Protein AF-A0A0P9DYX9-F1 (afdb_monomer_lite)

pLDDT: mean 76.86, std 17.44, range [22.97, 98.5]

Radius of gyration: 35.78 Å; chains: 1; bounding box: 90×100×94 Å

Sequence (733 aa):
MPKATTGAQVLEREPTKEEMIAEWKRSMDEGVDPFIVIPNGWDTPEDARRKAGNEMIWEAKKIRAQADAEKNAIEKQRLKDKADDLAASGRKRGGVISREIDQELARNIVANERILDARMAWLDAQKKGDEAGKKQAEQDAREARKMGGTIPNCDTEEMKRMVGNQMILSAKILWAEAHKEHDPANKEKAEKLAAKGRAMGGTITLQDDLADAQRMVANEMIWGAKQIWADPKQANGDANQAVASAAYAREHMSGTITIDHSIEEAERVVVDNRSHTPSKYGNSKGRAWNGVFNKAEWENHAQFFYDTDRKAGGDKWANDNLFLAELILYGSPKEAEWAKNNINKITKSSGGKGGQGNADYWRNKIVEEAKYWVGKIPYCRDTKISTMVLDKEKWPPYMDCSDFTSSVYKTILDIEIGQTTRDQKDRGVEKTYAELTQGDLILFDWDHDDVPDHVGIYISDGDFIHEVGNNTNSGNLSNTKENVKIENLNDSWGPKYGALKNNIYKIIRIIQDNNNVINIRKNGEKPLPGYEPQQDQAVQKVESEGRNITDEDYNGVNDSTLGKKVETTAELANLEEKDILARTIFGECCSGEEDFGQESVAWTIINRKMSGAHGSTYKEVVLARGQYAAVTGAASDTGLARDPLKSSGNLSAWKKAVYIAGLMLDGKTNEIPNRIGSGMYFRTSRWFEPALNPNYVRIVNGNQYQLYADKKWNNIKDIQTFGDNTYFNYGTK

Structure (mmCIF, N/CA/C/O backbone):
data_AF-A0A0P9DYX9-F1
#
_entry.id   AF-A0A0P9DYX9-F1
#
loop_
_atom_site.group_PDB
_atom_site.id
_atom_site.type_symbol
_atom_site.label_atom_id
_atom_site.label_alt_id
_atom_site.label_comp_id
_atom_site.label_asym_id
_atom_site.label_entity_id
_atom_site.label_seq_id
_atom_site.pdbx_PDB_ins_code
_atom_site.Cartn_x
_atom_site.Cartn_y
_atom_site.Cartn_z
_atom_site.occupancy
_atom_site.B_iso_or_equiv
_atom_site.auth_seq_id
_atom_site.auth_comp_id
_atom_site.auth_asym_id
_atom_site.auth_atom_id
_atom_site.pdbx_PDB_model_num
ATOM 1 N N . MET A 1 1 ? 56.936 11.721 -36.187 1.00 38.06 1 MET A N 1
ATOM 2 C CA . MET A 1 1 ? 56.254 12.204 -34.969 1.00 38.06 1 MET A CA 1
ATOM 3 C C . MET A 1 1 ? 55.716 13.600 -35.244 1.00 38.06 1 MET A C 1
ATOM 5 O O . MET A 1 1 ? 56.526 14.519 -35.328 1.00 38.06 1 MET A O 1
ATOM 9 N N . PRO A 1 2 ? 54.408 13.774 -35.478 1.00 32.75 2 PRO A N 1
ATOM 10 C CA . PRO A 1 2 ? 53.838 15.093 -35.687 1.00 32.75 2 PRO A CA 1
ATOM 11 C C . PRO A 1 2 ? 53.271 15.661 -34.385 1.00 32.75 2 PRO A C 1
ATOM 13 O O . PRO A 1 2 ? 52.643 14.967 -33.590 1.00 32.75 2 PRO A O 1
ATOM 16 N N . LYS A 1 3 ? 53.533 16.954 -34.204 1.00 32.44 3 LYS A N 1
ATOM 17 C CA . LYS A 1 3 ? 52.966 17.822 -33.178 1.00 32.44 3 LYS A CA 1
ATOM 18 C C . LYS A 1 3 ? 51.450 17.907 -33.364 1.00 32.44 3 LYS A C 1
ATOM 20 O O . LYS A 1 3 ? 50.977 18.169 -34.467 1.00 32.44 3 LYS A O 1
ATOM 25 N N . ALA A 1 4 ? 50.716 17.712 -32.274 1.00 29.31 4 ALA A N 1
ATOM 26 C CA . ALA A 1 4 ? 49.304 18.041 -32.193 1.00 29.31 4 ALA A CA 1
ATOM 27 C C . ALA A 1 4 ? 49.128 19.551 -32.396 1.00 29.31 4 ALA A C 1
ATOM 29 O O . ALA A 1 4 ? 49.757 20.353 -31.705 1.00 29.31 4 ALA A O 1
ATOM 30 N N . THR A 1 5 ? 48.275 19.916 -33.349 1.00 28.84 5 THR A N 1
ATOM 31 C CA . THR A 1 5 ? 47.766 21.279 -33.509 1.00 28.84 5 THR A CA 1
ATOM 32 C C . THR A 1 5 ? 46.257 21.197 -33.312 1.00 28.84 5 THR A C 1
ATOM 34 O O . THR A 1 5 ? 45.596 20.331 -33.878 1.00 28.84 5 THR A O 1
ATOM 37 N N . THR A 1 6 ? 45.748 22.039 -32.424 1.00 34.28 6 THR A N 1
ATOM 38 C CA . THR A 1 6 ? 44.358 22.146 -31.978 1.00 34.28 6 THR A CA 1
ATOM 39 C C . THR A 1 6 ? 43.408 22.485 -33.128 1.00 34.28 6 THR A C 1
ATOM 41 O O . THR A 1 6 ? 43.574 23.516 -33.772 1.00 34.28 6 THR A O 1
ATOM 44 N N . GLY A 1 7 ? 42.373 21.664 -33.336 1.00 30.05 7 GLY A N 1
ATOM 45 C CA . GLY A 1 7 ? 41.260 21.911 -34.264 1.00 30.05 7 GLY A CA 1
ATOM 46 C C . GLY A 1 7 ? 40.235 22.910 -33.724 1.00 30.05 7 GLY A C 1
ATOM 47 O O . GLY A 1 7 ? 39.041 22.640 -33.718 1.00 30.05 7 GLY A O 1
ATOM 48 N N . ALA A 1 8 ? 40.712 24.053 -33.239 1.00 31.64 8 ALA A N 1
ATOM 49 C CA . ALA A 1 8 ? 39.903 25.239 -33.013 1.00 31.64 8 ALA A CA 1
ATOM 50 C C . ALA A 1 8 ? 40.311 26.262 -34.074 1.00 31.64 8 ALA A C 1
ATOM 52 O O . ALA A 1 8 ? 41.064 27.177 -33.767 1.00 31.64 8 ALA A O 1
ATOM 53 N N . GLN A 1 9 ? 39.903 26.033 -35.328 1.00 36.72 9 GLN A N 1
ATOM 54 C CA . GLN A 1 9 ? 39.713 27.045 -36.376 1.00 36.72 9 GLN A CA 1
ATOM 55 C C . GLN A 1 9 ? 39.328 26.384 -37.709 1.00 36.72 9 GLN A C 1
ATOM 57 O O . GLN A 1 9 ? 39.908 25.383 -38.116 1.00 36.72 9 GLN A O 1
ATOM 62 N N . VAL A 1 10 ? 38.399 27.053 -38.395 1.00 33.41 10 VAL A N 1
ATOM 63 C CA . VAL A 1 10 ? 37.933 26.870 -39.779 1.00 33.41 10 VAL A CA 1
ATOM 64 C C . VAL A 1 10 ? 36.795 25.866 -39.980 1.00 33.41 10 VAL A C 1
ATOM 66 O O . VAL A 1 10 ? 36.983 24.809 -40.559 1.00 33.41 10 VAL A O 1
ATOM 69 N N . LEU A 1 11 ? 35.583 26.284 -39.606 1.00 28.34 11 LEU A N 1
ATOM 70 C CA . LEU A 1 11 ? 34.515 26.535 -40.582 1.00 28.34 11 LEU A CA 1
ATOM 71 C C . LEU A 1 11 ? 33.710 27.745 -40.073 1.00 28.34 11 LEU A C 1
ATOM 73 O O . LEU A 1 11 ? 32.944 27.643 -39.124 1.00 28.34 11 LEU A O 1
ATOM 77 N N . GLU A 1 12 ? 33.916 28.918 -40.677 1.00 29.00 12 GLU A N 1
ATOM 78 C CA . GLU A 1 12 ? 33.206 30.174 -40.355 1.00 29.00 12 GLU A CA 1
ATOM 79 C C . GLU A 1 12 ? 31.753 30.206 -40.882 1.00 29.00 12 GLU A C 1
ATOM 81 O O . GLU A 1 12 ? 31.171 31.274 -41.060 1.00 29.00 12 GLU A O 1
ATOM 86 N N . ARG A 1 13 ? 31.145 29.048 -41.168 1.00 39.34 13 ARG A N 1
ATOM 87 C CA . ARG A 1 13 ? 29.743 28.951 -41.592 1.00 39.34 13 ARG A CA 1
ATOM 88 C C . ARG A 1 13 ? 29.151 27.589 -41.260 1.00 39.34 13 ARG A C 1
ATOM 90 O O . ARG A 1 13 ? 29.868 26.590 -41.248 1.00 39.34 13 ARG A O 1
ATOM 97 N N . GLU A 1 14 ? 27.839 27.567 -41.048 1.00 29.48 14 GLU A N 1
ATOM 98 C CA . GLU A 1 14 ? 27.076 26.323 -40.962 1.00 29.48 14 GLU A CA 1
ATOM 99 C C . GLU A 1 14 ? 27.240 25.500 -42.256 1.00 29.48 14 GLU A C 1
ATOM 101 O O . GLU A 1 14 ? 27.273 26.079 -43.354 1.00 29.48 14 GLU A O 1
ATOM 106 N N . PRO A 1 15 ? 27.376 24.164 -42.148 1.00 35.22 15 PRO A N 1
ATOM 107 C CA . PRO A 1 15 ? 27.498 23.288 -43.304 1.00 35.22 15 PRO A CA 1
ATOM 108 C C . PRO A 1 15 ? 26.225 23.334 -44.151 1.00 35.22 15 PRO A C 1
ATOM 110 O O . PRO A 1 15 ? 25.111 23.493 -43.650 1.00 35.22 15 PRO A O 1
ATOM 113 N N . THR A 1 16 ? 26.394 23.215 -45.464 1.00 41.47 16 THR A N 1
ATOM 114 C CA . THR A 1 16 ? 25.272 23.264 -46.404 1.00 41.47 16 THR A CA 1
ATOM 115 C C . THR A 1 16 ? 24.444 21.988 -46.345 1.00 41.47 16 THR A C 1
ATOM 117 O O . THR A 1 16 ? 24.931 20.905 -46.011 1.00 41.47 16 THR A O 1
ATOM 120 N N . LYS A 1 17 ? 23.169 22.105 -46.721 1.00 34.62 17 LYS A N 1
ATOM 121 C CA . LYS A 1 17 ? 22.231 20.982 -46.777 1.00 34.62 17 LYS A CA 1
ATOM 122 C C . LYS A 1 17 ? 22.753 19.859 -47.682 1.00 34.62 17 LYS A C 1
ATOM 124 O O . LYS A 1 17 ? 22.536 18.689 -47.388 1.00 34.62 17 LYS A O 1
ATOM 129 N N . GLU A 1 18 ? 23.472 20.198 -48.748 1.00 41.88 18 GLU A N 1
ATOM 130 C CA . GLU A 1 18 ? 24.081 19.246 -49.676 1.00 41.88 18 GLU A CA 1
ATOM 131 C C . GLU A 1 18 ? 25.244 18.462 -49.043 1.00 41.88 18 GLU A C 1
ATOM 133 O O . GLU A 1 18 ? 25.345 17.255 -49.259 1.00 41.88 18 GLU A O 1
ATOM 138 N N . GLU A 1 19 ? 26.070 19.107 -48.213 1.00 41.62 19 GLU A N 1
ATOM 139 C CA . GLU A 1 19 ? 27.162 18.459 -47.464 1.00 41.62 19 GLU A CA 1
ATOM 140 C C . GLU A 1 19 ? 26.610 17.514 -46.387 1.00 41.62 19 GLU A C 1
ATOM 142 O O . GLU A 1 19 ? 27.100 16.397 -46.221 1.00 41.62 19 GLU A O 1
ATOM 147 N N . MET A 1 20 ? 25.516 17.909 -45.728 1.00 36.53 20 MET A N 1
ATOM 148 C CA . MET A 1 20 ? 24.804 17.053 -44.774 1.00 36.53 20 MET A CA 1
ATOM 149 C C . MET A 1 20 ? 24.142 15.845 -45.455 1.00 36.53 20 MET A C 1
ATOM 151 O O . MET A 1 20 ? 24.149 14.746 -44.909 1.00 36.53 20 MET A O 1
ATOM 155 N N . ILE A 1 21 ? 23.596 16.018 -46.664 1.00 40.47 21 ILE A N 1
ATOM 156 C CA . ILE A 1 21 ? 22.993 14.925 -47.445 1.00 40.47 21 ILE A CA 1
ATOM 157 C C . ILE A 1 21 ? 24.061 13.950 -47.965 1.00 40.47 21 ILE A C 1
ATOM 159 O O . ILE A 1 21 ? 23.791 12.753 -48.064 1.00 40.47 21 ILE A O 1
ATOM 163 N N . ALA A 1 22 ? 25.260 14.432 -48.300 1.00 45.53 22 ALA A N 1
ATOM 164 C CA . ALA A 1 22 ? 26.367 13.582 -48.736 1.00 45.53 22 ALA A CA 1
ATOM 165 C C . ALA A 1 22 ? 26.887 12.692 -47.595 1.00 45.53 22 ALA A C 1
ATOM 167 O O . ALA A 1 22 ? 27.068 11.490 -47.792 1.00 45.53 22 ALA A O 1
ATOM 168 N N . GLU A 1 23 ? 27.035 13.255 -46.395 1.00 39.84 23 GLU A N 1
ATOM 169 C CA . GLU A 1 23 ? 27.450 12.505 -45.206 1.00 39.84 23 GLU A CA 1
ATOM 170 C C . GLU A 1 23 ? 26.361 11.523 -44.736 1.00 39.84 23 GLU A C 1
ATOM 172 O O . GLU A 1 23 ? 26.661 10.383 -44.388 1.00 39.84 23 GLU A O 1
ATOM 177 N N . TRP A 1 24 ? 25.084 11.912 -44.849 1.00 36.50 24 TRP A N 1
ATOM 178 C CA . TRP A 1 24 ? 23.931 11.042 -44.582 1.00 36.50 24 TRP A CA 1
ATOM 179 C C . TRP A 1 24 ? 23.859 9.824 -45.518 1.00 36.50 24 TRP A C 1
ATOM 181 O O . TRP A 1 24 ? 23.508 8.723 -45.093 1.00 36.50 24 TRP A O 1
ATOM 191 N N . LYS A 1 25 ? 24.219 9.987 -46.798 1.00 42.75 25 LYS A N 1
ATOM 192 C CA . LYS A 1 25 ? 24.281 8.865 -47.751 1.00 42.75 25 LYS A CA 1
ATOM 193 C C . LYS A 1 25 ? 25.448 7.925 -47.450 1.00 42.75 25 LYS A C 1
ATOM 195 O O . LYS A 1 25 ? 25.261 6.715 -47.501 1.00 42.75 25 LYS A O 1
ATOM 200 N N . ARG A 1 26 ? 26.610 8.470 -47.071 1.00 50.97 26 ARG A N 1
ATOM 201 C CA . ARG A 1 26 ? 27.795 7.685 -46.693 1.00 50.97 26 ARG A CA 1
ATOM 202 C C . ARG A 1 26 ? 27.522 6.775 -45.488 1.00 50.97 26 ARG A C 1
ATOM 204 O O . ARG A 1 26 ? 27.881 5.606 -45.520 1.00 50.97 26 ARG A O 1
ATOM 211 N N . SER A 1 27 ? 26.826 7.277 -44.466 1.00 40.16 27 SER A N 1
ATOM 212 C CA . SER A 1 27 ? 26.465 6.483 -43.281 1.00 40.16 27 SER A CA 1
ATOM 213 C C . SER A 1 27 ? 25.419 5.396 -43.545 1.00 40.16 27 SER A C 1
ATOM 215 O O . SER A 1 27 ? 25.437 4.354 -42.898 1.00 40.16 27 SER A O 1
ATOM 217 N N . MET A 1 28 ? 24.516 5.616 -44.510 1.00 40.31 28 MET A N 1
ATOM 218 C CA . MET A 1 28 ? 23.501 4.624 -44.891 1.00 40.31 28 MET A CA 1
ATOM 219 C C . MET A 1 28 ? 24.120 3.416 -45.612 1.00 40.31 28 MET A C 1
ATOM 221 O O . MET A 1 28 ? 23.655 2.297 -45.408 1.00 40.31 28 MET A O 1
ATOM 225 N N . ASP A 1 29 ? 25.188 3.619 -46.393 1.00 43.38 29 ASP A N 1
ATOM 226 C CA . ASP A 1 29 ? 25.900 2.540 -47.100 1.00 43.38 29 ASP A CA 1
ATOM 227 C C . ASP A 1 29 ? 26.803 1.699 -46.172 1.00 43.38 29 ASP A C 1
ATOM 229 O O . ASP A 1 29 ? 27.096 0.541 -46.470 1.00 43.38 29 ASP A O 1
ATOM 233 N N . GLU A 1 30 ? 27.221 2.247 -45.026 1.00 43.59 30 GLU A N 1
ATOM 234 C CA . GLU A 1 30 ? 28.101 1.582 -44.049 1.00 43.59 30 GLU A CA 1
ATOM 235 C C . GLU A 1 30 ? 27.333 0.809 -42.949 1.00 43.59 30 GLU A C 1
ATOM 237 O O . GLU A 1 30 ? 27.950 0.150 -42.112 1.00 43.59 30 GLU A O 1
ATOM 242 N N . GLY A 1 31 ? 25.992 0.839 -42.948 1.00 36.31 31 GLY A N 1
ATOM 243 C CA . GLY A 1 31 ? 25.152 0.064 -42.018 1.00 36.31 31 GLY A CA 1
ATOM 244 C C . GLY A 1 31 ? 25.217 0.508 -40.550 1.00 36.31 31 GLY A C 1
ATOM 245 O O . GLY A 1 31 ? 24.818 -0.245 -39.661 1.00 36.31 31 GLY A O 1
ATOM 246 N N . VAL A 1 32 ? 25.705 1.721 -40.288 1.00 41.50 32 VAL A N 1
ATOM 247 C CA . VAL A 1 32 ? 25.773 2.339 -38.960 1.00 41.50 32 VAL A CA 1
ATOM 248 C C . VAL A 1 32 ? 24.805 3.518 -38.940 1.00 41.50 32 VAL A C 1
ATOM 250 O O . VAL A 1 32 ? 24.927 4.434 -39.748 1.00 41.50 32 VAL A O 1
ATOM 253 N N . ASP A 1 33 ? 23.833 3.485 -38.025 1.00 35.38 33 ASP A N 1
ATOM 254 C CA . ASP A 1 33 ? 22.868 4.572 -37.828 1.00 35.38 33 ASP A CA 1
ATOM 255 C C . ASP A 1 33 ? 23.614 5.898 -37.541 1.00 35.38 33 ASP A C 1
ATOM 257 O O . ASP A 1 33 ? 24.326 5.991 -36.534 1.00 35.38 33 ASP A O 1
ATOM 261 N N . PRO A 1 34 ? 23.494 6.930 -38.400 1.00 34.34 34 PRO A N 1
ATOM 262 C CA . PRO A 1 34 ? 24.231 8.185 -38.249 1.00 34.34 34 PRO A CA 1
ATOM 263 C C . PRO A 1 34 ? 23.756 9.080 -37.103 1.00 34.34 34 PRO A C 1
ATOM 265 O O . PRO A 1 34 ? 24.340 10.144 -36.897 1.00 34.34 34 PRO A O 1
ATOM 268 N N . PHE A 1 35 ? 22.729 8.701 -36.340 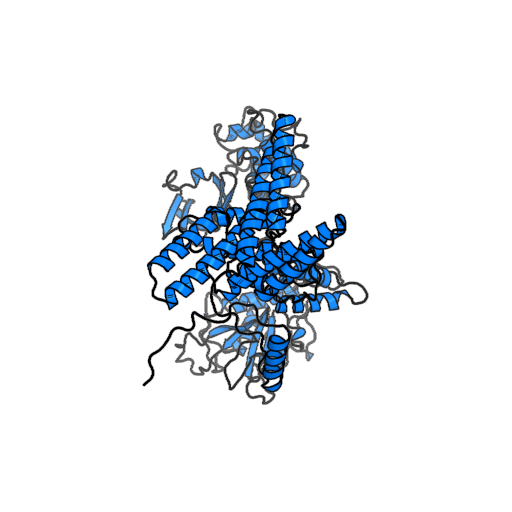1.00 28.39 35 PHE A N 1
ATOM 269 C CA . PHE A 1 35 ? 22.200 9.544 -35.263 1.00 28.39 35 PHE A CA 1
ATOM 270 C C . PHE A 1 35 ? 22.754 9.253 -33.867 1.00 28.39 35 PHE A C 1
ATOM 272 O O . PHE A 1 35 ? 22.120 9.586 -32.867 1.00 28.39 35 PHE A O 1
ATOM 279 N N . ILE A 1 36 ? 23.975 8.721 -33.762 1.00 36.16 36 ILE A N 1
ATOM 280 C CA . ILE A 1 36 ? 24.674 8.631 -32.473 1.00 36.16 36 ILE A CA 1
ATOM 281 C C . ILE A 1 36 ? 26.086 9.203 -32.577 1.00 36.16 36 ILE A C 1
ATOM 283 O O . ILE A 1 36 ? 27.074 8.483 -32.531 1.00 36.16 36 ILE A O 1
ATOM 287 N N . VAL A 1 37 ? 26.163 10.534 -32.619 1.00 27.88 37 VAL A N 1
ATOM 288 C CA . VAL A 1 37 ? 27.135 11.292 -31.820 1.00 27.88 37 VAL A CA 1
ATOM 289 C C . VAL A 1 37 ? 26.457 12.595 -31.377 1.00 27.88 37 VAL A C 1
ATOM 291 O O . VAL A 1 37 ? 26.570 13.618 -32.042 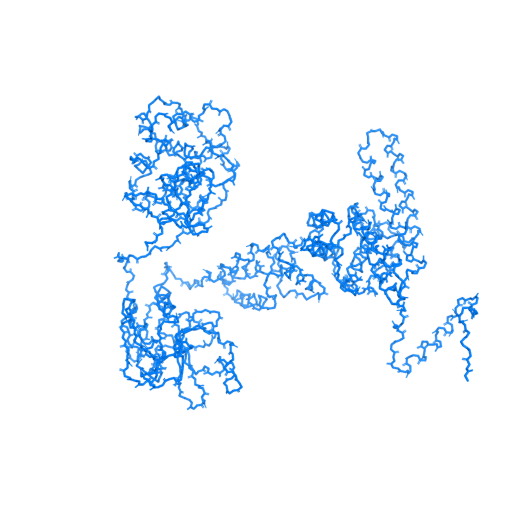1.00 27.88 37 VAL A O 1
ATOM 294 N N . ILE A 1 38 ? 25.768 12.594 -30.232 1.00 25.97 38 ILE A N 1
ATOM 295 C CA . ILE A 1 38 ? 25.809 13.789 -29.379 1.00 25.97 38 ILE A CA 1
ATOM 296 C C . ILE A 1 38 ? 27.009 13.546 -28.465 1.00 25.97 38 ILE A C 1
ATOM 298 O O . ILE A 1 38 ? 26.922 12.696 -27.571 1.00 25.97 38 ILE A O 1
ATOM 302 N N . PRO A 1 39 ? 28.163 14.198 -28.702 1.00 29.00 39 PRO A N 1
ATOM 303 C CA . PRO A 1 39 ? 29.255 14.127 -27.759 1.00 29.00 39 PRO A CA 1
ATOM 304 C C . PRO A 1 39 ? 28.746 14.707 -26.445 1.00 29.00 39 PRO A C 1
ATOM 306 O O . PRO A 1 39 ? 28.050 15.718 -26.417 1.00 29.00 39 PRO A O 1
ATOM 309 N N . ASN A 1 40 ? 29.084 14.020 -25.363 1.00 33.25 40 ASN A N 1
ATOM 310 C CA . ASN A 1 40 ? 28.831 14.455 -24.002 1.00 33.25 40 ASN A CA 1
ATOM 311 C C . ASN A 1 40 ? 29.032 15.967 -23.817 1.00 33.25 40 ASN A C 1
ATOM 313 O O . ASN A 1 40 ? 30.109 16.487 -24.100 1.00 33.25 40 ASN A O 1
ATOM 317 N N . GLY A 1 41 ? 28.037 16.593 -23.193 1.00 36.84 41 GLY A N 1
ATOM 318 C CA . GLY A 1 41 ? 28.205 17.833 -22.454 1.00 36.84 41 GLY A CA 1
ATOM 319 C C . GLY A 1 41 ? 27.664 19.064 -23.167 1.00 36.84 41 GLY A C 1
ATOM 320 O O . GLY A 1 41 ? 28.094 19.398 -24.264 1.00 36.84 41 GLY A O 1
ATOM 321 N N . TRP A 1 42 ? 26.844 19.789 -22.410 1.00 32.97 42 TRP A N 1
ATOM 322 C CA . TRP A 1 42 ? 26.478 21.192 -22.581 1.00 32.97 42 TRP A CA 1
ATOM 323 C C . TRP A 1 42 ? 25.261 21.465 -23.462 1.00 32.97 42 TRP A C 1
ATOM 325 O O . TRP A 1 42 ? 25.155 21.040 -24.608 1.00 32.97 42 TRP A O 1
ATOM 335 N N . ASP A 1 43 ? 24.341 22.210 -22.854 1.00 43.47 43 ASP A N 1
ATOM 336 C CA . ASP A 1 43 ? 23.209 22.861 -23.489 1.00 43.47 43 ASP A CA 1
ATOM 337 C C . ASP A 1 43 ? 23.572 23.442 -24.849 1.00 43.47 43 ASP A C 1
ATOM 339 O O . ASP A 1 43 ? 24.503 24.244 -24.969 1.00 43.47 43 ASP A O 1
ATOM 343 N N . THR A 1 44 ? 22.780 23.123 -25.871 1.00 55.59 44 THR A N 1
ATOM 344 C CA . THR A 1 44 ? 22.818 23.931 -27.088 1.00 55.59 44 THR A CA 1
ATOM 345 C C . THR A 1 44 ? 22.443 25.382 -26.734 1.00 55.59 44 THR A C 1
ATOM 347 O O . THR A 1 44 ? 21.719 25.628 -25.760 1.00 55.59 44 THR A O 1
ATOM 350 N N . PRO A 1 45 ? 22.870 26.394 -27.509 1.00 56.41 45 PRO A N 1
ATOM 351 C CA . PRO A 1 45 ? 22.403 27.768 -27.314 1.00 56.41 45 PRO A CA 1
ATOM 352 C C . PRO A 1 45 ? 20.870 27.888 -27.284 1.00 56.41 45 PRO A C 1
ATOM 354 O O . PRO A 1 45 ? 20.322 28.785 -26.640 1.00 56.41 45 PRO A O 1
ATOM 357 N N . GLU A 1 46 ? 20.168 26.975 -27.956 1.00 59.72 46 GLU A N 1
ATOM 358 C CA . GLU A 1 46 ? 18.713 26.853 -27.906 1.00 59.72 46 GLU A CA 1
ATOM 359 C C . GLU A 1 46 ? 18.216 26.314 -26.561 1.00 59.72 46 GLU A C 1
ATOM 361 O O . GLU A 1 46 ? 17.235 26.830 -26.026 1.00 59.72 46 GLU A O 1
ATOM 366 N N . ASP A 1 47 ? 18.918 25.357 -25.956 1.00 58.97 47 ASP A N 1
ATOM 367 C CA . ASP A 1 47 ? 18.585 24.807 -24.640 1.00 58.97 47 ASP A CA 1
ATOM 368 C C . ASP A 1 47 ? 18.757 25.826 -23.521 1.00 58.97 47 ASP A C 1
ATOM 370 O O . ASP A 1 47 ? 17.863 25.964 -22.682 1.00 58.97 47 ASP A O 1
ATOM 374 N N . ALA A 1 48 ? 19.845 26.594 -23.557 1.00 64.50 48 ALA A N 1
ATOM 375 C CA . ALA A 1 48 ? 20.084 27.683 -22.616 1.00 64.50 48 ALA A CA 1
ATOM 376 C C . ALA A 1 48 ? 19.035 28.802 -22.765 1.00 64.50 48 ALA A C 1
ATOM 378 O O . ALA A 1 48 ? 18.495 29.303 -21.774 1.00 64.50 48 ALA A O 1
ATOM 379 N N . ARG A 1 49 ? 18.682 29.172 -24.008 1.00 72.38 49 ARG A N 1
ATOM 380 C CA . ARG A 1 49 ? 17.605 30.142 -24.282 1.00 72.38 49 ARG A CA 1
ATOM 381 C C . ARG A 1 49 ? 16.260 29.648 -23.761 1.00 72.38 49 ARG A C 1
ATOM 383 O O . ARG A 1 49 ? 15.559 30.406 -23.091 1.00 72.38 49 ARG A O 1
ATOM 390 N N . ARG A 1 50 ? 15.935 28.381 -24.014 1.00 75.69 50 ARG A N 1
ATOM 391 C CA . ARG A 1 50 ? 14.703 27.733 -23.557 1.00 75.69 50 ARG A CA 1
ATOM 392 C C . ARG A 1 50 ? 14.612 27.697 -22.035 1.00 75.69 50 ARG A C 1
ATOM 394 O O . ARG A 1 50 ? 13.556 28.028 -21.508 1.00 75.69 50 ARG A O 1
ATOM 401 N N . LYS A 1 51 ? 15.696 27.359 -21.329 1.00 74.38 51 LYS A N 1
ATOM 402 C CA . LYS A 1 51 ? 15.756 27.360 -19.854 1.00 74.38 51 LYS A CA 1
ATOM 403 C C . LYS A 1 51 ? 15.493 28.742 -19.273 1.00 74.38 51 LYS A C 1
ATOM 405 O O . LYS A 1 51 ? 14.588 28.901 -18.459 1.00 74.38 51 LYS A O 1
ATOM 410 N N . ALA A 1 52 ? 16.180 29.758 -19.793 1.00 79.44 52 ALA A N 1
ATOM 411 C CA . ALA A 1 52 ? 15.904 31.145 -19.431 1.00 79.44 52 ALA A CA 1
ATOM 412 C C . ALA A 1 52 ? 14.447 31.537 -19.751 1.00 79.44 52 ALA A C 1
ATOM 414 O O . ALA A 1 52 ? 13.800 32.249 -18.987 1.00 79.44 52 ALA A O 1
ATOM 415 N N . GLY A 1 53 ? 13.898 31.042 -20.863 1.00 82.69 53 GLY A N 1
ATOM 416 C CA . GLY A 1 53 ? 12.490 31.207 -21.214 1.00 82.69 53 GLY A CA 1
ATOM 417 C C . GLY A 1 53 ? 11.530 30.559 -20.210 1.00 82.69 53 GLY A C 1
ATOM 418 O O . GLY A 1 53 ? 10.552 31.193 -19.817 1.00 82.69 53 GLY A O 1
ATOM 419 N N . ASN A 1 54 ? 11.814 29.332 -19.768 1.00 82.50 54 ASN A N 1
ATOM 420 C CA . ASN A 1 54 ? 11.034 28.605 -18.763 1.00 82.50 54 ASN A CA 1
ATOM 421 C C . ASN A 1 54 ? 11.039 29.331 -17.412 1.00 82.50 54 ASN A C 1
ATOM 423 O O . ASN A 1 54 ? 9.987 29.487 -16.797 1.00 82.50 54 ASN A O 1
ATOM 427 N N . GLU A 1 55 ? 12.192 29.841 -16.986 1.00 86.06 55 GLU A N 1
ATOM 428 C CA . GLU A 1 55 ? 12.327 30.626 -15.754 1.00 86.06 55 GLU A CA 1
ATOM 429 C C . GLU A 1 55 ? 11.500 31.912 -15.791 1.00 86.06 55 GLU A C 1
ATOM 431 O O . GLU A 1 55 ? 10.795 32.221 -14.834 1.00 86.06 55 GLU A O 1
ATOM 436 N N . MET A 1 56 ? 11.507 32.632 -16.916 1.00 87.62 56 MET A N 1
ATOM 437 C CA . MET A 1 56 ? 10.674 33.828 -17.081 1.00 87.62 56 MET A CA 1
ATOM 438 C C . MET A 1 56 ? 9.180 33.501 -16.982 1.00 87.62 56 MET A C 1
ATOM 440 O O . MET A 1 56 ? 8.426 34.237 -16.347 1.00 87.62 56 MET A O 1
ATOM 444 N N . ILE A 1 57 ? 8.739 32.388 -17.573 1.00 86.38 57 ILE A N 1
ATOM 445 C CA . ILE A 1 57 ? 7.338 31.955 -17.479 1.00 86.38 57 ILE A CA 1
ATOM 446 C C . ILE A 1 57 ? 6.988 31.547 -16.044 1.00 86.38 57 ILE A C 1
ATOM 448 O O . ILE A 1 57 ? 5.898 31.849 -15.558 1.00 86.38 57 ILE A O 1
ATOM 452 N N . TRP A 1 58 ? 7.906 30.891 -15.341 1.00 87.00 58 TRP A N 1
ATOM 453 C CA . TRP A 1 58 ? 7.712 30.560 -13.938 1.00 87.00 58 TRP A CA 1
ATOM 454 C C . TRP A 1 58 ? 7.580 31.813 -13.057 1.00 87.00 58 TRP A C 1
ATOM 456 O O . TRP A 1 58 ? 6.645 31.908 -12.260 1.00 87.00 58 TRP A O 1
ATOM 466 N N . GLU A 1 59 ? 8.447 32.810 -13.240 1.00 89.12 59 GLU A N 1
ATOM 467 C CA . GLU A 1 59 ? 8.342 34.094 -12.537 1.00 89.12 59 GLU A CA 1
ATOM 468 C C . GLU A 1 59 ? 7.030 34.822 -12.859 1.00 89.12 59 GLU A C 1
ATOM 470 O O . GLU A 1 59 ? 6.386 35.374 -11.965 1.00 89.12 59 GLU A O 1
ATOM 475 N N . ALA A 1 60 ? 6.567 34.755 -14.111 1.00 89.44 60 ALA A N 1
ATOM 476 C CA . ALA A 1 60 ? 5.274 35.306 -14.504 1.00 89.44 60 ALA A CA 1
ATOM 477 C C . ALA A 1 60 ? 4.116 34.693 -13.703 1.00 89.44 60 ALA A C 1
ATOM 479 O O . ALA A 1 60 ? 3.215 35.413 -13.274 1.00 89.44 60 ALA A O 1
ATOM 480 N N . LYS A 1 61 ? 4.157 33.384 -13.425 1.00 86.88 61 LYS A N 1
ATOM 481 C CA . LYS A 1 61 ? 3.140 32.715 -12.598 1.00 86.88 61 LYS A CA 1
ATOM 482 C C . LYS A 1 61 ? 3.150 33.187 -11.155 1.00 86.88 61 LYS A C 1
ATOM 484 O O . LYS A 1 61 ? 2.081 33.404 -10.595 1.00 86.88 61 LYS A O 1
ATOM 489 N N . LYS A 1 62 ? 4.330 33.417 -10.569 1.00 89.81 62 LYS A N 1
ATOM 490 C CA . LYS A 1 62 ? 4.406 33.989 -9.215 1.00 89.81 62 LYS A CA 1
ATOM 491 C C . LYS A 1 62 ? 3.741 35.357 -9.156 1.00 89.81 62 LYS A C 1
ATOM 493 O O . LYS A 1 62 ? 2.974 35.634 -8.241 1.00 89.81 62 LYS A O 1
ATOM 498 N N . ILE A 1 63 ? 4.026 36.197 -10.150 1.00 91.81 63 ILE A N 1
ATOM 499 C CA . ILE A 1 63 ? 3.446 37.538 -10.259 1.00 91.81 63 ILE A CA 1
ATOM 500 C C . ILE A 1 63 ? 1.928 37.441 -10.461 1.00 91.81 63 ILE A C 1
ATOM 502 O O . ILE A 1 63 ? 1.181 38.233 -9.892 1.00 91.81 63 ILE A O 1
ATOM 506 N N . ARG A 1 64 ? 1.447 36.445 -11.215 1.00 88.62 64 ARG A N 1
ATOM 507 C CA . ARG A 1 64 ? 0.010 36.214 -11.395 1.00 88.62 64 ARG A CA 1
ATOM 508 C C . ARG A 1 64 ? -0.681 35.813 -10.091 1.00 88.62 64 ARG A C 1
ATOM 510 O O . ARG A 1 64 ? -1.695 36.414 -9.757 1.00 88.62 64 ARG A O 1
ATOM 517 N N . ALA A 1 65 ? -0.092 34.898 -9.323 1.00 86.19 65 ALA A N 1
ATOM 518 C CA . ALA A 1 65 ? -0.598 34.517 -8.004 1.00 86.19 65 ALA A CA 1
ATOM 519 C C . ALA A 1 65 ? -0.625 35.711 -7.029 1.00 86.19 65 ALA A C 1
ATOM 521 O O . ALA A 1 65 ? -1.589 35.897 -6.287 1.00 86.19 65 ALA A O 1
ATOM 522 N N . GLN A 1 66 ? 0.394 36.578 -7.078 1.00 90.44 66 GLN A N 1
ATOM 523 C CA . GLN A 1 66 ? 0.403 37.842 -6.330 1.00 90.44 66 GLN A CA 1
ATOM 524 C C . GLN A 1 66 ? -0.742 38.768 -6.760 1.00 90.44 66 GLN A C 1
ATOM 526 O O . GLN A 1 66 ? -1.411 39.348 -5.911 1.00 90.44 66 GLN A O 1
ATOM 531 N N . ALA A 1 67 ? -1.007 38.874 -8.064 1.00 90.56 67 ALA A N 1
ATOM 532 C CA . ALA A 1 67 ? -2.120 39.664 -8.584 1.00 90.56 67 ALA A CA 1
ATOM 533 C C . ALA A 1 67 ? -3.484 39.133 -8.114 1.00 90.56 67 ALA A C 1
ATOM 535 O O . ALA A 1 67 ? -4.410 39.908 -7.872 1.00 90.56 67 ALA A O 1
ATOM 536 N N . ASP A 1 68 ? -3.633 37.816 -7.983 1.00 87.81 68 ASP A N 1
ATOM 537 C CA . ASP A 1 68 ? -4.885 37.213 -7.528 1.00 87.81 68 ASP A CA 1
ATOM 538 C C . ASP A 1 68 ? -5.165 37.519 -6.050 1.00 87.81 68 ASP A C 1
ATOM 540 O O . ASP A 1 68 ? -6.318 37.801 -5.709 1.00 87.81 68 ASP A O 1
ATOM 544 N N . ALA A 1 69 ? -4.117 37.593 -5.222 1.00 89.69 69 ALA A N 1
ATOM 545 C CA . ALA A 1 69 ? -4.183 37.999 -3.816 1.00 89.69 69 ALA A CA 1
ATOM 546 C C . ALA A 1 69 ? -4.287 39.527 -3.592 1.00 89.69 69 ALA A C 1
ATOM 548 O O . ALA A 1 69 ? -4.637 39.966 -2.493 1.00 89.69 69 ALA A O 1
ATOM 549 N N . GLU A 1 70 ? -3.998 40.344 -4.610 1.00 95.12 70 GLU A N 1
ATOM 550 C CA . GLU A 1 70 ? -4.013 41.807 -4.520 1.00 95.12 70 GLU A CA 1
ATOM 551 C C . GLU A 1 70 ? -5.448 42.368 -4.480 1.00 95.12 70 GLU A C 1
ATOM 553 O O . GLU A 1 70 ? -6.326 41.982 -5.261 1.00 95.12 70 GLU A O 1
ATOM 558 N N . LYS A 1 71 ? -5.685 43.314 -3.563 1.00 90.25 71 LYS A N 1
ATOM 559 C CA . LYS A 1 71 ? -6.992 43.950 -3.331 1.00 90.25 71 LYS A CA 1
ATOM 560 C C . LYS A 1 71 ? -7.144 45.264 -4.095 1.00 90.25 71 LYS A C 1
ATOM 562 O O . LYS A 1 71 ? -8.265 45.647 -4.426 1.00 90.25 71 LYS A O 1
ATOM 567 N N . ASN A 1 72 ? -6.047 45.967 -4.374 1.00 96.19 72 ASN A N 1
ATOM 568 C CA . ASN A 1 72 ? -6.070 47.201 -5.150 1.00 96.19 72 ASN A CA 1
ATOM 569 C C . ASN A 1 72 ? -6.240 46.886 -6.644 1.00 96.19 72 ASN A C 1
ATOM 571 O O . ASN A 1 72 ? -5.387 46.250 -7.251 1.00 96.19 72 ASN A O 1
ATOM 575 N N . ALA A 1 73 ? -7.326 47.365 -7.255 1.00 90.12 73 ALA A N 1
ATOM 576 C CA . ALA A 1 73 ? -7.656 47.062 -8.649 1.00 90.12 73 ALA A CA 1
ATOM 577 C C . ALA A 1 73 ? -6.598 47.542 -9.663 1.00 90.12 73 ALA A C 1
ATOM 579 O O . ALA A 1 73 ? -6.357 46.858 -10.657 1.00 90.12 73 ALA A O 1
ATOM 580 N N . ILE A 1 74 ? -5.949 48.684 -9.406 1.00 92.75 74 ILE A N 1
ATOM 581 C CA . ILE A 1 74 ? -4.906 49.240 -10.282 1.00 92.75 74 ILE A CA 1
ATOM 582 C C . ILE A 1 74 ? -3.646 48.381 -10.187 1.00 92.75 74 ILE A C 1
ATOM 584 O O . ILE A 1 74 ? -3.084 47.987 -11.208 1.00 92.75 74 ILE A O 1
ATOM 588 N N . GLU A 1 75 ? -3.231 48.042 -8.967 1.00 92.12 75 GLU A N 1
ATOM 589 C CA . GLU A 1 75 ? -2.037 47.223 -8.747 1.00 92.12 75 GLU A CA 1
ATOM 590 C C . GLU A 1 75 ? -2.245 45.778 -9.216 1.00 92.12 75 GLU A C 1
ATOM 592 O O . GLU A 1 75 ? -1.377 45.209 -9.874 1.00 92.12 75 GLU A O 1
ATOM 597 N N . LYS A 1 76 ? -3.437 45.215 -8.997 1.00 92.69 76 LYS A N 1
ATOM 598 C CA . LYS A 1 76 ? -3.844 43.914 -9.535 1.00 92.69 76 LYS A CA 1
ATOM 599 C C . LYS A 1 76 ? -3.733 43.872 -11.055 1.00 92.69 76 LYS A C 1
ATOM 601 O O . LYS A 1 76 ? -3.189 42.910 -11.593 1.00 92.69 76 LYS A O 1
ATOM 606 N N . GLN A 1 77 ? -4.223 44.898 -11.752 1.00 92.69 77 GLN A N 1
ATOM 607 C CA . GLN A 1 77 ? -4.117 44.957 -13.209 1.00 92.69 77 GLN A CA 1
ATOM 608 C C . GLN A 1 77 ? -2.657 45.110 -13.659 1.00 92.69 77 GLN A C 1
ATOM 610 O O . GLN A 1 77 ? -2.212 44.363 -14.525 1.00 92.69 77 GLN A O 1
ATOM 615 N N . ARG A 1 78 ? -1.874 45.973 -12.999 1.00 95.88 78 ARG A N 1
ATOM 616 C CA . ARG A 1 78 ? -0.441 46.151 -13.282 1.00 95.88 78 ARG A CA 1
ATOM 617 C C . ARG A 1 78 ? 0.354 44.849 -13.137 1.00 95.88 78 ARG A C 1
ATOM 619 O O . ARG A 1 78 ? 1.217 44.553 -13.962 1.00 95.88 78 ARG A O 1
ATOM 626 N N . LEU A 1 79 ? 0.076 44.067 -12.092 1.00 93.25 79 LEU A N 1
ATOM 627 C CA . LEU A 1 79 ? 0.705 42.764 -11.867 1.00 93.25 79 LEU A CA 1
ATOM 628 C C . LEU A 1 79 ? 0.278 41.742 -12.929 1.00 93.25 79 LEU A C 1
ATOM 630 O O . LEU A 1 79 ? 1.119 40.985 -13.412 1.00 93.25 79 LEU A O 1
ATOM 634 N N . LYS A 1 80 ? -0.996 41.746 -13.343 1.00 91.69 80 LYS A N 1
ATOM 635 C CA . LYS A 1 80 ? -1.478 40.896 -14.441 1.00 91.69 80 LYS A CA 1
ATOM 636 C C . LYS A 1 80 ? -0.762 41.200 -15.755 1.00 91.69 80 LYS A C 1
ATOM 638 O O . LYS A 1 80 ? -0.239 40.265 -16.357 1.00 91.69 80 LYS A O 1
ATOM 643 N N . ASP A 1 81 ? -0.667 42.472 -16.128 1.00 93.00 81 ASP A N 1
ATOM 644 C CA . ASP A 1 81 ? -0.005 42.907 -17.363 1.00 93.00 81 ASP A CA 1
ATOM 645 C C . ASP A 1 81 ? 1.489 42.544 -17.337 1.00 93.00 81 ASP A C 1
ATOM 647 O O . ASP A 1 81 ? 2.015 41.948 -18.276 1.00 93.00 81 ASP A O 1
ATOM 651 N N . LYS A 1 82 ? 2.159 42.784 -16.199 1.00 94.12 82 LYS A N 1
ATOM 652 C CA . LYS A 1 82 ? 3.565 42.403 -15.992 1.00 94.12 82 LYS A CA 1
ATOM 653 C C . LYS A 1 82 ? 3.789 40.894 -16.128 1.00 94.12 82 LYS A C 1
ATOM 655 O O . LYS A 1 82 ? 4.792 40.474 -16.705 1.00 94.12 82 LYS A O 1
ATOM 660 N N . ALA A 1 83 ? 2.894 40.076 -15.573 1.00 91.19 83 ALA A N 1
ATOM 661 C CA . ALA A 1 83 ? 2.960 38.624 -15.715 1.00 91.19 83 ALA A CA 1
ATOM 662 C C . ALA A 1 83 ? 2.784 38.204 -17.183 1.00 91.19 83 ALA A C 1
ATOM 664 O O . ALA A 1 83 ? 3.542 37.374 -17.684 1.00 91.19 83 ALA A O 1
ATOM 665 N N . ASP A 1 84 ? 1.826 38.800 -17.889 1.00 87.75 84 ASP A N 1
ATOM 666 C CA . ASP A 1 84 ? 1.539 38.470 -19.282 1.00 87.75 84 ASP A CA 1
ATOM 667 C C . ASP A 1 84 ? 2.701 38.839 -20.224 1.00 87.75 84 ASP A C 1
ATOM 669 O O . ASP A 1 84 ? 3.105 38.007 -21.047 1.00 87.75 84 ASP A O 1
ATOM 673 N N . ASP A 1 85 ? 3.326 40.004 -20.033 1.00 91.88 85 ASP A N 1
ATOM 674 C CA . ASP A 1 85 ? 4.523 40.431 -20.774 1.00 91.88 85 ASP A CA 1
ATOM 675 C C . ASP A 1 85 ? 5.723 39.510 -20.531 1.00 91.88 85 ASP A C 1
ATOM 677 O O . ASP A 1 85 ? 6.465 39.145 -21.457 1.00 91.88 85 ASP A O 1
ATOM 681 N N . LEU A 1 86 ? 5.919 39.108 -19.274 1.00 91.75 86 LEU A N 1
ATOM 682 C CA . LEU A 1 86 ? 7.022 38.243 -18.882 1.00 91.75 86 LEU A CA 1
ATOM 683 C C . LEU A 1 86 ? 6.841 36.824 -19.442 1.00 91.75 86 LEU A C 1
ATOM 685 O O . LEU A 1 86 ? 7.787 36.262 -20.001 1.00 91.75 86 LEU A O 1
ATOM 689 N N . ALA A 1 87 ? 5.621 36.281 -19.396 1.00 84.19 87 ALA A N 1
ATOM 690 C CA . ALA A 1 87 ? 5.284 34.995 -20.002 1.00 84.19 87 ALA A CA 1
ATOM 691 C C . ALA A 1 87 ? 5.423 35.025 -21.534 1.00 84.19 87 ALA A C 1
ATOM 693 O O . ALA A 1 87 ? 5.936 34.077 -22.133 1.00 84.19 87 ALA A O 1
ATOM 694 N N . ALA A 1 88 ? 5.003 36.110 -22.193 1.00 84.38 88 ALA A N 1
ATOM 695 C CA . ALA A 1 88 ? 5.186 36.286 -23.634 1.00 84.38 88 ALA A CA 1
ATOM 696 C C . ALA A 1 88 ? 6.676 36.338 -24.014 1.00 84.38 88 ALA A C 1
ATOM 698 O O . ALA A 1 88 ? 7.105 35.700 -24.979 1.00 84.38 88 ALA A O 1
ATOM 699 N N . SER A 1 89 ? 7.485 37.045 -23.224 1.00 87.38 89 SER A N 1
ATOM 700 C CA . SER A 1 89 ? 8.935 37.128 -23.414 1.00 87.38 89 SER A CA 1
ATOM 701 C C . SER A 1 89 ? 9.629 35.783 -23.193 1.00 87.38 89 SER A C 1
ATOM 703 O O . SER A 1 89 ? 10.501 35.407 -23.979 1.00 87.38 89 SER A O 1
ATOM 705 N N . GLY A 1 90 ? 9.207 35.018 -22.184 1.00 84.69 90 GLY A N 1
ATOM 706 C CA . GLY A 1 90 ? 9.700 33.662 -21.958 1.00 84.69 90 GLY A CA 1
ATOM 707 C C . GLY A 1 90 ? 9.361 32.715 -23.115 1.00 84.69 90 GLY A C 1
ATOM 708 O O . GLY A 1 90 ? 10.245 32.028 -23.628 1.00 84.69 90 GLY A O 1
ATOM 709 N N . ARG A 1 91 ? 8.126 32.772 -23.636 1.00 79.69 91 ARG A N 1
ATOM 710 C CA . ARG A 1 91 ? 7.695 32.006 -24.824 1.00 79.69 91 ARG A CA 1
ATOM 711 C C . ARG A 1 91 ? 8.459 32.373 -26.098 1.00 79.69 91 ARG A C 1
ATOM 713 O O . ARG A 1 91 ? 8.637 31.514 -26.964 1.00 79.69 91 ARG A O 1
ATOM 720 N N . LYS A 1 92 ? 8.910 33.626 -26.247 1.00 83.19 92 LYS A N 1
ATOM 721 C CA . LYS A 1 92 ? 9.779 34.059 -27.363 1.00 83.19 92 LYS A CA 1
ATOM 722 C C . LYS A 1 92 ? 11.188 33.478 -27.268 1.00 83.19 92 LYS A C 1
ATOM 724 O O . LYS A 1 92 ? 11.814 33.244 -28.293 1.00 83.19 92 LYS A O 1
ATOM 729 N N . ARG A 1 93 ? 11.672 33.209 -26.054 1.00 79.81 93 ARG A N 1
ATOM 730 C CA . ARG A 1 93 ? 12.971 32.562 -25.807 1.00 79.81 93 ARG A CA 1
ATOM 731 C C . ARG A 1 93 ? 12.921 31.038 -25.937 1.00 79.81 93 ARG A C 1
ATOM 733 O O . ARG A 1 93 ? 13.889 30.368 -25.609 1.00 79.81 93 ARG A O 1
ATOM 740 N N . GLY A 1 94 ? 11.805 30.496 -26.417 1.00 72.12 94 GLY A N 1
ATOM 741 C CA . GLY A 1 94 ? 11.597 29.060 -26.540 1.00 72.12 94 GLY A CA 1
ATOM 742 C C . GLY A 1 94 ? 11.081 28.411 -25.262 1.00 72.12 94 GLY A C 1
ATOM 743 O O . GLY A 1 94 ? 10.953 27.199 -25.255 1.00 72.12 94 GLY A O 1
ATOM 744 N N . GLY A 1 95 ? 10.761 29.176 -24.210 1.00 79.25 95 GLY A N 1
ATOM 745 C CA . GLY A 1 95 ? 10.124 28.645 -23.008 1.00 79.25 95 GLY A CA 1
ATOM 746 C C . GLY A 1 95 ? 8.795 27.961 -23.336 1.00 79.25 95 GLY A C 1
ATOM 747 O O . GLY A 1 95 ? 8.014 28.450 -24.155 1.00 79.25 95 GLY A O 1
ATOM 748 N N . VAL A 1 96 ? 8.565 26.824 -22.698 1.00 73.06 96 VAL A N 1
ATOM 749 C CA . VAL A 1 96 ? 7.517 25.859 -23.055 1.00 73.06 96 VAL A CA 1
ATOM 750 C C . VAL A 1 96 ? 6.521 25.579 -21.938 1.00 73.06 96 VAL A C 1
ATOM 752 O O . VAL A 1 96 ? 5.548 24.857 -22.136 1.00 73.06 96 VAL A O 1
ATOM 755 N N . ILE A 1 97 ? 6.754 26.148 -20.760 1.00 79.31 97 ILE A N 1
ATOM 756 C CA . ILE A 1 97 ? 5.811 26.064 -19.652 1.00 79.31 97 ILE A CA 1
ATOM 757 C C . ILE A 1 97 ? 4.536 26.821 -20.052 1.00 79.31 97 ILE A C 1
ATOM 759 O O . ILE A 1 97 ? 4.586 27.969 -20.487 1.00 79.31 97 ILE A O 1
ATOM 763 N N . SER A 1 98 ? 3.390 26.163 -19.929 1.00 73.00 98 SER A N 1
ATOM 764 C CA . SER A 1 98 ? 2.092 26.694 -20.349 1.00 73.00 98 SER A CA 1
ATOM 765 C C . SER A 1 98 ? 1.444 27.556 -19.251 1.00 73.00 98 SER A C 1
ATOM 767 O O . SER A 1 98 ? 1.897 27.533 -18.099 1.00 73.00 98 SER A O 1
ATOM 769 N N . ARG A 1 99 ? 0.376 28.304 -19.571 1.00 70.25 99 ARG A N 1
ATOM 770 C CA . ARG A 1 99 ? -0.405 29.042 -18.553 1.00 70.25 99 ARG A CA 1
ATOM 771 C C . ARG A 1 99 ? -1.233 28.103 -17.671 1.00 70.25 99 ARG A C 1
ATOM 773 O O . ARG A 1 99 ? -1.402 28.406 -16.497 1.00 70.25 99 ARG A O 1
ATOM 780 N N . GLU A 1 100 ? -1.697 26.986 -18.225 1.00 69.38 100 GLU A N 1
ATOM 781 C CA . GLU A 1 100 ? -2.485 25.951 -17.540 1.00 69.38 100 GLU A CA 1
ATOM 782 C C . GLU A 1 100 ? -1.675 25.107 -16.539 1.00 69.38 100 GLU A C 1
ATOM 784 O O . GLU A 1 100 ? -2.254 24.495 -15.646 1.00 69.38 100 GLU A O 1
ATOM 789 N N . ILE A 1 101 ? -0.341 25.085 -16.638 1.00 74.94 101 ILE A N 1
ATOM 790 C CA . ILE A 1 101 ? 0.510 24.437 -15.627 1.00 74.94 101 ILE A CA 1
ATOM 791 C C . ILE A 1 101 ? 0.445 25.232 -14.305 1.00 74.94 101 ILE A C 1
ATOM 793 O O . ILE A 1 101 ? 0.591 26.454 -14.298 1.00 74.94 101 ILE A O 1
ATOM 797 N N . ASP A 1 102 ? 0.328 24.563 -13.166 1.00 81.38 102 ASP A N 1
ATOM 798 C CA . ASP A 1 102 ? 0.419 25.219 -11.855 1.00 81.38 102 ASP A CA 1
ATOM 799 C C . ASP A 1 102 ? 1.855 25.730 -11.537 1.00 81.38 102 ASP A C 1
ATOM 801 O O . ASP A 1 102 ? 2.852 25.342 -12.156 1.00 81.38 102 ASP A O 1
ATOM 805 N N . GLN A 1 103 ? 1.971 26.673 -10.598 1.00 83.00 103 GLN A N 1
ATOM 806 C CA . GLN A 1 103 ? 3.230 27.310 -10.216 1.00 83.00 103 GLN A CA 1
ATOM 807 C C . GLN A 1 103 ? 4.250 26.335 -9.593 1.00 83.00 103 GLN A C 1
ATOM 809 O O . GLN A 1 103 ? 5.444 26.485 -9.862 1.00 83.00 103 GLN A O 1
ATOM 814 N N . GLU A 1 104 ? 3.812 25.372 -8.782 1.00 84.94 104 GLU A N 1
ATOM 815 C CA . GLU A 1 104 ? 4.630 24.320 -8.159 1.00 84.94 104 GLU A CA 1
ATOM 816 C C . GLU A 1 104 ? 5.139 23.326 -9.210 1.00 84.94 104 GLU A C 1
ATOM 818 O O . GLU A 1 104 ? 6.327 23.017 -9.256 1.00 84.94 104 GLU A O 1
ATOM 823 N N . LEU A 1 105 ? 4.288 22.888 -10.143 1.00 84.75 105 LEU A N 1
ATOM 824 C CA . LEU A 1 105 ? 4.747 22.024 -11.238 1.00 84.75 105 LEU A CA 1
ATOM 825 C C . LEU A 1 105 ? 5.778 22.740 -12.124 1.00 84.75 105 LEU A C 1
ATOM 827 O O . LEU A 1 105 ? 6.812 22.171 -12.473 1.00 84.75 105 LEU A O 1
ATOM 831 N N . ALA A 1 106 ? 5.539 24.013 -12.449 1.00 84.19 106 ALA A N 1
ATOM 832 C CA . ALA A 1 106 ? 6.491 24.818 -13.209 1.00 84.19 106 ALA A CA 1
ATOM 833 C C . ALA A 1 106 ? 7.845 24.975 -12.489 1.00 84.19 106 ALA A C 1
ATOM 835 O O . ALA A 1 106 ? 8.883 24.910 -13.152 1.00 84.19 106 ALA A O 1
ATOM 836 N N . ARG A 1 107 ? 7.845 25.139 -11.153 1.00 86.88 107 ARG A N 1
ATOM 837 C CA . ARG A 1 107 ? 9.069 25.120 -10.325 1.00 86.88 107 ARG A CA 1
ATOM 838 C C . ARG A 1 107 ? 9.852 23.838 -10.532 1.00 86.88 107 ARG A C 1
ATOM 840 O O . ARG A 1 107 ? 11.035 23.881 -10.865 1.00 86.88 107 ARG A O 1
ATOM 847 N N . ASN A 1 108 ? 9.168 22.716 -10.342 1.00 87.06 108 ASN A N 1
ATOM 848 C CA . ASN A 1 108 ? 9.790 21.404 -10.274 1.00 87.06 108 ASN A CA 1
ATOM 849 C C . ASN A 1 108 ? 10.437 21.033 -11.609 1.00 87.06 108 ASN A C 1
ATOM 851 O O . ASN A 1 108 ? 11.547 20.514 -11.612 1.00 87.06 108 ASN A O 1
ATOM 855 N N . ILE A 1 109 ? 9.807 21.375 -12.738 1.00 84.75 109 ILE A N 1
ATOM 856 C CA . ILE A 1 109 ? 10.372 21.146 -14.079 1.00 84.75 109 ILE A CA 1
ATOM 857 C C . ILE A 1 109 ? 11.683 21.920 -14.266 1.00 84.75 109 ILE A C 1
ATOM 859 O O . ILE A 1 109 ? 12.696 21.342 -14.654 1.00 84.75 109 ILE A O 1
ATOM 863 N N . VAL A 1 110 ? 11.694 23.219 -13.948 1.00 85.94 110 VAL A N 1
ATOM 864 C CA . VAL A 1 110 ? 12.902 24.059 -14.063 1.00 85.94 110 VAL A CA 1
ATOM 865 C C . VAL A 1 110 ? 14.016 23.552 -13.147 1.00 85.94 110 VAL A C 1
ATOM 867 O O . VAL A 1 110 ? 15.173 23.463 -13.555 1.00 85.94 110 VAL A O 1
ATOM 870 N N . ALA A 1 111 ? 13.673 23.202 -11.910 1.00 87.62 111 ALA A N 1
ATOM 871 C CA . ALA A 1 111 ? 14.617 22.676 -10.936 1.00 87.62 111 ALA A CA 1
ATOM 872 C C . ALA A 1 111 ? 15.217 21.329 -11.375 1.00 87.62 111 ALA A C 1
ATOM 874 O O . ALA A 1 111 ? 16.423 21.119 -11.280 1.00 87.62 111 ALA A O 1
ATOM 875 N N . ASN A 1 112 ? 14.393 20.431 -11.907 1.00 87.81 112 ASN A N 1
ATOM 876 C CA . ASN A 1 112 ? 14.809 19.115 -12.378 1.00 87.81 112 ASN A CA 1
ATOM 877 C C . ASN A 1 112 ? 15.728 19.181 -13.604 1.00 87.81 112 ASN A C 1
ATOM 879 O O . ASN A 1 112 ? 16.721 18.454 -13.653 1.00 87.81 112 ASN A O 1
ATOM 883 N N . GLU A 1 113 ? 15.461 20.093 -14.545 1.00 84.44 113 GLU A N 1
ATOM 884 C CA . GLU A 1 113 ? 16.381 20.370 -15.655 1.00 84.44 113 GLU A CA 1
ATOM 885 C C . GLU A 1 113 ? 17.765 20.794 -15.138 1.00 84.44 113 GLU A C 1
ATOM 887 O O . GLU A 1 113 ? 18.775 20.227 -15.550 1.00 84.44 113 GLU A O 1
ATOM 892 N N . ARG A 1 114 ? 17.813 21.715 -14.166 1.00 86.69 114 ARG A N 1
ATOM 893 C CA . ARG A 1 114 ? 19.072 22.204 -13.578 1.00 86.69 114 ARG A CA 1
ATOM 894 C C . ARG A 1 114 ? 19.851 21.117 -12.826 1.00 86.69 114 ARG A C 1
ATOM 896 O O . ARG A 1 114 ? 21.079 21.103 -12.869 1.00 86.69 114 ARG A O 1
ATOM 903 N N . ILE A 1 115 ? 19.163 20.188 -12.156 1.00 85.19 115 ILE A N 1
ATOM 904 C CA . ILE A 1 115 ? 19.807 19.043 -11.484 1.00 85.19 115 ILE A CA 1
ATOM 905 C C . ILE A 1 115 ? 20.480 18.115 -12.503 1.00 85.19 115 ILE A C 1
ATOM 907 O O . ILE A 1 115 ? 21.595 17.644 -12.265 1.00 85.19 115 ILE A O 1
ATOM 911 N N . LEU A 1 116 ? 19.828 17.852 -13.640 1.00 83.62 116 LEU A N 1
ATOM 912 C CA . LEU A 1 116 ? 20.407 17.033 -14.704 1.00 83.62 116 LEU A CA 1
ATOM 913 C C . LEU A 1 116 ? 21.665 17.686 -15.295 1.00 83.62 116 LEU A C 1
ATOM 915 O O . LEU A 1 116 ? 22.672 17.002 -15.494 1.00 83.62 116 LEU A O 1
ATOM 919 N N . ASP A 1 117 ? 21.645 18.999 -15.513 1.00 82.38 117 ASP A N 1
ATOM 920 C CA . ASP A 1 117 ? 22.817 19.721 -16.022 1.00 82.38 117 ASP A CA 1
ATOM 921 C C . ASP A 1 117 ? 23.978 19.670 -15.046 1.00 82.38 117 ASP A C 1
ATOM 923 O O . ASP A 1 117 ? 25.105 19.371 -15.435 1.00 82.38 117 ASP A O 1
ATOM 927 N N . ALA A 1 118 ? 23.691 19.917 -13.768 1.00 83.19 118 ALA A N 1
ATOM 928 C CA . ALA A 1 118 ? 24.669 19.818 -12.705 1.00 83.19 118 ALA A CA 1
ATOM 929 C C . ALA A 1 118 ? 25.306 18.421 -12.691 1.00 83.19 118 ALA A C 1
ATOM 931 O O . ALA A 1 118 ? 26.526 18.290 -12.630 1.00 83.19 118 ALA A O 1
ATOM 932 N N . ARG A 1 119 ? 24.515 17.355 -12.858 1.00 83.00 119 ARG A N 1
ATOM 933 C CA . ARG A 1 119 ? 25.052 15.993 -12.967 1.00 83.00 119 ARG A CA 1
ATOM 934 C C . ARG A 1 119 ? 25.958 15.817 -14.186 1.00 83.00 119 ARG A C 1
ATOM 936 O O . ARG A 1 119 ? 27.040 15.242 -14.059 1.00 83.00 119 ARG A O 1
ATOM 943 N N . MET A 1 120 ? 25.544 16.299 -15.354 1.00 80.25 120 MET A N 1
ATOM 944 C CA . MET A 1 120 ? 26.352 16.216 -16.573 1.00 80.25 120 MET A CA 1
ATOM 945 C C . MET A 1 120 ? 27.662 17.005 -16.454 1.00 80.25 120 MET A C 1
ATOM 947 O O . MET A 1 120 ? 28.717 16.491 -16.829 1.00 80.25 120 MET A O 1
ATOM 951 N N . ALA A 1 121 ? 27.609 18.213 -15.891 1.00 76.81 121 ALA A N 1
ATOM 952 C CA . ALA A 1 121 ? 28.771 19.053 -15.627 1.00 76.81 121 ALA A CA 1
ATOM 953 C C . ALA A 1 121 ? 29.724 18.390 -14.625 1.00 76.81 121 ALA A C 1
ATOM 955 O O . ALA A 1 121 ? 30.935 18.388 -14.836 1.00 76.81 121 ALA A O 1
ATOM 956 N N . TRP A 1 122 ? 29.189 17.748 -13.582 1.00 82.75 122 TRP A N 1
ATOM 957 C CA . TRP A 1 122 ? 29.986 16.991 -12.619 1.00 82.75 122 TRP A CA 1
ATOM 958 C C . TRP A 1 122 ? 30.724 15.819 -13.279 1.00 82.75 122 TRP A C 1
ATOM 960 O O . TRP A 1 122 ? 31.915 15.628 -13.039 1.00 82.75 122 TRP A O 1
ATOM 970 N N . LEU A 1 123 ? 30.051 15.054 -14.148 1.00 74.69 123 LEU A N 1
ATOM 971 C CA . LEU A 1 123 ? 30.661 13.935 -14.879 1.00 74.69 123 LEU A CA 1
ATOM 972 C C . LEU A 1 123 ? 31.738 14.402 -15.868 1.00 74.69 123 LEU A C 1
ATOM 974 O O . LEU A 1 123 ? 32.771 13.748 -16.014 1.00 74.69 123 LEU A O 1
ATOM 978 N N . ASP A 1 124 ? 31.518 15.527 -16.546 1.00 76.50 124 ASP A N 1
ATOM 979 C CA . ASP A 1 124 ? 32.508 16.140 -17.435 1.00 76.50 124 ASP A CA 1
ATOM 980 C C . ASP A 1 124 ? 33.732 16.643 -16.650 1.00 76.50 124 ASP A C 1
ATOM 982 O O . ASP A 1 124 ? 34.873 16.320 -16.992 1.00 76.50 124 ASP A O 1
ATOM 986 N N . ALA A 1 125 ? 33.506 17.336 -15.532 1.00 72.62 125 ALA A N 1
ATOM 987 C CA . ALA A 1 125 ? 34.558 17.772 -14.619 1.00 72.62 125 ALA A CA 1
ATOM 988 C C . ALA A 1 125 ? 35.339 16.578 -14.042 1.00 72.62 125 ALA A C 1
ATOM 990 O O . ALA A 1 125 ? 36.567 16.607 -13.973 1.00 72.62 125 ALA A O 1
ATOM 991 N N . GLN A 1 126 ? 34.657 15.475 -13.714 1.00 77.06 126 GLN A N 1
ATOM 992 C CA . GLN A 1 126 ? 35.294 14.230 -13.289 1.00 77.06 126 GLN A CA 1
ATOM 993 C C . GLN A 1 126 ? 36.203 13.643 -14.369 1.00 77.06 126 GLN A C 1
ATOM 995 O O . GLN A 1 126 ? 37.346 13.305 -14.063 1.00 77.06 126 GLN A O 1
ATOM 1000 N N . LYS A 1 127 ? 35.740 13.566 -15.623 1.00 81.00 127 LYS A N 1
ATOM 1001 C CA . LYS A 1 127 ? 36.555 13.100 -16.759 1.00 81.00 127 LYS A CA 1
ATOM 1002 C C . LYS A 1 127 ? 37.790 13.976 -16.983 1.00 81.00 127 LYS A C 1
ATOM 1004 O O . LYS A 1 127 ? 38.836 13.464 -17.371 1.00 81.00 127 LYS A O 1
ATOM 1009 N N . LYS A 1 128 ? 37.674 15.280 -16.725 1.00 84.00 128 LYS A N 1
ATOM 1010 C CA . LYS A 1 128 ? 38.752 16.270 -16.877 1.00 84.00 128 LYS A CA 1
ATOM 1011 C C . LYS A 1 128 ? 39.674 16.385 -15.657 1.00 84.00 128 LYS A C 1
ATOM 1013 O O . LYS A 1 128 ? 40.683 17.078 -15.741 1.00 84.00 128 LYS A O 1
ATOM 1018 N N . GLY A 1 129 ? 39.347 15.735 -14.536 1.00 84.94 129 GLY A N 1
ATOM 1019 C CA . GLY A 1 129 ? 40.062 15.914 -13.267 1.00 84.94 129 GLY A CA 1
ATOM 1020 C C . GLY A 1 129 ? 39.888 17.308 -12.643 1.00 84.94 129 GLY A C 1
ATOM 1021 O O . GLY A 1 129 ? 40.711 17.716 -11.829 1.00 84.94 129 GLY A O 1
ATOM 1022 N N . ASP A 1 130 ? 38.840 18.044 -13.024 1.00 86.94 130 ASP A N 1
ATOM 1023 C CA . ASP A 1 130 ? 38.543 19.393 -12.539 1.00 86.94 130 ASP A CA 1
ATOM 1024 C C . ASP A 1 130 ? 37.756 19.348 -11.221 1.00 86.94 130 ASP A C 1
ATOM 1026 O O . ASP A 1 130 ? 36.536 19.187 -11.183 1.00 86.94 130 ASP A O 1
ATOM 1030 N N . GLU A 1 131 ? 38.472 19.497 -10.111 1.00 87.00 131 GLU A N 1
ATOM 1031 C CA . GLU A 1 131 ? 37.873 19.459 -8.777 1.00 87.00 131 GLU A CA 1
ATOM 1032 C C . GLU A 1 131 ? 37.053 20.720 -8.444 1.00 87.00 131 GLU A C 1
ATOM 1034 O O . GLU A 1 131 ? 36.133 20.663 -7.626 1.00 87.00 131 GLU A O 1
ATOM 1039 N N . ALA A 1 132 ? 37.345 21.860 -9.082 1.00 85.94 132 ALA A N 1
ATOM 1040 C CA . ALA A 1 132 ? 36.564 23.083 -8.906 1.00 85.94 132 ALA A CA 1
ATOM 1041 C C . ALA A 1 132 ? 35.219 22.975 -9.638 1.00 85.94 132 ALA A C 1
ATOM 1043 O O . ALA A 1 132 ? 34.177 23.291 -9.058 1.00 85.94 132 ALA A O 1
ATOM 1044 N N . GLY A 1 133 ? 35.233 22.442 -10.863 1.00 77.12 133 GLY A N 1
ATOM 1045 C CA . GLY A 1 133 ? 34.034 22.156 -11.650 1.00 77.12 133 GLY A CA 1
ATOM 1046 C C . GLY A 1 133 ? 33.081 21.180 -10.958 1.00 77.12 133 GLY A C 1
ATOM 1047 O O . GLY A 1 133 ? 31.874 21.416 -10.942 1.00 77.12 133 GLY A O 1
ATOM 1048 N N . LYS A 1 134 ? 33.598 20.138 -10.291 1.00 74.69 134 LYS A N 1
ATOM 1049 C CA . LYS A 1 134 ? 32.764 19.231 -9.478 1.00 74.69 134 LYS A CA 1
ATOM 1050 C C . LYS A 1 134 ? 32.061 19.951 -8.328 1.00 74.69 134 LYS A C 1
ATOM 1052 O O . LYS A 1 134 ? 30.860 19.776 -8.147 1.00 74.69 134 LYS A O 1
A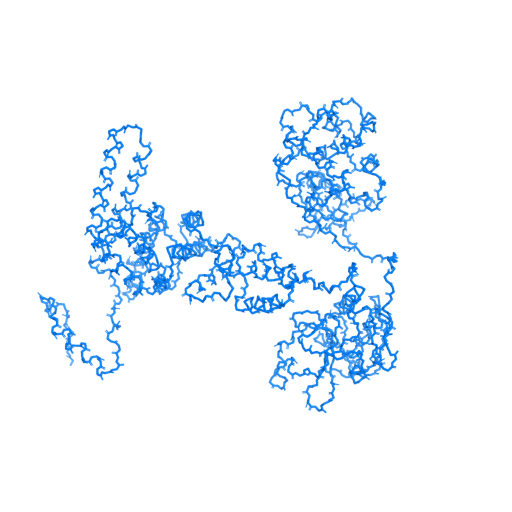TOM 1057 N N . LYS A 1 135 ? 32.785 20.785 -7.573 1.00 80.88 135 LYS A N 1
ATOM 1058 C CA . LYS A 1 135 ? 32.206 21.541 -6.448 1.00 80.88 135 LYS A CA 1
ATOM 1059 C C . LYS A 1 135 ? 31.136 22.527 -6.905 1.00 80.88 135 LYS A C 1
ATOM 1061 O O . LYS A 1 135 ? 30.119 22.664 -6.225 1.00 80.88 135 LYS A O 1
ATOM 1066 N N . GLN A 1 136 ? 31.360 23.184 -8.044 1.00 82.50 136 GLN A N 1
ATOM 1067 C CA . GLN A 1 136 ? 30.377 24.080 -8.648 1.00 82.50 136 GLN A CA 1
ATOM 1068 C C . GLN A 1 136 ? 29.121 23.309 -9.059 1.00 82.50 136 GLN A C 1
ATOM 1070 O O . GLN A 1 136 ? 28.025 23.674 -8.653 1.00 82.50 136 GLN A O 1
ATOM 1075 N N . ALA A 1 137 ? 29.282 22.187 -9.759 1.00 77.69 137 ALA A N 1
ATOM 1076 C CA . ALA A 1 137 ? 28.169 21.337 -10.157 1.00 77.69 137 ALA A CA 1
ATOM 1077 C C . ALA A 1 137 ? 27.364 20.810 -8.952 1.00 77.69 137 ALA A C 1
ATOM 1079 O O . ALA A 1 137 ? 26.137 20.833 -8.951 1.00 77.69 137 ALA A O 1
ATOM 1080 N N . GLU A 1 138 ? 28.030 20.397 -7.874 1.00 80.94 138 GLU A N 1
ATOM 1081 C CA . GLU A 1 138 ? 27.351 20.010 -6.632 1.00 80.94 138 GLU A CA 1
ATOM 1082 C C . GLU A 1 138 ? 26.592 21.179 -5.988 1.00 80.94 138 GLU A C 1
ATOM 1084 O O . GLU A 1 138 ? 25.530 20.979 -5.398 1.00 80.94 138 GLU A O 1
ATOM 1089 N N . GLN A 1 139 ? 27.118 22.403 -6.077 1.00 83.75 139 GLN A N 1
ATOM 1090 C CA . GLN A 1 139 ? 26.430 23.599 -5.596 1.00 83.75 139 GLN A CA 1
ATOM 1091 C C . GLN A 1 139 ? 25.202 23.926 -6.445 1.00 83.75 139 GLN A C 1
ATOM 1093 O O . GLN A 1 139 ? 24.144 24.195 -5.880 1.00 83.75 139 GLN A O 1
ATOM 1098 N N . ASP A 1 140 ? 25.317 23.831 -7.765 1.00 82.25 140 ASP A N 1
ATOM 1099 C CA . ASP A 1 140 ? 24.214 24.073 -8.692 1.00 82.25 140 ASP A CA 1
ATOM 1100 C C . ASP A 1 140 ? 23.084 23.054 -8.486 1.00 82.25 140 ASP A C 1
ATOM 1102 O O . ASP A 1 140 ? 21.911 23.430 -8.428 1.00 82.25 140 ASP A O 1
ATOM 1106 N N . ALA A 1 141 ? 23.426 21.778 -8.260 1.00 82.38 141 ALA A N 1
ATOM 1107 C CA . ALA A 1 141 ? 22.456 20.749 -7.894 1.00 82.38 141 ALA A CA 1
ATOM 1108 C C . ALA A 1 141 ? 21.725 21.088 -6.584 1.00 82.38 141 ALA A C 1
ATOM 1110 O O . ALA A 1 141 ? 20.504 20.951 -6.515 1.00 82.38 141 ALA A O 1
ATOM 1111 N N . ARG A 1 142 ? 22.439 21.569 -5.555 1.00 80.00 142 ARG A N 1
ATOM 1112 C CA . ARG A 1 142 ? 21.835 21.982 -4.271 1.00 80.00 142 ARG A CA 1
ATOM 1113 C C . ARG A 1 142 ? 20.902 23.180 -4.423 1.00 80.00 142 ARG A C 1
ATOM 1115 O O . ARG A 1 142 ? 19.801 23.181 -3.884 1.00 80.00 142 ARG A O 1
ATOM 1122 N N . GLU A 1 143 ? 21.298 24.202 -5.172 1.00 83.44 143 GLU A N 1
ATOM 1123 C CA . GLU A 1 143 ? 20.417 25.352 -5.407 1.00 83.44 143 GLU A CA 1
ATOM 1124 C C . GLU A 1 143 ? 19.171 24.953 -6.207 1.00 83.44 143 GLU A C 1
ATOM 1126 O O . GLU A 1 143 ? 18.063 25.393 -5.902 1.00 83.44 143 GLU A O 1
ATOM 1131 N N . ALA A 1 144 ? 19.314 24.044 -7.171 1.00 85.19 144 ALA A N 1
ATOM 1132 C CA . ALA A 1 144 ? 18.179 23.501 -7.901 1.00 85.19 144 ALA A CA 1
ATOM 1133 C C . ALA A 1 144 ? 17.240 22.668 -7.004 1.00 85.19 144 ALA A C 1
ATOM 1135 O O . ALA A 1 144 ? 16.020 22.779 -7.118 1.00 85.19 144 ALA A O 1
ATOM 1136 N N . ARG A 1 145 ? 17.762 21.898 -6.042 1.00 82.38 145 ARG A N 1
ATOM 1137 C CA . ARG A 1 145 ? 16.944 21.194 -5.035 1.00 82.38 145 ARG A CA 1
ATOM 1138 C C . ARG A 1 145 ? 16.097 22.144 -4.197 1.00 82.38 145 ARG A C 1
ATOM 1140 O O . ARG A 1 145 ? 14.895 21.919 -4.054 1.00 82.38 145 ARG A O 1
ATOM 1147 N N . LYS A 1 146 ? 16.681 23.251 -3.730 1.00 82.94 146 LYS A N 1
ATOM 1148 C CA . LYS A 1 146 ? 15.955 24.302 -2.993 1.00 82.94 146 LYS A CA 1
ATOM 1149 C C . LYS A 1 146 ? 14.820 24.927 -3.804 1.00 82.94 146 LYS A C 1
ATOM 1151 O O . LYS A 1 146 ? 13.862 25.432 -3.223 1.00 82.94 146 LYS A O 1
ATOM 1156 N N . MET A 1 147 ? 14.906 24.877 -5.134 1.00 79.88 147 MET A N 1
ATOM 1157 C CA . MET A 1 147 ? 13.862 25.347 -6.046 1.00 79.88 147 MET A CA 1
ATOM 1158 C C . MET A 1 147 ? 12.718 24.343 -6.281 1.00 79.88 147 MET A C 1
ATOM 1160 O O . MET A 1 147 ? 11.790 24.692 -7.006 1.00 79.88 147 MET A O 1
ATOM 1164 N N . GLY A 1 148 ? 12.752 23.146 -5.681 1.00 81.75 148 GLY A N 1
ATOM 1165 C CA . GLY A 1 148 ? 11.708 22.113 -5.824 1.00 81.75 148 GLY A CA 1
ATOM 1166 C C . GLY A 1 148 ? 12.140 20.871 -6.615 1.00 81.75 148 GLY A C 1
ATOM 1167 O O . GLY A 1 148 ? 11.320 20.048 -7.008 1.00 81.75 148 GLY A O 1
ATOM 1168 N N . GLY A 1 149 ? 13.435 20.710 -6.891 1.00 84.50 149 GLY A N 1
ATOM 1169 C CA . GLY A 1 149 ? 13.915 19.584 -7.689 1.00 84.50 149 GLY A CA 1
ATOM 1170 C C . GLY A 1 149 ? 13.794 18.237 -6.966 1.00 84.50 149 GLY A C 1
ATOM 1171 O O . GLY A 1 149 ? 14.311 18.055 -5.862 1.00 84.50 149 GLY A O 1
ATOM 1172 N N . THR A 1 150 ? 13.180 17.253 -7.618 1.00 84.38 150 THR A N 1
ATOM 1173 C CA . THR A 1 150 ? 12.866 15.919 -7.073 1.00 84.38 150 THR A CA 1
ATOM 1174 C C . THR A 1 150 ? 13.588 14.765 -7.757 1.00 84.38 150 THR A C 1
ATOM 1176 O O . THR A 1 150 ? 13.569 13.662 -7.224 1.00 84.38 150 THR A O 1
ATOM 1179 N N . ILE A 1 151 ? 14.263 14.982 -8.892 1.00 85.94 151 ILE A N 1
ATOM 1180 C CA . ILE A 1 151 ? 14.985 13.907 -9.602 1.00 85.94 151 ILE A CA 1
ATOM 1181 C C . ILE A 1 151 ? 16.063 13.307 -8.697 1.00 85.94 151 ILE A C 1
ATOM 1183 O O . ILE A 1 151 ? 16.908 14.071 -8.247 1.00 85.94 151 ILE A O 1
ATOM 1187 N N . PRO A 1 152 ? 16.088 12.000 -8.407 1.00 81.00 152 PRO A N 1
ATOM 1188 C CA . PRO A 1 152 ? 17.034 11.413 -7.465 1.00 81.00 152 PRO A CA 1
ATOM 1189 C C . PRO A 1 152 ? 18.447 11.323 -8.055 1.00 81.00 152 PRO A C 1
ATOM 1191 O O . PRO A 1 152 ? 18.663 11.532 -9.246 1.00 81.00 152 PRO A O 1
ATOM 1194 N N . ASN A 1 153 ? 19.433 11.023 -7.210 1.00 74.50 153 ASN A N 1
ATOM 1195 C CA . ASN A 1 153 ? 20.797 10.751 -7.662 1.00 74.50 153 ASN A CA 1
ATOM 1196 C C . ASN A 1 153 ? 20.882 9.318 -8.223 1.00 74.50 153 ASN A C 1
ATOM 1198 O O . ASN A 1 153 ? 21.370 8.414 -7.551 1.00 74.50 153 ASN A O 1
ATOM 1202 N N . CYS A 1 154 ? 20.345 9.109 -9.426 1.00 75.06 154 CYS A N 1
ATOM 1203 C CA . CYS A 1 154 ? 20.370 7.841 -10.158 1.00 75.06 154 CYS A CA 1
ATOM 1204 C C . CYS A 1 154 ? 21.316 7.916 -11.373 1.00 75.06 154 CYS A C 1
ATOM 1206 O O . CYS A 1 154 ? 22.127 8.844 -11.507 1.00 75.06 154 CYS A O 1
ATOM 1208 N N . ASP A 1 155 ? 21.280 6.908 -12.246 1.00 82.94 155 ASP A N 1
ATOM 1209 C CA . ASP A 1 155 ? 22.045 6.950 -13.486 1.00 82.94 155 ASP A CA 1
ATOM 1210 C C . ASP A 1 155 ? 21.565 8.085 -14.409 1.00 82.94 155 ASP A C 1
ATOM 1212 O O . ASP A 1 155 ? 20.449 8.598 -14.327 1.00 82.94 155 ASP A O 1
ATOM 1216 N N . THR A 1 156 ? 22.457 8.540 -15.284 1.00 79.44 156 THR A N 1
ATOM 1217 C CA . THR A 1 156 ? 22.208 9.737 -16.097 1.00 79.44 156 THR A CA 1
ATOM 1218 C C . THR A 1 156 ? 21.138 9.522 -17.164 1.00 79.44 156 THR A C 1
ATOM 1220 O O . THR A 1 156 ? 20.462 10.482 -17.527 1.00 79.44 156 THR A O 1
ATOM 1223 N N . GLU A 1 157 ? 20.954 8.296 -17.653 1.00 83.06 157 GLU A N 1
ATOM 1224 C CA . GLU A 1 157 ? 19.915 8.002 -18.644 1.00 83.06 157 GLU A CA 1
ATOM 1225 C C . GLU A 1 157 ? 18.529 8.025 -18.003 1.00 83.06 157 GLU A C 1
ATOM 1227 O O . GLU A 1 157 ? 17.578 8.552 -18.580 1.00 83.06 157 GLU A O 1
ATOM 1232 N N . GLU A 1 158 ? 18.433 7.554 -16.767 1.00 83.44 158 GLU A N 1
ATOM 1233 C CA . GLU A 1 158 ? 17.230 7.642 -15.959 1.00 83.44 158 GLU A CA 1
ATOM 1234 C C . GLU A 1 158 ? 16.851 9.093 -15.630 1.00 83.44 158 GLU A C 1
ATOM 1236 O O . GLU A 1 158 ? 15.707 9.505 -15.832 1.00 83.44 158 GLU A O 1
ATOM 1241 N N . MET A 1 159 ? 17.819 9.921 -15.224 1.00 81.69 159 MET A N 1
ATOM 1242 C CA . MET A 1 159 ? 17.572 11.352 -15.007 1.00 81.69 159 MET A CA 1
ATOM 1243 C C . MET A 1 159 ? 17.111 12.060 -16.293 1.00 81.69 159 MET A C 1
ATOM 1245 O O . MET A 1 159 ? 16.166 12.853 -16.257 1.00 81.69 159 MET A O 1
ATOM 1249 N N . LYS A 1 160 ? 17.749 11.774 -17.440 1.00 85.12 160 LYS A N 1
ATOM 1250 C CA . LYS A 1 160 ? 17.342 12.316 -18.749 1.00 85.12 160 LYS A CA 1
ATOM 1251 C C . LYS A 1 160 ? 15.909 11.929 -19.088 1.00 85.12 160 LYS A C 1
ATOM 1253 O O . LYS A 1 160 ? 15.145 12.795 -19.506 1.00 85.12 160 LYS A O 1
ATOM 1258 N N . ARG A 1 161 ? 15.533 10.672 -18.854 1.00 89.06 161 ARG A N 1
ATOM 1259 C CA . ARG A 1 161 ? 14.184 10.158 -19.107 1.00 89.06 161 ARG A CA 1
ATOM 1260 C C . ARG A 1 161 ? 13.127 10.891 -18.291 1.00 89.06 161 ARG A C 1
ATOM 1262 O O . ARG A 1 161 ? 12.132 11.327 -18.866 1.00 89.06 161 ARG A O 1
ATOM 1269 N N . MET A 1 162 ? 13.363 11.089 -16.993 1.00 89.25 162 MET A N 1
ATOM 1270 C CA . MET A 1 162 ? 12.439 11.822 -16.114 1.00 89.25 162 MET A CA 1
ATOM 1271 C C . MET A 1 162 ? 12.239 13.273 -16.580 1.00 89.25 162 MET A C 1
ATOM 1273 O O . MET A 1 162 ? 11.109 13.762 -16.658 1.00 89.25 162 MET A O 1
ATOM 1277 N N . VAL A 1 163 ? 13.324 13.962 -16.958 1.00 87.06 163 VAL A N 1
ATOM 1278 C CA . VAL A 1 163 ? 13.237 15.303 -17.566 1.00 87.06 163 VAL A CA 1
ATOM 1279 C C . VAL A 1 163 ? 12.511 15.248 -18.916 1.00 87.06 163 VAL A C 1
ATOM 1281 O O . VAL A 1 163 ? 11.667 16.095 -19.208 1.00 87.06 163 VAL A O 1
ATOM 1284 N N . GLY A 1 164 ? 12.783 14.229 -19.731 1.00 84.94 164 GLY A N 1
ATOM 1285 C CA . GLY A 1 164 ? 12.135 14.008 -21.021 1.00 84.94 164 GLY A CA 1
ATOM 1286 C C . GLY A 1 164 ? 10.620 13.828 -20.900 1.00 84.94 164 GLY A C 1
ATOM 1287 O O . GLY A 1 164 ? 9.867 14.437 -21.659 1.00 84.94 164 GLY A O 1
ATOM 1288 N N . ASN A 1 165 ? 10.150 13.079 -19.901 1.00 89.38 165 ASN A N 1
ATOM 1289 C CA . ASN A 1 165 ? 8.725 12.919 -19.602 1.00 89.38 165 ASN A CA 1
ATOM 1290 C C . ASN A 1 165 ? 8.074 14.244 -19.168 1.00 89.38 165 ASN A C 1
ATOM 1292 O O . ASN A 1 165 ? 6.998 14.594 -19.654 1.00 89.38 165 ASN A O 1
ATOM 1296 N N . GLN A 1 166 ? 8.751 15.047 -18.343 1.00 88.75 166 GLN A N 1
ATOM 1297 C CA . GLN A 1 166 ? 8.281 16.391 -17.969 1.00 88.75 166 GLN A CA 1
ATOM 1298 C C . GLN A 1 166 ? 8.153 17.334 -19.179 1.00 88.75 166 GLN A C 1
ATOM 1300 O O . GLN A 1 166 ? 7.195 18.113 -19.276 1.00 88.75 166 GLN A O 1
ATOM 1305 N N . MET A 1 167 ? 9.081 17.238 -20.136 1.00 84.06 167 MET A N 1
ATOM 1306 C CA . MET A 1 167 ? 9.002 17.965 -21.406 1.00 84.06 167 MET A CA 1
ATOM 1307 C C . MET A 1 167 ? 7.813 17.511 -22.256 1.00 84.06 167 MET A C 1
ATOM 1309 O O . MET A 1 167 ? 7.082 18.353 -22.775 1.00 84.06 167 MET A O 1
ATOM 1313 N N . ILE A 1 168 ? 7.584 16.201 -22.386 1.00 82.50 168 ILE A N 1
ATOM 1314 C CA . ILE A 1 168 ? 6.469 15.671 -23.186 1.00 82.50 168 ILE A CA 1
ATOM 1315 C C . ILE A 1 168 ? 5.119 16.044 -22.556 1.00 82.50 168 ILE A C 1
ATOM 1317 O O . ILE A 1 168 ? 4.195 16.424 -23.277 1.00 82.50 168 ILE A O 1
ATOM 1321 N N . LEU A 1 169 ? 5.005 16.023 -21.224 1.00 84.06 169 LEU A N 1
ATOM 1322 C CA . LEU A 1 169 ? 3.814 16.507 -20.526 1.00 84.06 169 LEU A CA 1
ATOM 1323 C C . LEU A 1 169 ? 3.560 17.993 -20.824 1.00 84.06 169 LEU A C 1
ATOM 1325 O O . LEU A 1 169 ? 2.453 18.372 -21.205 1.00 84.06 169 LEU A O 1
ATOM 1329 N N . SER A 1 170 ? 4.596 18.829 -20.725 1.00 82.75 170 SER A N 1
ATOM 1330 C CA . SER A 1 170 ? 4.485 20.258 -21.048 1.00 82.75 170 SER A CA 1
ATOM 1331 C C . SER A 1 170 ? 4.067 20.484 -22.503 1.00 82.75 170 SER A C 1
ATOM 1333 O O . SER A 1 170 ? 3.256 21.363 -22.787 1.00 82.75 170 SER A O 1
ATOM 1335 N N . ALA A 1 171 ? 4.563 19.650 -23.421 1.00 81.06 171 ALA A N 1
ATOM 1336 C CA . ALA A 1 171 ? 4.209 19.704 -24.833 1.00 81.06 171 ALA A CA 1
ATOM 1337 C C . ALA A 1 171 ? 2.731 19.379 -25.055 1.00 81.06 171 ALA A C 1
ATOM 1339 O O . ALA A 1 171 ? 2.069 20.077 -25.817 1.00 81.06 171 ALA A O 1
ATOM 1340 N N . LYS A 1 172 ? 2.192 18.361 -24.372 1.00 80.81 172 LYS A N 1
ATOM 1341 C CA . LYS A 1 172 ? 0.768 18.004 -24.458 1.00 80.81 172 LYS A CA 1
ATOM 1342 C C . LYS A 1 172 ? -0.137 19.135 -23.973 1.00 80.81 172 LYS A C 1
ATOM 1344 O O . LYS A 1 172 ? -1.119 19.444 -24.643 1.00 80.81 172 LYS A O 1
ATOM 1349 N N . ILE A 1 173 ? 0.213 19.786 -22.863 1.00 77.69 173 ILE A N 1
ATOM 1350 C CA . ILE A 1 173 ? -0.557 20.927 -22.342 1.00 77.69 173 ILE A CA 1
ATOM 1351 C C . ILE A 1 173 ? -0.493 22.103 -23.323 1.00 77.69 173 ILE A C 1
ATOM 1353 O O . ILE A 1 173 ? -1.521 22.661 -23.697 1.00 77.69 173 ILE A O 1
ATOM 1357 N N . LEU A 1 174 ? 0.704 22.433 -23.814 1.00 72.31 174 LEU A N 1
ATOM 1358 C CA . LEU A 1 174 ? 0.888 23.506 -24.792 1.00 72.31 174 LEU A CA 1
ATOM 1359 C C . LEU A 1 174 ? 0.129 23.234 -26.099 1.00 72.31 174 LEU A C 1
ATOM 1361 O O . LEU A 1 174 ? -0.420 24.150 -26.707 1.00 72.31 174 LEU A O 1
ATOM 1365 N N . TRP A 1 175 ? 0.072 21.976 -26.530 1.00 70.88 175 TRP A N 1
ATOM 1366 C CA . TRP A 1 175 ? -0.684 21.565 -27.708 1.00 70.88 175 TRP A CA 1
ATOM 1367 C C . TRP A 1 175 ? -2.194 21.732 -27.501 1.00 70.88 175 TRP A C 1
ATOM 1369 O O . TRP A 1 175 ? -2.887 22.184 -28.415 1.00 70.88 175 TRP A O 1
ATOM 1379 N N . ALA A 1 176 ? -2.704 21.416 -26.306 1.00 68.19 176 ALA A N 1
ATOM 1380 C CA . ALA A 1 176 ? -4.105 21.629 -25.946 1.00 68.19 176 ALA A CA 1
ATOM 1381 C C . ALA A 1 176 ? -4.467 23.126 -25.924 1.00 68.19 176 ALA A C 1
ATOM 1383 O O . ALA A 1 176 ? -5.505 23.512 -26.462 1.00 68.19 176 ALA A O 1
ATOM 1384 N N . GLU A 1 177 ? -3.591 23.979 -25.387 1.00 67.19 177 GLU A N 1
ATOM 1385 C CA . GLU A 1 177 ? -3.739 25.441 -25.443 1.00 67.19 177 GLU A CA 1
ATOM 1386 C C . GLU A 1 177 ? -3.721 25.954 -26.892 1.00 67.19 177 GLU A C 1
ATOM 1388 O O . GLU A 1 177 ? -4.607 26.706 -27.293 1.00 67.19 177 GLU A O 1
ATOM 1393 N N . ALA A 1 178 ? -2.775 25.489 -27.715 1.00 65.06 178 ALA A N 1
ATOM 1394 C CA . ALA A 1 178 ? -2.676 25.871 -29.125 1.00 65.06 178 ALA A CA 1
ATOM 1395 C C . ALA A 1 178 ? -3.948 25.532 -29.920 1.00 65.06 178 ALA A C 1
ATOM 1397 O O . ALA A 1 178 ? -4.329 26.280 -30.820 1.00 65.06 178 ALA A O 1
ATOM 1398 N N . HIS A 1 179 ? -4.626 24.432 -29.573 1.00 65.94 179 HIS A N 1
ATOM 1399 C CA . HIS A 1 179 ? -5.917 24.072 -30.162 1.00 65.94 179 HIS A CA 1
ATOM 1400 C C . HIS A 1 179 ? -7.036 25.027 -29.749 1.00 65.94 179 HIS A C 1
ATOM 1402 O O . HIS A 1 179 ? -7.850 25.386 -30.597 1.00 65.94 179 HIS A O 1
ATOM 1408 N N . LYS A 1 180 ? -7.065 25.463 -28.483 1.00 69.50 180 LYS A N 1
ATOM 1409 C CA . LYS A 1 180 ? -8.045 26.442 -27.982 1.00 69.50 180 LYS A CA 1
ATOM 1410 C C . LYS A 1 180 ? -7.832 27.833 -28.584 1.00 69.50 180 LYS A C 1
ATOM 1412 O O . LYS A 1 180 ? -8.799 28.531 -28.867 1.00 69.50 180 LYS A O 1
ATOM 1417 N N . GLU A 1 181 ? -6.576 28.234 -28.769 1.00 70.56 181 GLU A N 1
ATOM 1418 C CA . GLU A 1 181 ? -6.194 29.567 -29.256 1.00 70.56 181 GLU A CA 1
ATOM 1419 C C . GLU A 1 181 ? -6.068 29.644 -30.791 1.00 70.56 181 GLU A C 1
ATOM 1421 O O . GLU A 1 181 ? -5.876 30.731 -31.332 1.00 70.56 181 GLU A O 1
ATOM 1426 N N . HIS A 1 182 ? -6.174 28.511 -31.498 1.00 69.62 182 HIS A N 1
ATOM 1427 C CA . HIS A 1 182 ? -5.883 28.382 -32.933 1.00 69.62 182 HIS A CA 1
ATOM 1428 C C . HIS A 1 182 ? -4.497 28.940 -33.330 1.00 69.62 182 HIS A C 1
ATOM 1430 O O . HIS A 1 182 ? -4.339 29.524 -34.403 1.00 69.62 182 HIS A O 1
ATOM 1436 N N . ASP A 1 183 ? -3.482 28.751 -32.477 1.00 70.44 183 ASP A N 1
ATOM 1437 C CA . ASP A 1 183 ? -2.132 29.304 -32.659 1.00 70.44 183 ASP A CA 1
ATOM 1438 C C . ASP A 1 183 ? -1.158 28.265 -33.267 1.00 70.44 183 ASP A C 1
ATOM 1440 O O . ASP A 1 183 ? -0.673 27.368 -32.561 1.00 70.44 183 ASP A O 1
ATOM 1444 N N . PRO A 1 184 ? -0.807 28.376 -34.565 1.00 68.81 184 PRO A N 1
ATOM 1445 C CA . PRO A 1 184 ? 0.109 27.444 -35.219 1.00 68.81 184 PRO A CA 1
ATOM 1446 C C . PRO A 1 184 ? 1.543 27.501 -34.664 1.00 68.81 184 PRO A C 1
ATOM 1448 O O . PRO A 1 184 ? 2.249 26.495 -34.721 1.00 68.81 184 PRO A O 1
ATOM 1451 N N . ALA A 1 185 ? 1.976 28.624 -34.080 1.00 67.94 185 ALA A N 1
ATOM 1452 C CA . ALA A 1 185 ? 3.315 28.746 -33.507 1.00 67.94 185 ALA A CA 1
ATOM 1453 C C . ALA A 1 185 ? 3.441 27.979 -32.181 1.00 67.94 185 ALA A C 1
ATOM 1455 O O . ALA A 1 185 ? 4.489 27.395 -31.896 1.00 67.94 185 ALA A O 1
ATOM 1456 N N . ASN A 1 186 ? 2.378 27.935 -31.370 1.00 64.62 186 ASN A N 1
ATOM 1457 C CA . ASN A 1 186 ? 2.364 27.128 -30.144 1.00 64.62 186 ASN A CA 1
ATOM 1458 C C . ASN A 1 186 ? 2.283 25.628 -30.454 1.00 64.62 186 ASN A C 1
ATOM 1460 O O . ASN A 1 186 ? 2.905 24.830 -29.752 1.00 64.62 186 ASN A O 1
ATOM 1464 N N . LYS A 1 187 ? 1.622 25.248 -31.556 1.00 65.44 187 LYS A N 1
ATOM 1465 C CA . LYS A 1 187 ? 1.640 23.869 -32.063 1.00 65.44 187 LYS A CA 1
ATOM 1466 C C . LYS A 1 187 ? 3.054 23.420 -32.454 1.00 65.44 187 LYS A C 1
ATOM 1468 O O . LYS A 1 187 ? 3.505 22.376 -31.990 1.00 65.44 187 LYS A O 1
ATOM 1473 N N . GLU A 1 188 ? 3.780 24.226 -33.230 1.00 70.62 188 GLU A N 1
ATOM 1474 C CA . GLU A 1 188 ? 5.162 23.917 -33.633 1.00 70.62 188 GLU A CA 1
ATOM 1475 C C . GLU A 1 188 ? 6.102 23.797 -32.417 1.00 70.62 188 GLU A C 1
ATOM 1477 O O . GLU A 1 188 ? 6.941 22.897 -32.341 1.00 70.62 188 GLU A O 1
ATOM 1482 N N . LYS A 1 189 ? 5.939 24.675 -31.417 1.00 69.31 189 LYS A N 1
ATOM 1483 C CA . LYS A 1 189 ? 6.701 24.605 -30.158 1.00 69.31 189 LYS A CA 1
ATOM 1484 C C . LYS A 1 189 ? 6.414 23.330 -29.372 1.00 69.31 189 LYS A C 1
ATOM 1486 O O . LYS A 1 189 ? 7.350 22.721 -28.857 1.00 69.31 189 LYS A O 1
ATOM 1491 N N . ALA A 1 190 ? 5.149 22.920 -29.289 1.00 69.19 190 ALA A N 1
ATOM 1492 C CA . ALA A 1 190 ? 4.767 21.675 -28.636 1.00 69.19 190 ALA A CA 1
ATOM 1493 C C . ALA A 1 190 ? 5.397 20.459 -29.336 1.00 69.19 190 ALA A C 1
ATOM 1495 O O . ALA A 1 190 ? 5.964 19.591 -28.676 1.00 69.19 190 ALA A O 1
ATOM 1496 N N . GLU A 1 191 ? 5.376 20.420 -30.668 1.00 72.44 191 GLU A N 1
ATOM 1497 C CA . GLU A 1 191 ? 5.968 19.330 -31.455 1.00 72.44 191 GLU A CA 1
ATOM 1498 C C . GLU A 1 191 ? 7.489 19.234 -31.264 1.00 72.44 191 GLU A C 1
ATOM 1500 O O . GLU A 1 191 ? 8.008 18.148 -30.984 1.00 72.44 191 GLU A O 1
ATOM 1505 N N . LYS A 1 192 ? 8.199 20.369 -31.324 1.00 75.69 192 LYS A N 1
ATOM 1506 C CA . LYS A 1 192 ? 9.647 20.441 -31.059 1.00 75.69 192 LYS A CA 1
ATOM 1507 C C . LYS A 1 192 ? 9.996 19.975 -29.649 1.00 75.69 192 LYS A C 1
ATOM 1509 O O . LYS A 1 192 ? 10.955 19.228 -29.457 1.00 75.69 192 LYS A O 1
ATOM 1514 N N . LEU A 1 193 ? 9.205 20.379 -28.659 1.00 72.56 193 LEU A N 1
ATOM 1515 C CA . LEU A 1 193 ? 9.429 19.983 -27.276 1.00 72.56 193 LEU A CA 1
ATOM 1516 C C . LEU A 1 193 ? 9.185 18.490 -27.048 1.00 72.56 193 LEU A C 1
ATOM 1518 O O . LEU A 1 193 ? 9.985 17.841 -26.378 1.00 72.56 193 LEU A O 1
ATOM 1522 N N . ALA A 1 194 ? 8.118 17.934 -27.624 1.00 72.12 194 ALA A N 1
ATOM 1523 C CA . ALA A 1 194 ? 7.854 16.502 -27.557 1.00 72.12 194 ALA A CA 1
ATOM 1524 C C . ALA A 1 194 ? 8.982 15.699 -28.226 1.00 72.12 194 ALA A C 1
ATOM 1526 O O . ALA A 1 194 ? 9.411 14.682 -27.687 1.00 72.12 194 ALA A O 1
ATOM 1527 N N . ALA A 1 195 ? 9.500 16.166 -29.368 1.00 71.31 195 ALA A N 1
ATOM 1528 C CA . ALA A 1 195 ? 10.646 15.546 -30.033 1.00 71.31 195 ALA A CA 1
ATOM 1529 C C . ALA A 1 195 ? 11.899 15.563 -29.145 1.00 71.31 195 ALA A C 1
ATOM 1531 O O . ALA A 1 195 ? 12.560 14.536 -28.997 1.00 71.31 195 ALA A O 1
ATOM 1532 N N . LYS A 1 196 ? 12.181 16.693 -28.487 1.00 73.94 196 LYS A N 1
ATOM 1533 C CA . LYS A 1 196 ? 13.299 16.800 -27.546 1.00 73.94 196 LYS A CA 1
ATOM 1534 C C . LYS A 1 196 ? 13.135 15.868 -26.343 1.00 73.94 196 LYS A C 1
ATOM 1536 O O . LYS A 1 196 ? 14.075 15.165 -25.989 1.00 73.94 196 LYS A O 1
ATOM 1541 N N . GLY A 1 197 ? 11.947 15.823 -25.743 1.00 75.69 197 GLY A N 1
ATOM 1542 C CA . GLY A 1 197 ? 11.681 14.930 -24.616 1.00 75.69 197 GLY A CA 1
ATOM 1543 C C . GLY A 1 197 ? 11.861 13.452 -24.980 1.00 75.69 197 GLY A C 1
ATOM 1544 O O . GLY A 1 197 ? 12.458 12.703 -24.210 1.00 75.69 197 GLY A O 1
ATOM 1545 N N . ARG A 1 198 ? 11.453 13.047 -26.192 1.00 76.38 198 ARG A N 1
ATOM 1546 C CA . ARG A 1 198 ? 11.706 11.692 -26.722 1.00 76.38 198 ARG A CA 1
ATOM 1547 C C . ARG A 1 198 ? 13.191 11.419 -26.952 1.00 76.38 198 ARG A C 1
ATOM 1549 O O . ARG A 1 198 ? 13.658 10.335 -26.625 1.00 76.38 198 ARG A O 1
ATOM 1556 N N . ALA A 1 199 ? 13.946 12.397 -27.456 1.00 76.00 199 ALA A N 1
ATOM 1557 C CA . ALA A 1 199 ? 15.396 12.272 -27.626 1.00 76.00 199 ALA A CA 1
ATOM 1558 C C . ALA A 1 199 ? 16.138 12.095 -26.287 1.00 76.00 199 ALA A C 1
ATOM 1560 O O . ALA A 1 199 ? 17.192 11.471 -26.242 1.00 76.00 199 ALA A O 1
ATOM 1561 N N . MET A 1 200 ? 15.567 12.592 -25.185 1.00 75.88 200 MET A N 1
ATOM 1562 C CA . MET A 1 200 ? 16.061 12.357 -23.822 1.00 75.88 200 MET A CA 1
ATOM 1563 C C . MET A 1 200 ? 15.601 11.010 -23.232 1.00 75.88 200 MET A C 1
ATOM 1565 O O . MET A 1 200 ? 15.791 10.762 -22.046 1.00 75.88 200 MET A O 1
ATOM 1569 N N . GLY A 1 201 ? 14.987 10.139 -24.035 1.00 79.62 201 GLY A N 1
ATOM 1570 C CA . GLY A 1 201 ? 14.502 8.829 -23.608 1.00 79.62 201 GLY A CA 1
ATOM 1571 C C . GLY A 1 201 ? 13.129 8.853 -22.938 1.00 79.62 201 GLY A C 1
ATOM 1572 O O . GLY A 1 201 ? 12.715 7.820 -22.410 1.00 79.62 201 GLY A O 1
ATOM 1573 N N . GLY A 1 202 ? 12.429 9.994 -22.953 1.00 81.25 202 GLY A N 1
ATOM 1574 C CA . GLY A 1 202 ? 11.065 10.114 -22.443 1.00 81.25 202 GLY A CA 1
ATOM 1575 C C . GLY A 1 202 ? 10.134 9.098 -23.104 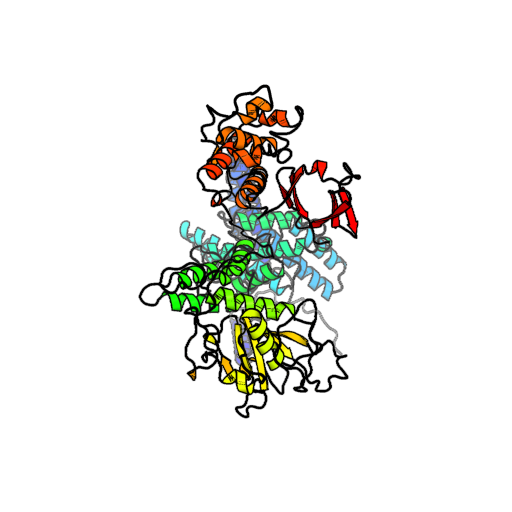1.00 81.25 202 GLY A C 1
ATOM 1576 O O . GLY A 1 202 ? 10.157 8.910 -24.321 1.00 81.25 202 GLY A O 1
ATOM 1577 N N . THR A 1 203 ? 9.333 8.430 -22.285 1.00 84.56 203 THR A N 1
ATOM 1578 C CA . THR A 1 203 ? 8.499 7.295 -22.681 1.00 84.56 203 THR A CA 1
ATOM 1579 C C . THR A 1 203 ? 7.066 7.698 -22.987 1.00 84.56 203 THR A C 1
ATOM 1581 O O . THR A 1 203 ? 6.391 6.958 -23.687 1.00 84.56 203 THR A O 1
ATOM 1584 N N . ILE A 1 204 ? 6.595 8.866 -22.531 1.00 79.38 204 ILE A N 1
ATOM 1585 C CA . ILE A 1 204 ? 5.229 9.335 -22.814 1.00 79.38 204 ILE A CA 1
ATOM 1586 C C . ILE A 1 204 ? 4.984 9.412 -24.334 1.00 79.38 204 ILE A C 1
ATOM 1588 O O . ILE A 1 204 ? 5.714 10.051 -25.099 1.00 79.38 204 ILE A O 1
ATOM 1592 N N . THR A 1 205 ? 3.907 8.778 -24.771 1.00 76.88 205 THR A N 1
ATOM 1593 C CA . THR A 1 205 ? 3.534 8.559 -26.166 1.00 76.88 205 THR A CA 1
ATOM 1594 C C . THR A 1 205 ? 2.397 9.481 -26.610 1.00 76.88 205 THR A C 1
ATOM 1596 O O . THR A 1 205 ? 1.928 10.354 -25.876 1.00 76.88 205 THR A O 1
ATOM 1599 N N . LEU A 1 206 ? 1.956 9.342 -27.864 1.00 66.06 206 LEU A N 1
ATOM 1600 C CA . LEU A 1 206 ? 0.774 10.053 -28.362 1.00 66.06 206 LEU A CA 1
ATOM 1601 C C . LEU A 1 206 ? -0.533 9.436 -27.844 1.00 66.06 206 LEU A C 1
ATOM 1603 O O . LEU A 1 206 ? -1.534 10.142 -27.804 1.00 66.06 206 LEU A O 1
ATOM 1607 N N . GLN A 1 207 ? -0.503 8.162 -27.451 1.00 64.00 207 GLN A N 1
ATOM 1608 C CA . GLN A 1 207 ? -1.638 7.402 -26.938 1.00 64.00 207 GLN A CA 1
ATOM 1609 C C . GLN A 1 207 ? -1.989 7.783 -25.498 1.00 64.00 207 GLN A C 1
ATOM 1611 O O . GLN A 1 207 ? -3.155 7.699 -25.131 1.00 64.00 207 GLN A O 1
ATOM 1616 N N . ASP A 1 208 ? -1.007 8.241 -24.719 1.00 68.94 208 ASP A N 1
ATOM 1617 C CA . ASP A 1 208 ? -1.246 8.735 -23.363 1.00 68.94 208 ASP A CA 1
ATOM 1618 C C . ASP A 1 208 ? -2.038 10.037 -23.428 1.00 68.94 208 ASP A C 1
ATOM 1620 O O . ASP A 1 208 ? -1.590 11.016 -24.039 1.00 68.94 208 ASP A O 1
ATOM 1624 N N . ASP A 1 209 ? -3.206 10.087 -22.800 1.00 73.06 209 ASP A N 1
ATOM 1625 C CA . ASP A 1 209 ? -3.918 11.350 -22.684 1.00 73.06 209 ASP A CA 1
ATOM 1626 C C . ASP A 1 209 ? -3.189 12.307 -21.717 1.00 73.06 209 ASP A C 1
ATOM 1628 O O . ASP A 1 209 ? -2.122 12.012 -21.163 1.00 73.06 209 ASP A O 1
ATOM 1632 N N . LEU A 1 210 ? -3.714 13.524 -21.558 1.00 73.56 210 LEU A N 1
ATOM 1633 C CA . LEU A 1 210 ? -3.082 14.496 -20.670 1.00 73.56 210 LEU A CA 1
ATOM 1634 C C . LEU A 1 210 ? -3.056 14.008 -19.210 1.00 73.56 210 LEU A C 1
ATOM 1636 O O . LEU A 1 210 ? -2.078 14.261 -18.511 1.00 73.56 210 LEU A O 1
ATOM 1640 N N . ALA A 1 211 ? -4.091 13.300 -18.761 1.00 71.25 211 ALA A N 1
ATOM 1641 C CA . ALA A 1 211 ? -4.187 12.807 -17.395 1.00 71.25 211 ALA A CA 1
ATOM 1642 C C . ALA A 1 211 ? -3.214 11.638 -17.152 1.00 71.25 211 ALA A C 1
ATOM 1644 O O . ALA A 1 211 ? -2.565 11.601 -16.109 1.00 71.25 211 ALA A O 1
ATOM 1645 N N . ASP A 1 212 ? -3.048 10.728 -18.116 1.00 72.81 212 ASP A N 1
ATOM 1646 C CA . ASP A 1 212 ? -2.026 9.672 -18.089 1.00 72.81 212 ASP A CA 1
ATOM 1647 C C . ASP A 1 212 ? -0.620 10.263 -18.023 1.00 72.81 212 ASP A C 1
ATOM 1649 O O . ASP A 1 212 ? 0.161 9.936 -17.127 1.00 72.81 212 ASP A O 1
ATOM 1653 N N . ALA A 1 213 ? -0.317 11.211 -18.911 1.00 79.06 213 ALA A N 1
ATOM 1654 C CA . ALA A 1 213 ? 0.971 11.893 -18.925 1.00 79.06 213 ALA A CA 1
ATOM 1655 C C . ALA A 1 213 ? 1.254 12.619 -17.595 1.00 79.06 213 ALA A C 1
ATOM 1657 O O . ALA A 1 213 ? 2.382 12.584 -17.097 1.00 79.06 213 ALA A O 1
ATOM 1658 N N . GLN A 1 214 ? 0.236 13.248 -16.993 1.00 83.50 214 GLN A N 1
ATOM 1659 C CA . GLN A 1 214 ? 0.343 13.879 -15.672 1.00 83.50 214 GLN A CA 1
ATOM 1660 C C . GLN A 1 214 ? 0.644 12.855 -14.578 1.00 83.50 214 GLN A C 1
ATOM 1662 O O . GLN A 1 214 ? 1.575 13.069 -13.801 1.00 83.50 214 GLN A O 1
ATOM 1667 N N . ARG A 1 215 ? -0.075 11.726 -14.552 1.00 85.06 215 ARG A N 1
ATOM 1668 C CA . ARG A 1 215 ? 0.142 10.637 -13.587 1.00 85.06 215 ARG A CA 1
ATOM 1669 C C . ARG A 1 215 ? 1.536 10.031 -13.689 1.00 85.06 215 ARG A C 1
ATOM 1671 O O . ARG A 1 215 ? 2.177 9.795 -12.666 1.00 85.06 215 ARG A O 1
ATOM 1678 N N . MET A 1 216 ? 2.017 9.786 -14.908 1.00 86.94 216 MET A N 1
ATOM 1679 C CA . MET A 1 216 ? 3.350 9.222 -15.138 1.00 86.94 216 MET A CA 1
ATOM 1680 C C . MET A 1 216 ? 4.434 10.124 -14.544 1.00 86.94 216 MET A C 1
ATOM 1682 O O . MET A 1 216 ? 5.263 9.655 -13.764 1.00 86.94 216 MET A O 1
ATOM 1686 N N . VAL A 1 217 ? 4.370 11.428 -14.834 1.00 89.00 217 VAL A N 1
ATOM 1687 C CA . VAL A 1 217 ? 5.294 12.417 -14.263 1.00 89.00 217 VAL A CA 1
ATOM 1688 C C . VAL A 1 217 ? 5.133 12.519 -12.744 1.00 89.00 217 VAL A C 1
ATOM 1690 O O . VAL A 1 217 ? 6.132 12.598 -12.031 1.00 89.00 217 VAL A O 1
ATOM 1693 N N . ALA A 1 218 ? 3.902 12.475 -12.227 1.00 88.56 218 ALA A N 1
ATOM 1694 C CA . ALA A 1 218 ? 3.636 12.521 -10.791 1.00 88.56 218 ALA A CA 1
ATOM 1695 C C . ALA A 1 218 ? 4.305 11.358 -10.044 1.00 88.56 218 ALA A C 1
ATOM 1697 O O . ALA A 1 218 ? 4.969 11.569 -9.031 1.00 88.56 218 ALA A O 1
ATOM 1698 N N . ASN A 1 219 ? 4.185 10.138 -10.569 1.00 89.38 219 ASN A N 1
ATOM 1699 C CA . ASN A 1 219 ? 4.801 8.951 -9.981 1.00 89.38 219 ASN A CA 1
ATOM 1700 C C . ASN A 1 219 ? 6.334 9.026 -10.012 1.00 89.38 219 ASN A C 1
ATOM 1702 O O . ASN A 1 219 ? 6.976 8.726 -9.007 1.00 89.38 219 ASN A O 1
ATOM 1706 N N . GLU A 1 220 ? 6.929 9.514 -11.103 1.00 90.56 220 GLU A N 1
ATOM 1707 C CA . GLU A 1 220 ? 8.378 9.749 -11.174 1.00 90.56 220 GLU A CA 1
ATOM 1708 C C . GLU A 1 220 ? 8.848 10.787 -10.140 1.00 90.56 220 GLU A C 1
ATOM 1710 O O . GLU A 1 220 ? 9.873 10.591 -9.484 1.00 90.56 220 GLU A O 1
ATOM 1715 N N . MET A 1 221 ? 8.078 11.861 -9.930 1.00 89.19 221 MET A N 1
ATOM 1716 C CA . MET A 1 221 ? 8.373 12.866 -8.901 1.00 89.19 221 MET A CA 1
ATOM 1717 C C . MET A 1 221 ? 8.305 12.286 -7.482 1.00 89.19 221 MET A C 1
ATOM 1719 O O . MET A 1 221 ? 9.169 12.592 -6.659 1.00 89.19 221 MET A O 1
ATOM 1723 N N . ILE A 1 222 ? 7.298 11.458 -7.187 1.00 88.56 222 ILE A N 1
ATOM 1724 C CA . ILE A 1 222 ? 7.112 10.849 -5.861 1.00 88.56 222 ILE A CA 1
ATOM 1725 C C . ILE A 1 222 ? 8.205 9.813 -5.581 1.00 88.56 222 ILE A C 1
ATOM 1727 O O . ILE A 1 222 ? 8.776 9.809 -4.489 1.00 88.56 222 ILE A O 1
ATOM 1731 N N . TRP A 1 223 ? 8.526 8.963 -6.559 1.00 89.94 223 TRP A N 1
ATOM 1732 C CA . TRP A 1 223 ? 9.622 8.000 -6.449 1.00 89.94 223 TRP A CA 1
ATOM 1733 C C . TRP A 1 223 ? 10.965 8.707 -6.226 1.00 89.94 223 TRP A C 1
ATOM 1735 O O . TRP A 1 223 ? 11.685 8.379 -5.282 1.00 89.94 223 TRP A O 1
ATOM 1745 N N . GLY A 1 224 ? 11.258 9.750 -7.008 1.00 86.19 224 GLY A N 1
ATOM 1746 C CA . GLY A 1 224 ? 12.470 10.551 -6.843 1.00 86.19 224 GLY A CA 1
ATOM 1747 C C . GLY A 1 224 ? 12.590 11.202 -5.464 1.00 86.19 224 GLY A C 1
ATOM 1748 O O . GLY A 1 224 ? 13.641 11.138 -4.825 1.00 86.19 224 GLY A O 1
ATOM 1749 N N . ALA A 1 225 ? 11.490 11.752 -4.949 1.00 85.56 225 ALA A N 1
ATOM 1750 C CA . ALA A 1 225 ? 11.444 12.309 -3.601 1.00 85.56 225 ALA A CA 1
ATOM 1751 C C . ALA A 1 225 ? 11.680 11.257 -2.505 1.00 85.56 225 ALA A C 1
ATOM 1753 O O . ALA A 1 225 ? 12.392 11.534 -1.538 1.00 85.56 225 ALA A O 1
ATOM 1754 N N . LYS A 1 226 ? 11.125 10.045 -2.657 1.00 84.12 226 LYS A N 1
ATOM 1755 C CA . LYS A 1 226 ? 11.339 8.933 -1.714 1.00 84.12 226 LYS A CA 1
ATOM 1756 C C . LYS A 1 226 ? 12.812 8.527 -1.633 1.00 84.12 226 LYS A C 1
ATOM 1758 O O . LYS A 1 226 ? 13.324 8.358 -0.530 1.00 84.12 226 LYS A O 1
ATOM 1763 N N . GLN A 1 227 ? 13.500 8.443 -2.770 1.00 82.62 227 GLN A N 1
ATOM 1764 C CA . GLN A 1 227 ? 14.937 8.142 -2.829 1.00 82.62 227 GLN A CA 1
ATOM 1765 C C . GLN A 1 227 ? 15.777 9.177 -2.060 1.00 82.62 227 GLN A C 1
ATOM 1767 O O . GLN A 1 227 ? 16.671 8.824 -1.297 1.00 82.62 227 GLN A O 1
ATOM 1772 N N . ILE A 1 228 ? 15.456 10.467 -2.207 1.00 77.75 228 ILE A N 1
ATOM 1773 C CA . ILE A 1 228 ? 16.148 11.561 -1.499 1.00 77.75 228 ILE A CA 1
ATOM 1774 C C . ILE A 1 228 ? 15.896 11.494 0.011 1.00 77.75 228 ILE A C 1
ATOM 1776 O O . ILE A 1 228 ? 16.783 11.806 0.802 1.00 77.75 228 ILE A O 1
ATOM 1780 N N . TRP A 1 229 ? 14.689 11.096 0.420 1.00 73.00 229 TRP A N 1
ATOM 1781 C CA . TRP A 1 229 ? 14.319 10.986 1.830 1.00 73.00 229 TRP A CA 1
ATOM 1782 C C . TRP A 1 229 ? 15.005 9.814 2.541 1.00 73.00 229 TRP A C 1
ATOM 1784 O O . TRP A 1 229 ? 15.394 9.955 3.699 1.00 73.00 229 TRP A O 1
ATOM 1794 N N . ALA A 1 230 ? 15.185 8.678 1.863 1.00 71.06 230 ALA A N 1
ATOM 1795 C CA . ALA A 1 230 ? 15.837 7.507 2.449 1.00 71.06 230 ALA A CA 1
ATOM 1796 C C . ALA A 1 230 ? 17.344 7.692 2.694 1.00 71.06 230 ALA A C 1
ATOM 1798 O O . ALA A 1 230 ? 17.891 7.033 3.578 1.00 71.06 230 ALA A O 1
ATOM 1799 N N . ASP A 1 231 ? 18.003 8.623 1.992 1.00 65.12 231 ASP A N 1
ATOM 1800 C CA . ASP A 1 231 ? 19.390 9.018 2.273 1.00 65.12 231 ASP A CA 1
ATOM 1801 C C . ASP A 1 231 ? 19.529 10.535 2.541 1.00 65.12 231 ASP A C 1
ATOM 1803 O O . ASP A 1 231 ? 20.018 11.302 1.700 1.00 65.12 231 ASP A O 1
ATOM 1807 N N . PRO A 1 232 ? 19.163 11.004 3.754 1.00 53.59 232 PRO A N 1
ATOM 1808 C CA . PRO A 1 232 ? 19.234 12.419 4.119 1.00 53.59 232 PRO A CA 1
ATOM 1809 C C . PRO A 1 232 ? 20.654 13.000 4.073 1.00 53.59 232 PRO A C 1
ATOM 1811 O O . PRO A 1 232 ? 20.813 14.218 3.967 1.00 53.59 232 PRO A O 1
ATOM 1814 N N . LYS A 1 233 ? 21.696 12.153 4.156 1.00 49.88 233 LYS A N 1
ATOM 1815 C CA . LYS A 1 233 ? 23.102 12.582 4.083 1.00 49.88 233 LYS A CA 1
ATOM 1816 C C . LYS A 1 233 ? 23.487 13.003 2.664 1.00 49.88 233 LYS A C 1
ATOM 1818 O O . LYS A 1 233 ? 24.311 13.900 2.522 1.00 49.88 233 LYS A O 1
ATOM 1823 N N . GLN A 1 234 ? 22.864 12.423 1.634 1.00 51.38 234 GLN A N 1
ATOM 1824 C CA . GLN A 1 234 ? 22.988 12.888 0.246 1.00 51.38 234 GLN A CA 1
ATOM 1825 C C . GLN A 1 234 ? 22.099 14.105 -0.061 1.00 51.38 234 GLN A C 1
ATOM 1827 O O . GLN A 1 234 ? 22.387 14.855 -0.992 1.00 51.38 234 GLN A O 1
ATOM 1832 N N . ALA A 1 235 ? 21.041 14.334 0.726 1.00 51.91 235 ALA A N 1
ATOM 1833 C CA . ALA A 1 235 ? 20.087 15.423 0.515 1.00 51.91 235 ALA A CA 1
ATOM 1834 C C . ALA A 1 235 ? 20.576 16.804 0.993 1.00 51.91 235 ALA A C 1
ATOM 1836 O O . ALA A 1 235 ? 19.908 17.794 0.718 1.00 51.91 235 ALA A O 1
ATOM 1837 N N . ASN A 1 236 ? 21.689 16.886 1.737 1.00 56.28 236 ASN A N 1
ATOM 1838 C CA . ASN A 1 236 ? 22.303 18.128 2.238 1.00 56.28 236 ASN A CA 1
ATOM 1839 C C . ASN A 1 236 ? 21.329 19.159 2.874 1.00 56.28 236 ASN A C 1
ATOM 1841 O O . ASN A 1 236 ? 21.629 20.352 2.906 1.00 56.28 236 ASN A O 1
ATOM 1845 N N . GLY A 1 237 ? 20.190 18.702 3.415 1.00 55.66 237 GLY A N 1
ATOM 1846 C CA . GLY A 1 237 ? 19.150 19.542 4.028 1.00 55.66 237 GLY A CA 1
ATOM 1847 C C . GLY A 1 237 ? 17.895 19.809 3.178 1.00 55.66 237 GLY A C 1
ATOM 1848 O O . GLY A 1 237 ? 16.963 20.424 3.686 1.00 55.66 237 GLY A O 1
ATOM 1849 N N . ASP A 1 238 ? 17.815 19.306 1.942 1.00 65.56 238 ASP A N 1
ATOM 1850 C CA . ASP A 1 238 ? 16.752 19.640 0.973 1.00 65.56 238 ASP A CA 1
ATOM 1851 C C . ASP A 1 238 ? 15.572 18.635 0.937 1.00 65.56 238 ASP A C 1
ATOM 1853 O O . ASP A 1 238 ? 14.713 18.677 0.052 1.00 65.56 238 ASP A O 1
ATOM 1857 N N . ALA A 1 239 ? 15.497 17.715 1.907 1.00 69.69 239 ALA A N 1
ATOM 1858 C CA . ALA A 1 239 ? 14.456 16.681 1.975 1.00 69.69 239 ALA A CA 1
ATOM 1859 C C . ALA A 1 239 ? 13.033 17.263 2.101 1.00 69.69 239 ALA A C 1
ATOM 1861 O O . ALA A 1 239 ? 12.076 16.684 1.590 1.00 69.69 239 ALA A O 1
ATOM 1862 N N . ASN A 1 240 ? 12.887 18.435 2.725 1.00 75.12 240 ASN A N 1
ATOM 1863 C CA . ASN A 1 240 ? 11.588 19.086 2.911 1.00 75.12 240 ASN A CA 1
ATOM 1864 C C . ASN A 1 240 ? 10.970 19.536 1.578 1.00 75.12 240 ASN A C 1
ATOM 1866 O O . ASN A 1 240 ? 9.770 19.372 1.365 1.00 75.12 240 ASN A O 1
ATOM 1870 N N . GLN A 1 241 ? 11.783 20.057 0.658 1.00 75.50 241 GLN A N 1
ATOM 1871 C CA . GLN A 1 241 ? 11.349 20.493 -0.671 1.00 75.50 241 GLN A CA 1
ATOM 1872 C C . GLN A 1 241 ? 10.971 19.297 -1.548 1.00 75.50 241 GLN A C 1
ATOM 1874 O O . GLN A 1 241 ? 9.981 19.356 -2.281 1.00 75.50 241 GLN A O 1
ATOM 1879 N N . ALA A 1 242 ? 11.709 18.190 -1.430 1.00 76.06 242 ALA A N 1
ATOM 1880 C CA . ALA A 1 242 ? 11.359 16.941 -2.094 1.00 76.06 242 ALA A CA 1
ATOM 1881 C C . ALA A 1 242 ? 10.010 16.392 -1.588 1.00 76.06 242 ALA A C 1
ATOM 1883 O O . ALA A 1 242 ? 9.160 16.007 -2.391 1.00 76.06 242 ALA A O 1
ATOM 1884 N N . VAL A 1 243 ? 9.771 16.431 -0.271 1.00 77.00 243 VAL A N 1
ATOM 1885 C CA . VAL A 1 243 ? 8.494 16.028 0.346 1.00 77.00 243 VAL A CA 1
ATOM 1886 C C . VAL A 1 243 ? 7.339 16.924 -0.104 1.00 77.00 243 VAL A C 1
ATOM 1888 O O . VAL A 1 243 ? 6.289 16.403 -0.479 1.00 77.00 243 VAL A O 1
ATOM 1891 N N . ALA A 1 244 ? 7.527 18.246 -0.124 1.00 80.69 244 ALA A N 1
ATOM 1892 C CA . ALA A 1 244 ? 6.512 19.190 -0.595 1.00 80.69 244 ALA A CA 1
ATOM 1893 C C . ALA A 1 244 ? 6.140 18.940 -2.066 1.00 80.69 244 ALA A C 1
ATOM 1895 O O . ALA A 1 244 ? 4.965 18.888 -2.421 1.00 80.69 244 ALA A O 1
ATOM 1896 N N . SER A 1 245 ? 7.139 18.684 -2.909 1.00 80.62 245 SER A N 1
ATOM 1897 C CA . SER A 1 245 ? 6.933 18.385 -4.328 1.00 80.62 245 SER A CA 1
ATOM 1898 C C . SER A 1 245 ? 6.228 17.041 -4.554 1.00 80.62 245 SER A C 1
ATOM 1900 O O . SER A 1 245 ? 5.403 16.921 -5.459 1.00 80.62 245 SER A O 1
ATOM 1902 N N . ALA A 1 246 ? 6.504 16.032 -3.719 1.00 82.56 246 ALA A N 1
ATOM 1903 C CA . ALA A 1 246 ? 5.790 14.755 -3.743 1.00 82.56 246 ALA A CA 1
ATOM 1904 C C . ALA A 1 246 ? 4.347 14.875 -3.235 1.00 82.56 246 ALA A C 1
ATOM 1906 O O . ALA A 1 246 ? 3.451 14.232 -3.779 1.00 82.56 246 ALA A O 1
ATOM 1907 N N . ALA A 1 247 ? 4.104 15.698 -2.210 1.00 82.00 247 ALA A N 1
ATOM 1908 C CA . ALA A 1 247 ? 2.753 16.011 -1.749 1.00 82.00 247 ALA A CA 1
ATOM 1909 C C . ALA A 1 247 ? 1.949 16.687 -2.865 1.00 82.00 247 ALA A C 1
ATOM 1911 O O . ALA A 1 247 ? 0.876 16.202 -3.217 1.00 82.00 247 ALA A O 1
ATOM 1912 N N . TYR A 1 248 ? 2.535 17.693 -3.517 1.00 85.12 248 TYR A N 1
ATOM 1913 C CA . TYR A 1 248 ? 1.940 18.348 -4.674 1.00 85.12 248 TYR A CA 1
ATOM 1914 C C . TYR A 1 248 ? 1.616 17.362 -5.810 1.00 85.12 248 TYR A C 1
ATOM 1916 O O . TYR A 1 248 ? 0.495 17.357 -6.317 1.00 85.12 248 TYR A O 1
ATOM 1924 N N . ALA A 1 249 ? 2.555 16.483 -6.179 1.00 86.56 249 ALA A N 1
ATOM 1925 C CA . ALA A 1 249 ? 2.341 15.478 -7.224 1.00 86.56 249 ALA A CA 1
ATOM 1926 C C . ALA A 1 249 ? 1.165 14.530 -6.908 1.00 86.56 249 ALA A C 1
ATOM 1928 O O . ALA A 1 249 ? 0.404 14.161 -7.805 1.00 86.56 249 ALA A O 1
ATOM 1929 N N . ARG A 1 250 ? 0.972 14.167 -5.634 1.00 79.81 250 ARG A N 1
ATOM 1930 C CA . ARG A 1 250 ? -0.188 13.372 -5.201 1.00 79.81 250 ARG A CA 1
ATOM 1931 C C . ARG A 1 250 ? -1.487 14.168 -5.263 1.00 79.81 250 ARG A C 1
ATOM 1933 O O . ARG A 1 250 ? -2.462 13.692 -5.829 1.00 79.81 250 ARG A O 1
ATOM 1940 N N . GLU A 1 251 ? -1.489 15.369 -4.698 1.00 81.94 251 GLU A N 1
ATOM 1941 C CA . GLU A 1 251 ? -2.696 16.185 -4.527 1.00 81.94 251 GLU A CA 1
ATOM 1942 C C . GLU A 1 251 ? -3.213 16.779 -5.845 1.00 81.94 251 GLU A C 1
ATOM 1944 O O . GLU A 1 251 ? -4.421 16.901 -6.027 1.00 81.94 251 GLU A O 1
ATOM 1949 N N . HIS A 1 252 ? -2.317 17.119 -6.777 1.00 81.44 252 HIS A N 1
ATOM 1950 C CA . HIS A 1 252 ? -2.654 17.935 -7.950 1.00 81.44 252 HIS A CA 1
ATOM 1951 C C . HIS A 1 252 ? -2.375 17.249 -9.294 1.00 81.44 252 HIS A C 1
ATOM 1953 O O . HIS A 1 252 ? -2.873 17.705 -10.321 1.00 81.44 252 HIS A O 1
ATOM 1959 N N . MET A 1 253 ? -1.595 16.161 -9.323 1.00 81.44 253 MET A N 1
ATOM 1960 C CA . MET A 1 253 ? -1.225 15.459 -10.566 1.00 81.44 253 MET A CA 1
ATOM 1961 C C . MET A 1 253 ? -1.676 13.993 -10.598 1.00 81.44 253 MET A C 1
ATOM 1963 O O . MET A 1 253 ? -1.274 13.237 -11.480 1.00 81.44 253 MET A O 1
ATOM 1967 N N . SER A 1 254 ? -2.544 13.597 -9.660 1.00 77.75 254 SER A N 1
ATOM 1968 C CA . SER A 1 254 ? -3.125 12.249 -9.569 1.00 77.75 254 SER A CA 1
ATOM 1969 C C . SER A 1 254 ? -2.095 11.119 -9.407 1.00 77.75 254 SER A C 1
ATOM 1971 O O . SER A 1 254 ? -2.349 9.990 -9.828 1.00 77.75 254 SER A O 1
ATOM 1973 N N . GLY A 1 255 ? -0.928 11.399 -8.812 1.00 78.44 255 GLY A N 1
ATOM 1974 C CA . GLY A 1 255 ? 0.083 10.373 -8.540 1.00 78.44 255 GLY A CA 1
ATOM 1975 C C . GLY A 1 255 ? -0.474 9.236 -7.676 1.00 78.44 255 GLY A C 1
ATOM 1976 O O . GLY A 1 255 ? -1.114 9.478 -6.654 1.00 78.44 255 GLY A O 1
ATOM 1977 N N . THR A 1 256 ? -0.230 7.992 -8.084 1.00 76.69 256 THR A N 1
ATOM 1978 C CA . THR A 1 256 ? -0.753 6.784 -7.424 1.00 76.69 256 THR A CA 1
ATOM 1979 C C . THR A 1 256 ? 0.178 6.240 -6.345 1.00 76.69 256 THR A C 1
ATOM 1981 O O . THR A 1 256 ? -0.263 5.491 -5.473 1.00 76.69 256 THR A O 1
ATOM 1984 N N . ILE A 1 257 ? 1.452 6.640 -6.358 1.00 80.12 257 ILE A N 1
ATOM 1985 C CA . ILE A 1 257 ? 2.421 6.246 -5.333 1.00 80.12 257 ILE A CA 1
ATOM 1986 C C . ILE A 1 257 ? 2.108 6.981 -4.019 1.00 80.12 257 ILE A C 1
ATOM 1988 O O . ILE A 1 257 ? 2.139 8.207 -3.923 1.00 80.12 257 ILE A O 1
ATOM 1992 N N . THR A 1 258 ? 1.829 6.217 -2.970 1.00 73.12 258 THR A N 1
ATOM 1993 C CA . THR A 1 258 ? 1.493 6.701 -1.620 1.00 73.12 258 THR A CA 1
ATOM 1994 C C . THR A 1 258 ? 2.691 6.647 -0.665 1.00 73.12 258 THR A C 1
ATOM 1996 O O . THR A 1 258 ? 3.770 6.158 -1.008 1.00 73.12 258 THR A O 1
ATOM 1999 N N . ILE A 1 259 ? 2.518 7.160 0.562 1.00 66.50 259 ILE A N 1
ATOM 2000 C CA . ILE A 1 259 ? 3.543 7.050 1.611 1.00 66.50 259 ILE A CA 1
ATOM 2001 C C . ILE A 1 259 ? 3.856 5.592 1.964 1.00 66.50 259 ILE A C 1
ATOM 2003 O O . ILE A 1 259 ? 5.024 5.295 2.193 1.00 66.50 259 ILE A O 1
ATOM 2007 N N . ASP A 1 260 ? 2.853 4.715 1.897 1.00 65.69 260 ASP A N 1
ATOM 2008 C CA . ASP A 1 260 ? 2.957 3.302 2.271 1.00 65.69 260 ASP A CA 1
ATOM 2009 C C . ASP A 1 260 ? 3.826 2.481 1.302 1.00 65.69 260 ASP A C 1
ATOM 2011 O O . ASP A 1 260 ? 4.299 1.421 1.684 1.00 65.69 260 ASP A O 1
ATOM 2015 N N . HIS A 1 261 ? 4.078 2.965 0.077 1.00 73.19 261 HIS A N 1
ATOM 2016 C CA . HIS A 1 261 ? 4.937 2.244 -0.866 1.00 73.19 261 HIS A CA 1
ATOM 2017 C C . HIS A 1 261 ? 6.403 2.276 -0.419 1.00 73.19 261 HIS A C 1
ATOM 2019 O O . HIS A 1 261 ? 6.947 3.352 -0.130 1.00 73.19 261 HIS A O 1
ATOM 2025 N N . SER A 1 262 ? 7.080 1.134 -0.461 1.00 82.00 262 SER A N 1
ATOM 2026 C CA . SER A 1 262 ? 8.539 1.067 -0.402 1.00 82.00 262 SER A CA 1
ATOM 2027 C C . SER A 1 262 ? 9.172 1.773 -1.613 1.00 82.00 262 SER A C 1
ATOM 2029 O O . SER A 1 262 ? 8.499 2.156 -2.577 1.00 82.00 262 SER A O 1
ATOM 2031 N N . ILE A 1 263 ? 10.487 1.987 -1.568 1.00 81.56 263 ILE A N 1
ATOM 2032 C CA . ILE A 1 263 ? 11.216 2.561 -2.705 1.00 81.56 263 ILE A CA 1
ATOM 2033 C C . ILE A 1 263 ? 11.168 1.619 -3.912 1.00 81.56 263 ILE A C 1
ATOM 2035 O O . ILE A 1 263 ? 10.946 2.072 -5.033 1.00 81.56 263 ILE A O 1
ATOM 2039 N N . GLU A 1 264 ? 11.321 0.321 -3.667 1.00 82.19 264 GLU A N 1
ATOM 2040 C CA . GLU A 1 264 ? 11.285 -0.736 -4.675 1.00 82.19 264 GLU A CA 1
ATOM 2041 C C . GLU A 1 264 ? 9.885 -0.871 -5.290 1.00 82.19 264 GLU A C 1
ATOM 2043 O O . GLU A 1 264 ? 9.743 -1.053 -6.497 1.00 82.19 264 GLU A O 1
ATOM 2048 N N . GLU A 1 265 ? 8.830 -0.745 -4.483 1.00 79.69 265 GLU A N 1
ATOM 2049 C CA . GLU A 1 265 ? 7.442 -0.725 -4.964 1.00 79.69 265 GLU A CA 1
ATOM 2050 C C . GLU A 1 265 ? 7.171 0.490 -5.851 1.00 79.69 265 GLU A C 1
ATOM 2052 O O . GLU A 1 265 ? 6.614 0.360 -6.941 1.00 79.69 265 GLU A O 1
ATOM 2057 N N . ALA A 1 266 ? 7.616 1.669 -5.416 1.00 83.88 266 ALA A N 1
ATOM 2058 C CA . ALA A 1 266 ? 7.506 2.896 -6.191 1.00 83.88 266 ALA A CA 1
ATOM 2059 C C . ALA A 1 266 ? 8.290 2.815 -7.517 1.00 83.88 266 ALA A C 1
ATOM 2061 O O . ALA A 1 266 ? 7.797 3.272 -8.549 1.00 83.88 266 ALA A O 1
ATOM 2062 N N . GLU A 1 267 ? 9.474 2.194 -7.512 1.00 86.00 267 GLU A N 1
ATOM 2063 C CA . GLU A 1 267 ? 10.274 1.948 -8.717 1.00 86.00 267 GLU A CA 1
ATOM 2064 C C . GLU A 1 267 ? 9.529 1.051 -9.706 1.00 86.00 267 GLU A C 1
ATOM 2066 O O . GLU A 1 267 ? 9.443 1.367 -10.892 1.00 86.00 267 GLU A O 1
ATOM 2071 N N . ARG A 1 268 ? 8.915 -0.031 -9.214 1.00 82.81 268 ARG A N 1
ATOM 2072 C CA . ARG A 1 268 ? 8.105 -0.930 -10.037 1.00 82.81 268 ARG A CA 1
ATOM 2073 C C . ARG A 1 268 ? 6.973 -0.185 -10.747 1.00 82.81 268 ARG A C 1
ATOM 2075 O O . ARG A 1 268 ? 6.863 -0.307 -11.966 1.00 82.81 268 ARG A O 1
ATOM 2082 N N . VAL A 1 269 ? 6.191 0.633 -10.033 1.00 82.44 269 VAL A N 1
ATOM 2083 C CA . VAL A 1 269 ? 5.118 1.455 -10.640 1.00 82.44 269 VAL A CA 1
ATOM 2084 C C . VAL A 1 269 ? 5.656 2.330 -11.771 1.00 82.44 269 VAL A C 1
ATOM 2086 O O . VAL A 1 269 ? 5.054 2.425 -12.841 1.00 82.44 269 VAL A O 1
ATOM 2089 N N . VAL A 1 270 ? 6.801 2.972 -11.545 1.00 86.38 270 VAL A N 1
ATOM 2090 C CA . VAL A 1 270 ? 7.446 3.841 -12.532 1.00 86.38 270 VAL A CA 1
ATOM 2091 C C . VAL A 1 270 ? 7.905 3.047 -13.764 1.00 86.38 270 VAL A C 1
ATOM 2093 O O . VAL A 1 270 ? 7.668 3.483 -14.891 1.00 86.38 270 VAL A O 1
ATOM 2096 N N . VAL A 1 271 ? 8.503 1.867 -13.580 1.00 83.75 271 VAL A N 1
ATOM 2097 C CA . VAL A 1 271 ? 8.916 0.973 -14.678 1.00 83.75 271 VAL A CA 1
ATOM 2098 C C . VAL A 1 271 ? 7.718 0.508 -15.507 1.00 83.75 271 VAL A C 1
ATOM 2100 O O . VAL A 1 271 ? 7.772 0.520 -16.737 1.00 83.75 271 VAL A O 1
ATOM 2103 N N . ASP A 1 272 ? 6.618 0.145 -14.858 1.00 78.19 272 ASP A N 1
ATOM 2104 C CA . ASP A 1 272 ? 5.418 -0.314 -15.549 1.00 78.19 272 ASP A CA 1
ATOM 2105 C C . ASP A 1 272 ? 4.758 0.801 -16.367 1.00 78.19 272 ASP A C 1
ATOM 2107 O O . ASP A 1 272 ? 4.514 0.609 -17.560 1.00 78.19 272 ASP A O 1
ATOM 2111 N N . ASN A 1 273 ? 4.602 1.993 -15.776 1.00 80.50 273 ASN A N 1
ATOM 2112 C CA . ASN A 1 273 ? 4.134 3.196 -16.471 1.00 80.50 273 ASN A CA 1
ATOM 2113 C C . ASN A 1 273 ? 4.925 3.455 -17.766 1.00 80.50 273 ASN A C 1
ATOM 2115 O O . ASN A 1 273 ? 4.355 3.836 -18.783 1.00 80.50 273 ASN A O 1
ATOM 2119 N N . ARG A 1 274 ? 6.245 3.242 -17.744 1.00 80.69 274 ARG A N 1
ATOM 2120 C CA . ARG A 1 274 ? 7.135 3.454 -18.900 1.00 80.69 274 ARG A CA 1
ATOM 2121 C C . ARG A 1 274 ? 7.033 2.393 -19.973 1.00 80.69 274 ARG A C 1
ATOM 2123 O O . ARG A 1 274 ? 7.305 2.684 -21.131 1.00 80.69 274 ARG A O 1
ATOM 2130 N N . SER A 1 275 ? 6.746 1.162 -19.570 1.00 76.44 275 SER A N 1
ATOM 2131 C CA . SER A 1 275 ? 6.632 0.044 -20.500 1.00 76.44 275 SER A CA 1
ATOM 2132 C C . SER A 1 275 ? 5.352 0.112 -21.332 1.00 76.44 275 SER A C 1
ATOM 2134 O O . SER A 1 275 ? 5.207 -0.670 -22.270 1.00 76.44 275 SER A O 1
ATOM 2136 N N . HIS A 1 276 ? 4.418 1.005 -20.964 1.00 69.19 276 HIS A N 1
ATOM 2137 C CA . HIS A 1 276 ? 3.064 1.080 -21.512 1.00 69.19 276 HIS A CA 1
ATOM 2138 C C . HIS A 1 276 ? 2.389 -0.279 -21.553 1.00 69.19 276 HIS A C 1
ATOM 2140 O O . HIS A 1 276 ? 1.522 -0.479 -22.396 1.00 69.19 276 HIS A O 1
ATOM 2146 N N . THR A 1 277 ? 2.797 -1.213 -20.683 1.00 62.62 277 THR A N 1
ATOM 2147 C CA . THR A 1 277 ? 2.252 -2.565 -20.655 1.00 62.62 277 THR A CA 1
ATOM 2148 C C . THR A 1 277 ? 0.791 -2.408 -20.272 1.00 62.62 277 THR A C 1
ATOM 2150 O O . THR A 1 277 ? 0.497 -2.164 -19.093 1.00 62.62 277 THR A O 1
ATOM 2153 N N . PRO A 1 278 ? -0.139 -2.461 -21.243 1.00 58.50 278 PRO A N 1
ATOM 2154 C CA . PRO A 1 278 ? -1.524 -2.187 -20.955 1.00 58.50 278 PRO A CA 1
ATOM 2155 C C . PRO A 1 278 ? -1.961 -3.334 -20.081 1.00 58.50 278 PRO A C 1
ATOM 2157 O O . PRO A 1 278 ? -1.704 -4.500 -20.405 1.00 58.50 278 PRO A O 1
ATOM 2160 N N . SER A 1 279 ? -2.593 -3.015 -18.962 1.00 61.94 279 SER A N 1
ATOM 2161 C CA . SER A 1 279 ? -3.181 -4.106 -18.231 1.00 61.94 279 SER A CA 1
ATOM 2162 C C . SER A 1 279 ? -4.296 -4.721 -19.064 1.00 61.94 279 SER A C 1
ATOM 2164 O O . SER A 1 279 ? -5.098 -4.013 -19.675 1.00 61.94 279 SER A O 1
ATOM 2166 N N . LYS A 1 280 ? -4.344 -6.053 -19.092 1.00 64.94 280 LYS A N 1
ATOM 2167 C CA . LYS A 1 280 ? -5.439 -6.796 -19.730 1.00 64.94 280 LYS A CA 1
ATOM 2168 C C . LYS A 1 280 ? -6.776 -6.563 -19.012 1.00 64.94 280 LYS A C 1
ATOM 2170 O O . LYS A 1 280 ? -7.825 -6.837 -19.590 1.00 64.94 280 LYS A O 1
ATOM 2175 N N . TYR A 1 281 ? -6.725 -6.031 -17.787 1.00 61.25 281 TYR A N 1
ATOM 2176 C CA . TYR A 1 281 ? -7.865 -5.670 -16.953 1.00 61.25 281 TYR A CA 1
ATOM 2177 C C . TYR A 1 281 ? -7.960 -4.155 -16.857 1.00 61.25 281 TYR A C 1
ATOM 2179 O O . TYR A 1 281 ? -7.024 -3.475 -16.444 1.00 61.25 281 TYR A O 1
ATOM 2187 N N . GLY A 1 282 ? -9.100 -3.608 -17.266 1.00 54.59 282 GLY A N 1
ATOM 2188 C CA . GLY A 1 282 ? -9.406 -2.210 -17.002 1.00 54.59 282 GLY A CA 1
ATOM 2189 C C . GLY A 1 282 ? -9.891 -2.096 -15.569 1.00 54.59 282 GLY A C 1
ATOM 2190 O O . GLY A 1 282 ? -10.803 -2.821 -15.189 1.00 54.59 282 GLY A O 1
ATOM 2191 N N . ASN A 1 283 ? -9.332 -1.186 -14.777 1.00 58.62 283 ASN A N 1
ATOM 2192 C CA . ASN A 1 283 ? -9.985 -0.875 -13.516 1.00 58.62 283 ASN A CA 1
ATOM 2193 C C . ASN A 1 283 ? -11.130 0.110 -13.735 1.00 58.62 283 ASN A C 1
ATOM 2195 O O . ASN A 1 283 ? -11.085 1.017 -14.568 1.00 58.62 283 ASN A O 1
ATOM 2199 N N . SER A 1 284 ? -12.154 -0.046 -12.912 1.00 49.03 284 SER A N 1
ATOM 2200 C CA . SER A 1 284 ? -13.329 0.821 -12.899 1.00 49.03 284 SER A CA 1
ATOM 2201 C C . SER A 1 284 ? -13.044 2.255 -12.416 1.00 49.03 284 SER A C 1
ATOM 2203 O O . SER A 1 284 ? -13.928 3.106 -12.493 1.00 49.03 284 SER A O 1
ATOM 2205 N N . LYS A 1 285 ? -11.831 2.544 -11.914 1.00 53.91 285 LYS A N 1
ATOM 2206 C CA . LYS A 1 285 ? -11.468 3.804 -11.230 1.00 53.91 285 LYS A CA 1
ATOM 2207 C C . LYS A 1 285 ? -10.378 4.641 -11.931 1.00 53.91 285 LYS A C 1
ATOM 2209 O O . LYS A 1 285 ? -9.911 5.613 -11.347 1.00 53.91 285 LYS A O 1
ATOM 2214 N N . GLY A 1 286 ? -9.937 4.273 -13.133 1.00 57.34 286 GLY A N 1
ATOM 2215 C CA . GLY A 1 286 ? -8.798 4.876 -13.846 1.00 57.34 286 GLY A CA 1
ATOM 2216 C C . GLY A 1 286 ? -7.436 4.856 -13.121 1.00 57.34 286 GLY A C 1
ATOM 2217 O O . GLY A 1 286 ? -6.602 5.717 -13.386 1.00 57.34 286 GLY A O 1
ATOM 2218 N N . ARG A 1 287 ? -7.197 3.941 -12.169 1.00 63.03 287 ARG A N 1
ATOM 2219 C CA . ARG A 1 287 ? -5.956 3.890 -11.361 1.00 63.03 287 ARG A CA 1
ATOM 2220 C C . ARG A 1 287 ? -4.782 3.245 -12.131 1.00 63.03 287 ARG A C 1
ATOM 2222 O O . ARG A 1 287 ? -4.979 2.369 -12.961 1.00 63.03 287 ARG A O 1
ATOM 2229 N N . ALA A 1 288 ? -3.545 3.658 -11.881 1.00 67.75 288 ALA A N 1
ATOM 2230 C CA . ALA A 1 288 ? -2.382 2.914 -12.382 1.00 67.75 288 ALA A CA 1
ATOM 2231 C C . ALA A 1 288 ? -2.133 1.671 -11.509 1.00 67.75 288 ALA A C 1
ATOM 2233 O O . ALA A 1 288 ? -2.681 1.570 -10.407 1.00 67.75 288 ALA A O 1
ATOM 2234 N N . TRP A 1 289 ? -1.314 0.732 -11.993 1.00 79.00 289 TRP A N 1
ATOM 2235 C CA . TRP A 1 289 ? -0.855 -0.382 -11.162 1.00 79.00 289 TRP A CA 1
ATOM 2236 C C . TRP A 1 289 ? -0.150 0.149 -9.907 1.00 79.00 289 TRP A C 1
ATOM 2238 O O . TRP A 1 289 ? 0.579 1.141 -9.960 1.00 79.00 289 TRP A O 1
ATOM 2248 N N . ASN A 1 290 ? -0.400 -0.495 -8.771 1.00 70.88 290 ASN A N 1
ATOM 2249 C CA . ASN A 1 290 ? 0.088 -0.050 -7.468 1.00 70.88 290 ASN A CA 1
ATOM 2250 C C . ASN A 1 290 ? 1.487 -0.570 -7.109 1.00 70.88 290 ASN A C 1
ATOM 2252 O O . ASN A 1 290 ? 2.035 -0.178 -6.093 1.00 70.88 290 ASN A O 1
ATOM 2256 N N . GLY A 1 291 ? 2.098 -1.455 -7.897 1.00 73.19 291 GLY A N 1
ATOM 2257 C CA . GLY A 1 291 ? 3.488 -1.872 -7.666 1.00 73.19 291 GLY A CA 1
ATOM 2258 C C . GLY A 1 291 ? 3.733 -2.758 -6.441 1.00 73.19 291 GLY A C 1
ATOM 2259 O O . GLY A 1 291 ? 4.879 -3.165 -6.221 1.00 73.19 291 GLY A O 1
ATOM 2260 N N . VAL A 1 292 ? 2.693 -3.080 -5.664 1.00 74.75 292 VAL A N 1
ATOM 2261 C CA . VAL A 1 292 ? 2.803 -3.848 -4.413 1.00 74.75 292 VAL A CA 1
ATOM 2262 C C . VAL A 1 292 ? 3.114 -5.312 -4.720 1.00 74.75 292 VAL A C 1
ATOM 2264 O O . VAL A 1 292 ? 4.048 -5.892 -4.171 1.00 74.75 292 VAL A O 1
ATOM 2267 N N . PHE A 1 293 ? 2.385 -5.900 -5.672 1.00 77.50 293 PHE A N 1
ATOM 2268 C CA . PHE A 1 293 ? 2.521 -7.305 -6.063 1.00 77.50 293 PHE A CA 1
ATOM 2269 C C . PHE A 1 293 ? 2.773 -7.458 -7.557 1.00 77.50 293 PHE A C 1
ATOM 2271 O O . PHE A 1 293 ? 2.401 -6.587 -8.336 1.00 77.50 293 PHE A O 1
ATOM 2278 N N . ASN A 1 294 ? 3.381 -8.578 -7.961 1.00 78.38 294 ASN A N 1
ATOM 2279 C CA . ASN A 1 294 ? 3.748 -8.849 -9.350 1.00 78.38 294 ASN A CA 1
ATOM 2280 C C . ASN A 1 294 ? 2.549 -8.677 -10.301 1.00 78.38 294 ASN A C 1
ATOM 2282 O O . ASN A 1 294 ? 1.570 -9.418 -10.224 1.00 78.38 294 ASN A O 1
ATOM 2286 N N . LYS A 1 295 ? 2.646 -7.707 -11.217 1.00 78.12 295 LYS A N 1
ATOM 2287 C CA . LYS A 1 295 ? 1.565 -7.367 -12.145 1.00 78.12 295 LYS A CA 1
ATOM 2288 C C . LYS A 1 295 ? 1.146 -8.551 -13.016 1.00 78.12 295 LYS A C 1
ATOM 2290 O O . LYS A 1 295 ? -0.037 -8.854 -13.097 1.00 78.12 295 LYS A O 1
ATOM 2295 N N . ALA A 1 296 ? 2.103 -9.245 -13.631 1.00 73.00 296 ALA A N 1
ATOM 2296 C CA . ALA A 1 296 ? 1.817 -10.332 -14.566 1.00 73.00 296 ALA A CA 1
ATOM 2297 C C . ALA A 1 296 ? 1.139 -11.530 -13.880 1.00 73.00 296 ALA A C 1
ATOM 2299 O O . ALA A 1 296 ? 0.227 -12.134 -14.440 1.00 73.00 296 ALA A O 1
ATOM 2300 N N . GLU A 1 297 ? 1.564 -11.862 -12.662 1.00 74.00 297 GLU A N 1
ATOM 2301 C CA . GLU A 1 297 ? 0.954 -12.912 -11.841 1.00 74.00 297 GLU A CA 1
ATOM 2302 C C . GLU A 1 297 ? -0.517 -12.602 -11.541 1.00 74.00 297 GLU A C 1
ATOM 2304 O O . GLU A 1 297 ? -1.404 -13.417 -11.799 1.00 74.00 297 GLU A O 1
ATOM 2309 N N . TRP A 1 298 ? -0.790 -11.386 -11.070 1.00 77.75 298 TRP A N 1
ATOM 2310 C CA . TRP A 1 298 ? -2.132 -10.988 -10.660 1.00 77.75 298 TRP A CA 1
ATOM 2311 C C . TRP A 1 298 ? -3.072 -10.702 -11.828 1.00 77.75 298 TRP A C 1
ATOM 2313 O O . TRP A 1 298 ? -4.271 -10.946 -11.716 1.00 77.75 298 TRP A O 1
ATOM 2323 N N . GLU A 1 299 ? -2.546 -10.291 -12.979 1.00 78.19 299 GLU A N 1
ATOM 2324 C CA . GLU A 1 299 ? -3.308 -10.259 -14.229 1.00 78.19 299 GLU A CA 1
ATOM 2325 C C . GLU A 1 299 ? -3.713 -11.665 -14.691 1.00 78.19 299 GLU A C 1
ATOM 2327 O O . GLU A 1 299 ? -4.823 -11.852 -15.187 1.00 78.19 299 GLU A O 1
ATOM 2332 N N . ASN A 1 300 ? -2.861 -12.678 -14.503 1.00 72.56 300 ASN A N 1
ATOM 2333 C CA . ASN A 1 300 ? -3.235 -14.060 -14.813 1.00 72.56 300 ASN A CA 1
ATOM 2334 C C . ASN A 1 300 ? -4.321 -14.580 -13.854 1.00 72.56 300 ASN A C 1
ATOM 2336 O O . ASN A 1 300 ? -5.250 -15.257 -14.298 1.00 72.56 300 ASN A O 1
ATOM 2340 N N . HIS A 1 301 ? -4.261 -14.221 -12.566 1.00 70.19 301 HIS A N 1
ATOM 2341 C CA . HIS A 1 301 ? -5.339 -14.516 -11.615 1.00 70.19 301 HIS A CA 1
ATOM 2342 C C . HIS A 1 301 ? -6.649 -13.806 -11.975 1.00 70.19 301 HIS A C 1
ATOM 2344 O O . HIS A 1 301 ? -7.702 -14.443 -12.003 1.00 70.19 301 HIS A O 1
ATOM 2350 N N . ALA A 1 302 ? -6.600 -12.517 -12.315 1.00 71.88 302 ALA A N 1
ATOM 2351 C CA . ALA A 1 302 ? -7.776 -11.775 -12.758 1.00 71.88 302 ALA A CA 1
ATOM 2352 C C . ALA A 1 302 ? -8.408 -12.401 -14.018 1.00 71.88 302 ALA A C 1
ATOM 2354 O O . ALA A 1 302 ? -9.629 -12.538 -14.081 1.00 71.88 302 ALA A O 1
ATOM 2355 N N . GLN A 1 303 ? -7.598 -12.880 -14.974 1.00 73.50 303 GLN A N 1
ATOM 2356 C CA . GLN A 1 303 ? -8.087 -13.578 -16.177 1.00 73.50 303 GLN A CA 1
ATOM 2357 C C . GLN A 1 303 ? -8.885 -14.821 -15.856 1.00 73.50 303 GLN A C 1
ATOM 2359 O O . GLN A 1 303 ? -9.976 -15.012 -16.392 1.00 73.50 303 GLN A O 1
ATOM 2364 N N . PHE A 1 304 ? -8.365 -15.642 -14.954 1.00 71.06 304 PHE A N 1
ATOM 2365 C CA . PHE A 1 304 ? -9.044 -16.853 -14.537 1.00 71.06 304 PHE A CA 1
ATOM 2366 C C . PHE A 1 304 ? -10.445 -16.562 -13.964 1.00 71.06 304 PHE A C 1
ATOM 2368 O O . PHE A 1 304 ? -11.417 -17.244 -14.311 1.00 71.06 304 PHE A O 1
ATOM 2375 N N . PHE A 1 305 ? -10.577 -15.526 -13.129 1.00 71.56 305 PHE A N 1
ATOM 2376 C CA . PHE A 1 305 ? -11.868 -15.140 -12.556 1.00 71.56 305 PHE A CA 1
ATOM 2377 C C . PHE A 1 305 ? -12.798 -14.498 -13.587 1.00 71.56 305 PHE A C 1
ATOM 2379 O O . PHE A 1 305 ? -13.973 -14.855 -13.648 1.00 71.56 305 PHE A O 1
ATOM 2386 N N . TYR A 1 306 ? -12.278 -13.633 -14.456 1.00 72.25 306 TYR A N 1
ATOM 2387 C CA . TYR A 1 306 ? -13.048 -13.016 -15.534 1.00 72.25 306 TYR A CA 1
ATOM 2388 C C . TYR A 1 306 ? -13.644 -14.050 -16.500 1.00 72.25 306 TYR A C 1
ATOM 2390 O O . TYR A 1 306 ? -14.839 -14.016 -16.802 1.00 72.25 306 TYR A O 1
ATOM 2398 N N . ASP A 1 307 ? -12.843 -15.025 -16.932 1.00 69.94 307 ASP A N 1
ATOM 2399 C CA . ASP A 1 307 ? -13.299 -16.112 -17.807 1.00 69.94 307 ASP A CA 1
ATOM 2400 C C . ASP A 1 307 ? -14.324 -17.019 -17.111 1.00 69.94 307 ASP A C 1
ATOM 2402 O O . ASP A 1 307 ? -15.187 -17.627 -17.755 1.00 69.94 307 ASP A O 1
ATOM 2406 N N . THR A 1 308 ? -14.250 -17.109 -15.782 1.00 62.84 308 THR A N 1
ATOM 2407 C CA . THR A 1 308 ? -15.215 -17.853 -14.970 1.00 62.84 308 THR A CA 1
ATOM 2408 C C . THR A 1 308 ? -16.539 -17.103 -14.833 1.00 62.84 308 THR A C 1
ATOM 2410 O O . THR A 1 308 ? -17.588 -17.737 -14.957 1.00 62.84 308 THR A O 1
ATOM 2413 N N . ASP A 1 309 ? -16.508 -15.783 -14.638 1.00 63.62 309 ASP A N 1
ATOM 2414 C CA . ASP A 1 309 ? -17.707 -14.953 -14.496 1.00 63.62 309 ASP A CA 1
ATOM 2415 C C . ASP A 1 309 ? -18.531 -14.853 -15.791 1.00 63.62 309 ASP A C 1
ATOM 2417 O O . ASP A 1 309 ? -19.756 -14.956 -15.760 1.00 63.62 309 ASP A O 1
ATOM 2421 N N . ARG A 1 310 ? -17.883 -14.750 -16.961 1.00 66.19 310 ARG A N 1
ATOM 2422 C CA . ARG A 1 310 ? -18.578 -14.602 -18.262 1.00 66.19 310 ARG A CA 1
ATOM 2423 C C . ARG A 1 310 ? -19.360 -15.836 -18.731 1.00 66.19 310 ARG A C 1
ATOM 2425 O O . ARG A 1 310 ? -19.946 -15.814 -19.817 1.00 66.19 310 ARG A O 1
ATOM 2432 N N . LYS A 1 311 ? -19.385 -16.918 -17.951 1.00 60.41 311 LYS A N 1
ATOM 2433 C CA . LYS A 1 311 ? -20.241 -18.085 -18.207 1.00 60.41 311 LYS A CA 1
ATOM 2434 C C . LYS A 1 311 ? -21.713 -17.709 -17.988 1.00 60.41 311 LYS A C 1
ATOM 2436 O O . LYS A 1 311 ? -22.042 -16.853 -17.172 1.00 60.41 311 LYS A O 1
ATOM 2441 N N . ALA A 1 312 ? -22.625 -18.348 -18.724 1.00 36.09 312 ALA A N 1
ATOM 2442 C CA . ALA A 1 312 ? -24.054 -18.042 -18.637 1.00 36.09 312 ALA A CA 1
ATOM 2443 C C . ALA A 1 312 ? -24.571 -18.201 -17.191 1.00 36.09 312 ALA A C 1
ATOM 2445 O O . ALA A 1 312 ? -24.571 -19.308 -16.657 1.00 36.09 312 ALA A O 1
ATOM 2446 N N . GLY A 1 313 ? -25.004 -17.093 -16.578 1.00 43.78 313 GLY A N 1
ATOM 2447 C CA . GLY A 1 313 ? -25.511 -17.046 -15.203 1.00 43.78 313 GLY A CA 1
ATOM 2448 C C . GLY A 1 313 ? -24.747 -16.125 -14.242 1.00 43.78 313 GLY A C 1
ATOM 2449 O O . GLY A 1 313 ? -25.358 -15.737 -13.254 1.00 43.78 313 GLY A O 1
ATOM 2450 N N . GLY A 1 314 ? -23.498 -15.731 -14.544 1.00 47.88 314 GLY A N 1
ATOM 2451 C CA . GLY A 1 314 ? -22.668 -14.841 -13.709 1.00 47.88 314 GLY A CA 1
ATOM 2452 C C . GLY A 1 314 ? -22.287 -15.457 -12.355 1.00 47.88 314 GLY A C 1
ATOM 2453 O O . GLY A 1 314 ? -23.140 -15.688 -11.498 1.00 47.88 314 GLY A O 1
ATOM 2454 N N . ASP A 1 315 ? -21.006 -15.747 -12.130 1.00 60.28 315 ASP A N 1
ATOM 2455 C CA . ASP A 1 315 ? -20.554 -16.417 -10.903 1.00 60.28 315 ASP A CA 1
ATOM 2456 C C . ASP A 1 315 ? -20.164 -15.364 -9.857 1.00 60.28 315 ASP A C 1
ATOM 2458 O O . ASP A 1 315 ? -19.122 -14.720 -9.961 1.00 60.28 315 ASP A O 1
ATOM 2462 N N . LYS A 1 316 ? -21.003 -15.181 -8.827 1.00 56.94 316 LYS A N 1
ATOM 2463 C CA . LYS A 1 316 ? -20.767 -14.195 -7.757 1.00 56.94 316 LYS A CA 1
ATOM 2464 C C . LYS A 1 316 ? -19.392 -14.367 -7.100 1.00 56.94 316 LYS A C 1
ATOM 2466 O O . LYS A 1 316 ? -18.747 -13.374 -6.793 1.00 56.94 316 LYS A O 1
ATOM 2471 N N . TRP A 1 317 ? -18.925 -15.602 -6.920 1.00 63.72 317 TRP A N 1
ATOM 2472 C CA . TRP A 1 317 ? -17.597 -15.857 -6.361 1.00 63.72 317 TRP A CA 1
ATOM 2473 C C . TRP A 1 317 ? -16.487 -15.377 -7.294 1.00 63.72 317 TRP A C 1
ATOM 2475 O O . TRP A 1 317 ? -15.505 -14.799 -6.833 1.00 63.72 317 TRP A O 1
ATOM 2485 N N . ALA A 1 318 ? -16.651 -15.596 -8.598 1.00 60.53 318 ALA A N 1
ATOM 2486 C CA . ALA A 1 318 ? -15.696 -15.125 -9.588 1.00 60.53 318 ALA A CA 1
ATOM 2487 C C . ALA A 1 318 ? -15.701 -13.592 -9.673 1.00 60.53 318 ALA A C 1
ATOM 2489 O O . ALA A 1 318 ? -14.632 -12.998 -9.706 1.00 60.53 318 ALA A O 1
ATOM 2490 N N . ASN A 1 319 ? -16.871 -12.950 -9.602 1.00 67.56 319 ASN A N 1
ATOM 2491 C CA . ASN A 1 319 ? -16.987 -11.490 -9.519 1.00 67.56 319 ASN A CA 1
ATOM 2492 C C . ASN A 1 319 ? -16.313 -10.908 -8.272 1.00 67.56 319 ASN A C 1
ATOM 2494 O O . ASN A 1 319 ? -15.553 -9.948 -8.373 1.00 67.56 319 ASN A O 1
ATOM 2498 N N . ASP A 1 320 ? -16.561 -11.497 -7.102 1.00 63.25 320 ASP A N 1
ATOM 2499 C CA . ASP A 1 320 ? -15.987 -11.019 -5.845 1.00 63.25 320 ASP A CA 1
ATOM 2500 C C . ASP A 1 320 ? -14.449 -11.190 -5.838 1.00 63.25 320 ASP A C 1
ATOM 2502 O O . ASP A 1 320 ? -13.722 -10.293 -5.409 1.00 63.25 320 ASP A O 1
ATOM 2506 N N . ASN A 1 321 ? -13.929 -12.304 -6.373 1.00 68.75 321 ASN A N 1
ATOM 2507 C CA . ASN A 1 321 ? -12.483 -12.522 -6.514 1.00 68.75 321 ASN A CA 1
ATOM 2508 C C . ASN A 1 321 ? -11.844 -11.647 -7.596 1.00 68.75 321 ASN A C 1
ATOM 2510 O O . ASN A 1 321 ? -10.723 -11.176 -7.411 1.00 68.75 321 ASN A O 1
ATOM 2514 N N . LEU A 1 322 ? -12.548 -11.394 -8.700 1.00 75.19 322 LEU A N 1
ATOM 2515 C CA . LEU A 1 322 ? -12.103 -10.465 -9.734 1.00 75.19 322 LEU A CA 1
ATOM 2516 C C . LEU A 1 322 ? -11.968 -9.050 -9.159 1.00 75.19 322 LEU A C 1
ATOM 2518 O O . LEU A 1 322 ? -10.949 -8.400 -9.373 1.00 75.19 322 LEU A O 1
ATOM 2522 N N . PHE A 1 323 ? -12.934 -8.611 -8.350 1.00 76.69 323 PHE A N 1
ATOM 2523 C CA . PHE A 1 323 ? -12.867 -7.328 -7.651 1.00 76.69 323 PHE A CA 1
ATOM 2524 C C . PHE A 1 323 ? -11.669 -7.241 -6.692 1.00 76.69 323 PHE A C 1
ATOM 2526 O O . PHE A 1 323 ? -10.983 -6.218 -6.644 1.00 76.69 323 PHE A O 1
ATOM 2533 N N . LEU A 1 324 ? -11.365 -8.310 -5.949 1.00 72.44 324 LEU A N 1
ATOM 2534 C CA . LEU A 1 324 ? -10.170 -8.340 -5.103 1.00 72.44 324 LEU A CA 1
ATOM 2535 C C . LEU A 1 324 ? -8.878 -8.341 -5.922 1.00 72.44 324 LEU A C 1
ATOM 2537 O O . LEU A 1 324 ? -7.957 -7.609 -5.571 1.00 72.44 324 LEU A O 1
ATOM 2541 N N . ALA A 1 325 ? -8.808 -9.083 -7.027 1.00 75.62 325 ALA A N 1
ATOM 2542 C CA . ALA A 1 325 ? -7.663 -9.043 -7.933 1.00 75.62 325 ALA A CA 1
ATOM 2543 C C . ALA A 1 325 ? -7.456 -7.631 -8.520 1.00 75.62 325 ALA A C 1
ATOM 2545 O O . ALA A 1 325 ? -6.325 -7.154 -8.597 1.00 75.62 325 ALA A O 1
ATOM 2546 N N . GLU A 1 326 ? -8.535 -6.906 -8.836 1.00 74.00 326 GLU A N 1
ATOM 2547 C CA . GLU A 1 326 ? -8.470 -5.492 -9.222 1.00 74.00 326 GLU A CA 1
ATOM 2548 C C . GLU A 1 326 ? -7.956 -4.591 -8.086 1.00 74.00 326 GLU A C 1
ATOM 2550 O O . GLU A 1 326 ? -7.174 -3.673 -8.332 1.00 74.00 326 GLU A O 1
ATOM 2555 N N . LEU A 1 327 ? -8.346 -4.826 -6.830 1.00 73.69 327 LEU A N 1
ATOM 2556 C CA . LEU A 1 327 ? -7.793 -4.087 -5.686 1.00 73.69 327 LEU A CA 1
ATOM 2557 C C . LEU A 1 327 ? -6.318 -4.418 -5.432 1.00 73.69 327 LEU A C 1
ATOM 2559 O O . LEU A 1 327 ? -5.549 -3.531 -5.070 1.00 73.69 327 LEU A O 1
ATOM 2563 N N . ILE A 1 328 ? -5.903 -5.659 -5.667 1.00 77.50 328 ILE A N 1
ATOM 2564 C CA . ILE A 1 328 ? -4.502 -6.078 -5.577 1.00 77.50 328 ILE A CA 1
ATOM 2565 C C . ILE A 1 328 ? -3.665 -5.404 -6.665 1.00 77.50 328 ILE A C 1
ATOM 2567 O O . ILE A 1 328 ? -2.545 -4.990 -6.384 1.00 77.50 328 ILE A O 1
ATOM 2571 N N . LEU A 1 329 ? -4.205 -5.248 -7.876 1.00 77.38 329 LEU A N 1
ATOM 2572 C CA . LEU A 1 329 ? -3.517 -4.592 -8.987 1.00 77.38 329 LEU A CA 1
ATOM 2573 C C . LEU A 1 329 ? -3.528 -3.059 -8.876 1.00 77.38 329 LEU A C 1
ATOM 2575 O O . LEU A 1 329 ? -2.521 -2.426 -9.178 1.00 77.38 329 LEU A O 1
ATOM 2579 N N . TYR A 1 330 ? -4.634 -2.440 -8.456 1.00 77.12 330 TYR A N 1
ATOM 2580 C CA . TYR A 1 330 ? -4.825 -0.984 -8.586 1.00 77.12 330 TYR A CA 1
ATOM 2581 C C . TYR A 1 330 ? -5.304 -0.273 -7.315 1.00 77.12 330 TYR A C 1
ATOM 2583 O O . TYR A 1 330 ? -5.599 0.923 -7.352 1.00 77.12 330 TYR A O 1
ATOM 2591 N N . GLY A 1 331 ? -5.450 -0.983 -6.197 1.00 70.25 331 GLY A N 1
ATOM 2592 C CA . GLY A 1 331 ? -5.733 -0.392 -4.888 1.00 70.25 331 GLY A CA 1
ATOM 2593 C C . GLY A 1 331 ? -4.520 0.333 -4.305 1.00 70.25 331 GLY A C 1
ATOM 2594 O O . GLY A 1 331 ? -3.393 0.100 -4.722 1.00 70.25 331 GLY A O 1
ATOM 2595 N N . SER A 1 332 ? -4.727 1.202 -3.316 1.00 65.12 332 SER A N 1
ATOM 2596 C CA . SER A 1 332 ? -3.634 1.681 -2.454 1.00 65.12 332 SER A CA 1
ATOM 2597 C C . SER A 1 332 ? -2.906 0.499 -1.788 1.00 65.12 332 SER A C 1
ATOM 2599 O O . SER A 1 332 ? -3.500 -0.572 -1.686 1.00 65.12 332 SER A O 1
ATOM 2601 N N . PRO A 1 333 ? -1.677 0.654 -1.264 1.00 62.09 333 PRO A N 1
ATOM 2602 C CA . PRO A 1 333 ? -0.958 -0.454 -0.628 1.00 62.09 333 PRO A CA 1
ATOM 2603 C C . PRO A 1 333 ? -1.756 -1.158 0.462 1.00 62.09 333 PRO A C 1
ATOM 2605 O O . PRO A 1 333 ? -1.829 -2.380 0.479 1.00 62.09 333 PRO A O 1
ATOM 2608 N N . LYS A 1 334 ? -2.476 -0.384 1.280 1.00 60.25 334 LYS A N 1
ATOM 2609 C CA . LYS A 1 334 ? -3.385 -0.918 2.298 1.00 60.25 334 LYS A CA 1
ATOM 2610 C C . LYS A 1 334 ? -4.552 -1.695 1.693 1.00 60.25 334 LYS A C 1
ATOM 2612 O O . LYS A 1 334 ? -4.885 -2.761 2.194 1.00 60.25 334 LYS A O 1
ATOM 2617 N N . GLU A 1 335 ? -5.168 -1.190 0.621 1.00 65.62 335 GLU A N 1
ATOM 2618 C CA . GLU A 1 335 ? -6.237 -1.905 -0.096 1.00 65.62 335 GLU A CA 1
ATOM 2619 C C . GLU A 1 335 ? -5.713 -3.179 -0.770 1.00 65.62 335 GLU A C 1
ATOM 2621 O O . GLU A 1 335 ? -6.421 -4.179 -0.791 1.00 65.62 335 GLU A O 1
ATOM 2626 N N . ALA A 1 336 ? -4.491 -3.159 -1.301 1.00 64.56 336 ALA A N 1
ATOM 2627 C CA . ALA A 1 336 ? -3.872 -4.284 -1.987 1.00 64.56 336 ALA A CA 1
ATOM 2628 C C . ALA A 1 336 ? -3.454 -5.384 -1.004 1.00 64.56 336 ALA A C 1
ATOM 2630 O O . ALA A 1 336 ? -3.762 -6.553 -1.229 1.00 64.56 336 ALA A O 1
ATOM 2631 N N . GLU A 1 337 ? -2.801 -5.026 0.105 1.00 60.94 337 GLU A N 1
ATOM 2632 C CA . GLU A 1 337 ? -2.489 -5.956 1.197 1.00 60.94 337 GLU A CA 1
ATOM 2633 C C . GLU A 1 337 ? -3.760 -6.529 1.809 1.00 60.94 337 GLU A C 1
ATOM 2635 O O . GLU A 1 337 ? -3.866 -7.741 1.996 1.00 60.94 337 GLU A O 1
ATOM 2640 N N . TRP A 1 338 ? -4.756 -5.679 2.070 1.00 69.06 338 TRP A N 1
ATOM 2641 C CA . TRP A 1 338 ? -6.062 -6.136 2.518 1.00 69.06 338 TRP A CA 1
ATOM 2642 C C . TRP A 1 338 ? -6.666 -7.109 1.504 1.00 69.06 338 TRP A C 1
ATOM 2644 O O . TRP A 1 338 ? -7.047 -8.213 1.879 1.00 69.06 338 TRP A O 1
ATOM 2654 N N . ALA A 1 339 ? -6.709 -6.766 0.219 1.00 59.84 339 ALA A N 1
ATOM 2655 C CA . ALA A 1 339 ? -7.321 -7.612 -0.796 1.00 59.84 339 ALA A CA 1
ATOM 2656 C C . ALA A 1 339 ? -6.582 -8.949 -0.948 1.00 59.84 339 ALA A C 1
ATOM 2658 O O . ALA A 1 339 ? -7.234 -9.988 -0.987 1.00 59.84 339 ALA A O 1
ATOM 2659 N N . LYS A 1 340 ? -5.244 -8.964 -0.907 1.00 64.38 340 LYS A N 1
ATOM 2660 C CA . LYS A 1 340 ? -4.444 -10.199 -0.901 1.00 64.38 340 LYS A CA 1
ATOM 2661 C C . LYS A 1 340 ? -4.729 -11.062 0.327 1.00 64.38 340 LYS A C 1
ATOM 2663 O O . LYS A 1 340 ? -4.891 -12.271 0.210 1.00 64.38 340 LYS A O 1
ATOM 2668 N N . ASN A 1 341 ? -4.863 -10.447 1.497 1.00 59.31 341 ASN A N 1
ATOM 2669 C CA . ASN A 1 341 ? -5.195 -11.161 2.728 1.00 59.31 341 ASN A CA 1
ATOM 2670 C C . ASN A 1 341 ? -6.652 -11.654 2.762 1.00 59.31 341 ASN A C 1
ATOM 2672 O O . ASN A 1 341 ? -6.993 -12.485 3.603 1.00 59.31 341 ASN A O 1
ATOM 2676 N N . ASN A 1 342 ? -7.521 -11.148 1.883 1.00 52.06 342 ASN A N 1
ATOM 2677 C CA . ASN A 1 342 ? -8.936 -11.508 1.823 1.00 52.06 342 ASN A CA 1
ATOM 2678 C C . ASN A 1 342 ? -9.309 -12.357 0.602 1.00 52.06 342 ASN A C 1
ATOM 2680 O O . ASN A 1 342 ? -10.362 -12.988 0.631 1.00 52.06 342 ASN A O 1
ATOM 2684 N N . ILE A 1 343 ? -8.464 -12.450 -0.428 1.00 54.72 343 ILE A N 1
ATOM 2685 C CA . ILE A 1 343 ? -8.782 -13.223 -1.637 1.00 54.72 343 ILE A CA 1
ATOM 2686 C C . ILE A 1 343 ? -8.930 -14.715 -1.340 1.00 54.72 343 ILE A C 1
ATOM 2688 O O . ILE A 1 343 ? -9.900 -15.339 -1.755 1.00 54.72 343 ILE A O 1
ATOM 2692 N N . ASN A 1 344 ? -8.090 -15.240 -0.449 1.00 48.88 344 ASN A N 1
ATOM 2693 C CA . ASN A 1 344 ? -8.179 -16.622 0.024 1.00 48.88 344 ASN A CA 1
ATOM 2694 C C . ASN A 1 344 ? -9.370 -16.864 0.976 1.00 48.88 344 ASN A C 1
ATOM 2696 O O . ASN A 1 344 ? -9.639 -18.004 1.345 1.00 48.88 344 ASN A O 1
ATOM 2700 N N . LYS A 1 345 ? -10.095 -15.811 1.386 1.00 46.34 345 LYS A N 1
ATOM 2701 C CA . LYS A 1 345 ? -11.294 -15.910 2.236 1.00 46.34 345 LYS A CA 1
ATOM 2702 C C . LYS A 1 345 ? -12.592 -15.959 1.427 1.00 46.34 345 LYS A C 1
ATOM 2704 O O . LYS A 1 345 ? -13.632 -16.301 1.988 1.00 46.34 345 LYS A O 1
ATOM 2709 N N . ILE A 1 346 ? -12.559 -15.622 0.135 1.00 39.25 346 ILE A N 1
ATOM 2710 C CA . ILE A 1 346 ? -13.737 -15.679 -0.734 1.00 39.25 346 ILE A CA 1
ATOM 2711 C C . ILE A 1 346 ? -13.873 -17.104 -1.275 1.00 39.25 346 ILE A C 1
ATOM 2713 O O . ILE A 1 346 ? -13.173 -17.509 -2.200 1.00 39.25 346 ILE A O 1
ATOM 2717 N N . THR A 1 347 ? -14.789 -17.883 -0.698 1.00 41.38 347 THR A N 1
ATOM 2718 C CA . THR A 1 347 ? -15.040 -19.281 -1.081 1.00 41.38 347 THR A CA 1
ATOM 2719 C C . THR A 1 347 ? -16.223 -19.410 -2.034 1.00 41.38 347 THR A C 1
ATOM 2721 O O . THR A 1 347 ? -17.208 -18.670 -1.964 1.00 41.38 347 THR A O 1
ATOM 2724 N N . LYS A 1 348 ? -16.111 -20.338 -2.991 1.00 35.91 348 LYS A N 1
ATOM 2725 C CA . LYS A 1 348 ? -17.106 -20.523 -4.046 1.00 35.91 348 LYS A CA 1
ATOM 2726 C C . LYS A 1 348 ? -18.363 -21.142 -3.458 1.00 35.91 348 LYS A C 1
ATOM 2728 O O . LYS A 1 348 ? -18.373 -22.327 -3.143 1.00 35.91 348 LYS A O 1
ATOM 2733 N N . SER A 1 349 ? -19.436 -20.362 -3.325 1.00 34.88 349 SER A N 1
ATOM 2734 C CA . SER A 1 349 ? -20.716 -20.916 -2.891 1.00 34.88 349 SER A CA 1
ATOM 2735 C C . SER A 1 349 ? -21.304 -21.761 -4.021 1.00 34.88 349 SER A C 1
ATOM 2737 O O . SER A 1 349 ? -21.895 -21.236 -4.968 1.00 34.88 349 SER A O 1
ATOM 2739 N N . SER A 1 350 ? -21.158 -23.079 -3.931 1.00 28.59 350 SER A N 1
ATOM 2740 C CA . SER A 1 350 ? -22.017 -24.003 -4.665 1.00 28.59 350 SER A CA 1
ATOM 2741 C C . SER A 1 350 ? -23.462 -23.720 -4.261 1.00 28.59 350 SER A C 1
ATOM 2743 O O . SER A 1 350 ? -23.777 -23.732 -3.072 1.00 28.59 350 SER A O 1
ATOM 2745 N N . GLY A 1 351 ? -24.331 -23.426 -5.229 1.00 29.19 351 GLY A N 1
ATOM 2746 C CA . GLY A 1 351 ? -25.749 -23.196 -4.970 1.00 29.19 351 GLY A CA 1
ATOM 2747 C C . GLY A 1 351 ? -26.337 -24.301 -4.090 1.00 29.19 351 GLY A C 1
ATOM 2748 O O . GLY A 1 351 ? -26.357 -25.466 -4.475 1.00 29.19 351 GLY A O 1
ATOM 2749 N N . GLY A 1 352 ? -26.797 -23.924 -2.899 1.00 25.56 352 GLY A N 1
ATOM 2750 C CA . GLY A 1 352 ? -27.387 -24.842 -1.932 1.00 25.56 352 GLY A CA 1
ATOM 2751 C C . GLY A 1 352 ? -27.158 -24.368 -0.501 1.00 25.56 352 GLY A C 1
ATOM 2752 O O . GLY A 1 352 ? -26.030 -24.178 -0.075 1.00 25.56 352 GLY A O 1
ATOM 2753 N N . LYS A 1 353 ? -28.253 -24.144 0.227 1.00 30.56 353 LYS A N 1
ATOM 2754 C CA . LYS A 1 353 ? -28.321 -23.757 1.646 1.00 30.56 353 LYS A CA 1
ATOM 2755 C C . LYS A 1 353 ? -27.234 -24.412 2.529 1.00 30.56 353 LYS A C 1
ATOM 2757 O O . LYS A 1 353 ? -27.161 -25.635 2.566 1.00 30.56 353 LYS A O 1
ATOM 2762 N N . GLY A 1 354 ? -26.533 -23.623 3.350 1.00 24.42 354 GLY A N 1
ATOM 2763 C CA . GLY A 1 354 ? -25.769 -24.119 4.507 1.00 24.42 354 GLY A CA 1
ATOM 2764 C C . GLY A 1 354 ? -24.617 -23.204 4.926 1.00 24.42 354 GLY A C 1
ATOM 2765 O O . GLY A 1 354 ? -23.947 -22.639 4.072 1.00 24.42 354 GLY A O 1
ATOM 2766 N N . GLY A 1 355 ? -24.396 -23.044 6.236 1.00 30.14 355 GLY A N 1
ATOM 2767 C CA . GLY A 1 355 ? -23.172 -22.445 6.777 1.00 30.14 355 GLY A CA 1
ATOM 2768 C C . GLY A 1 355 ? -21.922 -23.258 6.420 1.00 30.14 355 GLY A C 1
ATOM 2769 O O . GLY A 1 355 ? -22.026 -24.299 5.779 1.00 30.14 355 GLY A O 1
ATOM 2770 N N . GLN A 1 356 ? -20.756 -22.753 6.834 1.00 34.75 356 GLN A N 1
ATOM 2771 C CA . GLN A 1 356 ? -19.429 -23.383 6.755 1.00 34.75 356 GLN A CA 1
ATOM 2772 C C . GLN A 1 356 ? -19.504 -24.920 6.603 1.00 34.75 356 GLN A C 1
ATOM 2774 O O . GLN A 1 356 ? -19.961 -25.618 7.509 1.00 34.75 356 GLN A O 1
ATOM 2779 N N . GLY A 1 357 ? -19.136 -25.439 5.427 1.00 43.75 357 GLY A N 1
ATOM 2780 C CA . GLY A 1 357 ? -19.256 -26.864 5.123 1.00 43.75 357 GLY A CA 1
ATOM 2781 C C . GLY A 1 357 ? -18.358 -27.706 6.032 1.00 43.75 357 GLY A C 1
ATOM 2782 O O . GLY A 1 357 ? -17.194 -27.373 6.250 1.00 43.75 357 GLY A O 1
ATOM 2783 N N . ASN A 1 358 ? -18.890 -28.815 6.543 1.00 57.22 358 ASN A N 1
ATOM 2784 C CA . ASN A 1 358 ? -18.182 -29.786 7.386 1.00 57.22 358 ASN A CA 1
ATOM 2785 C C . ASN A 1 358 ? -16.843 -30.249 6.753 1.00 57.22 358 ASN A C 1
ATOM 2787 O O . ASN A 1 358 ? -15.853 -30.443 7.450 1.00 57.22 358 ASN A O 1
ATOM 2791 N N . ALA A 1 359 ? -16.778 -30.368 5.422 1.00 62.62 359 ALA A N 1
ATOM 2792 C CA . ALA A 1 359 ? -15.584 -30.764 4.672 1.00 62.62 359 ALA A CA 1
ATOM 2793 C C . ALA A 1 359 ? -14.393 -29.814 4.859 1.00 62.62 359 ALA A C 1
ATOM 2795 O O . ALA A 1 359 ? -13.289 -30.271 5.154 1.00 62.62 359 ALA A O 1
ATOM 2796 N N . ASP A 1 360 ? -14.610 -28.505 4.731 1.00 65.12 360 ASP A N 1
ATOM 2797 C CA . ASP A 1 360 ? -13.532 -27.516 4.841 1.00 65.12 360 ASP A CA 1
ATOM 2798 C C . ASP A 1 360 ? -13.017 -27.408 6.278 1.00 65.12 360 ASP A C 1
ATOM 2800 O O . ASP A 1 360 ? -11.813 -27.276 6.497 1.00 65.12 360 ASP A O 1
ATOM 2804 N N . TYR A 1 361 ? -13.906 -27.566 7.267 1.00 65.94 361 TYR A N 1
ATOM 2805 C CA . TYR A 1 361 ? -13.521 -27.670 8.676 1.00 65.94 361 TYR A CA 1
ATOM 2806 C C . TYR A 1 361 ? -12.524 -28.817 8.904 1.00 65.94 361 TYR A C 1
ATOM 2808 O O . TYR A 1 361 ? -11.450 -28.606 9.474 1.00 65.94 361 TYR A O 1
ATOM 2816 N N . TRP A 1 362 ? -12.837 -30.022 8.420 1.00 74.38 362 TRP A N 1
ATOM 2817 C CA . TRP A 1 362 ? -11.978 -31.190 8.621 1.00 74.38 362 TRP A CA 1
ATOM 2818 C C . TRP A 1 362 ? -10.680 -31.127 7.809 1.00 74.38 362 TRP A C 1
ATOM 2820 O O . TRP A 1 362 ? -9.626 -31.488 8.331 1.00 74.38 362 TRP A O 1
ATOM 2830 N N . ARG A 1 363 ? -10.709 -30.600 6.577 1.00 83.62 363 ARG A N 1
ATOM 2831 C CA . ARG A 1 363 ? -9.489 -30.316 5.792 1.00 83.62 363 ARG A CA 1
ATOM 2832 C C . ARG A 1 363 ? -8.573 -29.334 6.514 1.00 83.62 363 ARG A C 1
ATOM 2834 O O . ARG A 1 363 ? -7.355 -29.521 6.527 1.00 83.62 363 ARG A O 1
ATOM 2841 N N . ASN A 1 364 ? -9.156 -28.329 7.171 1.00 74.81 364 ASN A N 1
ATOM 2842 C CA . ASN A 1 364 ? -8.391 -27.417 8.004 1.00 74.81 364 ASN A CA 1
ATOM 2843 C C . ASN A 1 364 ? -7.743 -28.117 9.196 1.00 74.81 364 ASN A C 1
ATOM 2845 O O . ASN A 1 364 ? -6.543 -27.963 9.405 1.00 74.81 364 ASN A O 1
ATOM 2849 N N . LYS A 1 365 ? -8.482 -28.972 9.909 1.00 77.25 365 LYS A N 1
ATOM 2850 C CA . LYS A 1 365 ? -7.924 -29.747 11.026 1.00 77.25 365 LYS A CA 1
ATOM 2851 C C . LYS A 1 365 ? -6.783 -30.675 10.622 1.00 77.25 365 LYS A C 1
ATOM 2853 O O . LYS A 1 365 ? -5.793 -30.747 11.344 1.00 77.25 365 LYS A O 1
ATOM 2858 N N . ILE A 1 366 ? -6.874 -31.314 9.456 1.00 91.75 366 ILE A N 1
ATOM 2859 C CA . ILE A 1 366 ? -5.791 -32.138 8.900 1.00 91.75 366 ILE A CA 1
ATOM 2860 C C . ILE A 1 366 ? -4.509 -31.317 8.711 1.00 91.75 366 ILE A C 1
ATOM 2862 O O . ILE A 1 366 ? -3.431 -31.735 9.129 1.00 91.75 366 ILE A O 1
ATOM 2866 N N . VAL A 1 367 ? -4.614 -30.126 8.123 1.00 86.44 367 VAL A N 1
ATOM 2867 C CA . VAL A 1 367 ? -3.442 -29.274 7.877 1.00 86.44 367 VAL A CA 1
ATOM 2868 C C . VAL A 1 367 ? -2.922 -28.605 9.144 1.00 86.44 367 VAL A C 1
ATOM 2870 O O . VAL A 1 367 ? -1.708 -28.510 9.301 1.00 86.44 367 VAL A O 1
ATOM 2873 N N . GLU A 1 368 ? -3.790 -28.157 10.054 1.00 77.38 368 GLU A N 1
ATOM 2874 C CA . GLU A 1 368 ? -3.382 -27.631 11.366 1.00 77.38 368 GLU A CA 1
ATOM 2875 C C . GLU A 1 368 ? -2.559 -28.667 12.137 1.00 77.38 368 GLU A C 1
ATOM 2877 O O . GLU A 1 368 ? -1.510 -28.336 12.695 1.00 77.38 368 GLU A O 1
ATOM 2882 N N . GLU A 1 369 ? -3.000 -29.926 12.117 1.00 89.88 369 GLU A N 1
ATOM 2883 C CA . GLU A 1 369 ? -2.273 -31.022 12.746 1.00 89.88 369 GLU A CA 1
ATOM 2884 C C . GLU A 1 369 ? -0.935 -31.279 12.053 1.00 89.88 369 GLU A C 1
ATOM 2886 O O . GLU A 1 369 ? 0.096 -31.305 12.717 1.00 89.88 369 GLU A O 1
ATOM 2891 N N . ALA A 1 370 ? -0.907 -31.367 10.721 1.00 93.50 370 ALA A N 1
ATOM 2892 C CA . ALA A 1 370 ? 0.339 -31.562 9.980 1.00 93.50 370 ALA A CA 1
ATOM 2893 C C . ALA A 1 370 ? 1.355 -30.417 10.199 1.00 93.50 370 ALA A C 1
ATOM 2895 O O . ALA A 1 370 ? 2.542 -30.676 10.405 1.00 93.50 370 ALA A O 1
ATOM 2896 N N . LYS A 1 371 ? 0.904 -29.152 10.223 1.00 86.81 371 LYS A N 1
ATOM 2897 C CA . LYS A 1 371 ? 1.760 -27.973 10.468 1.00 86.81 371 LYS A CA 1
ATOM 2898 C C . LYS A 1 371 ? 2.414 -27.999 11.844 1.00 86.81 371 LYS A C 1
ATOM 2900 O O . LYS A 1 371 ? 3.548 -27.540 11.976 1.00 86.81 371 LYS A O 1
ATOM 2905 N N . TYR A 1 372 ? 1.732 -28.528 12.862 1.00 89.81 372 TYR A N 1
ATOM 2906 C CA . TYR A 1 372 ? 2.282 -28.603 14.216 1.00 89.81 372 TYR A CA 1
ATOM 2907 C C . TYR A 1 372 ? 3.605 -29.381 14.257 1.00 89.81 372 TYR A C 1
ATOM 2909 O O . TYR A 1 372 ? 4.500 -29.023 15.020 1.00 89.81 372 TYR A O 1
ATOM 2917 N N . TRP A 1 373 ? 3.749 -30.410 13.422 1.00 92.62 373 TRP A N 1
ATOM 2918 C CA . TRP A 1 373 ? 4.887 -31.327 13.453 1.00 92.62 373 TRP A CA 1
ATOM 2919 C C . TRP A 1 373 ? 6.102 -30.870 12.642 1.00 92.62 373 TRP A C 1
ATOM 2921 O O . TRP A 1 373 ? 7.155 -31.504 12.740 1.00 92.62 373 TRP A O 1
ATOM 2931 N N . VAL A 1 374 ? 6.003 -29.746 11.920 1.00 91.94 374 VAL A N 1
ATOM 2932 C CA . VAL A 1 374 ? 7.114 -29.163 11.152 1.00 91.94 374 VAL A CA 1
ATOM 2933 C C . VAL A 1 374 ? 8.348 -28.979 12.042 1.00 91.94 374 VAL A C 1
ATOM 2935 O O . VAL A 1 374 ? 8.308 -28.305 13.074 1.00 91.94 374 VAL A O 1
ATOM 2938 N N . GLY A 1 375 ? 9.454 -29.606 11.643 1.00 90.75 375 GLY A N 1
ATOM 2939 C CA . GLY A 1 375 ? 10.736 -29.563 12.336 1.00 90.75 375 GLY A CA 1
ATOM 2940 C C . GLY A 1 375 ? 10.830 -30.387 13.625 1.00 90.75 375 GLY A C 1
ATOM 2941 O O . GLY A 1 375 ? 11.831 -30.258 14.330 1.00 90.75 375 GLY A O 1
ATOM 2942 N N . LYS A 1 376 ? 9.814 -31.190 13.976 1.00 90.94 376 LYS A N 1
ATOM 2943 C CA . LYS A 1 376 ? 9.747 -31.903 15.270 1.00 90.94 376 LYS A CA 1
ATOM 2944 C C . LYS A 1 376 ? 10.023 -33.397 15.180 1.00 90.94 376 LYS A C 1
ATOM 2946 O O . LYS A 1 376 ? 10.645 -33.937 16.091 1.00 90.94 376 LYS A O 1
ATOM 2951 N N . ILE A 1 377 ? 9.542 -34.052 14.126 1.00 92.12 377 ILE A N 1
ATOM 2952 C CA . ILE A 1 377 ? 9.688 -35.499 13.941 1.00 92.12 377 ILE A CA 1
ATOM 2953 C C . ILE A 1 377 ? 10.910 -35.744 13.048 1.00 92.12 377 ILE A C 1
ATOM 2955 O O . ILE A 1 377 ? 10.984 -35.149 11.977 1.00 92.12 377 ILE A O 1
ATOM 2959 N N . PRO A 1 378 ? 11.894 -36.551 13.477 1.00 93.56 378 PRO A N 1
ATOM 2960 C CA . PRO A 1 378 ? 12.997 -36.959 12.612 1.00 93.56 378 PRO A CA 1
ATOM 2961 C C . PRO A 1 378 ? 12.545 -37.933 11.517 1.00 93.56 378 PRO A C 1
ATOM 2963 O O . PRO A 1 378 ? 11.744 -38.833 11.780 1.00 93.56 378 PRO A O 1
ATOM 2966 N N . TYR A 1 379 ? 13.143 -37.843 10.330 1.00 94.75 379 TYR A N 1
ATOM 2967 C CA . TYR A 1 379 ? 12.913 -38.824 9.268 1.00 94.75 379 TYR A CA 1
ATOM 2968 C C . TYR A 1 379 ? 13.615 -40.161 9.554 1.00 94.75 379 TYR A C 1
ATOM 2970 O O . TYR A 1 379 ? 14.816 -40.204 9.861 1.00 94.75 379 TYR A O 1
ATOM 2978 N N . CYS A 1 380 ? 12.916 -41.279 9.354 1.00 92.56 380 CYS A N 1
ATOM 2979 C CA . CYS A 1 380 ? 13.552 -42.583 9.164 1.00 92.56 380 CYS A CA 1
ATOM 2980 C C . CYS A 1 380 ? 12.622 -43.569 8.453 1.00 92.56 380 CYS A C 1
ATOM 2982 O O . CYS A 1 380 ? 11.554 -43.904 8.956 1.00 92.56 380 CYS A O 1
ATOM 2984 N N . ARG A 1 381 ? 13.090 -44.118 7.329 1.00 90.38 381 ARG A N 1
ATOM 2985 C CA . ARG A 1 381 ? 12.397 -45.139 6.539 1.00 90.38 381 ARG A CA 1
ATOM 2986 C C . ARG A 1 381 ? 12.925 -46.531 6.874 1.00 90.38 381 ARG A C 1
ATOM 2988 O O . ARG A 1 381 ? 13.797 -47.057 6.178 1.00 90.38 381 ARG A O 1
ATOM 2995 N N . ASP A 1 382 ? 12.420 -47.120 7.955 1.00 85.06 382 ASP A N 1
ATOM 2996 C CA . ASP A 1 382 ? 12.748 -48.495 8.361 1.00 85.06 382 ASP A CA 1
ATOM 2997 C C . ASP A 1 382 ? 11.524 -49.412 8.526 1.00 85.06 382 ASP A C 1
ATOM 2999 O O . ASP A 1 382 ? 11.690 -50.590 8.852 1.00 85.06 382 ASP A O 1
ATOM 3003 N N . THR A 1 383 ? 10.316 -48.892 8.268 1.00 77.25 383 THR A N 1
ATOM 3004 C CA . THR A 1 383 ? 9.017 -49.592 8.330 1.00 77.25 383 THR A CA 1
ATOM 3005 C C . THR A 1 383 ? 8.634 -50.159 9.706 1.00 77.25 383 THR A C 1
ATOM 3007 O O . THR A 1 383 ? 7.687 -50.939 9.806 1.00 77.25 383 THR A O 1
ATOM 3010 N N . LYS A 1 384 ? 9.366 -49.821 10.781 1.00 81.75 384 LYS A N 1
ATOM 3011 C CA . LYS A 1 384 ? 9.073 -50.331 12.134 1.00 81.75 384 LYS A CA 1
ATOM 3012 C C . LYS A 1 384 ? 8.040 -49.494 12.864 1.00 81.75 384 LYS A C 1
ATOM 3014 O O . LYS A 1 384 ? 7.219 -50.036 13.605 1.00 81.75 384 LYS A O 1
ATOM 3019 N N . ILE A 1 385 ? 8.128 -48.178 12.705 1.00 77.75 385 ILE A N 1
ATOM 3020 C CA . ILE A 1 385 ? 7.059 -47.275 13.105 1.00 77.75 385 ILE A CA 1
ATOM 3021 C C . ILE A 1 385 ? 6.004 -47.338 12.006 1.00 77.75 385 ILE A C 1
ATOM 3023 O O . ILE A 1 385 ? 6.334 -47.449 10.835 1.00 77.75 385 ILE A O 1
ATOM 3027 N N . SER A 1 386 ? 4.743 -47.383 12.415 1.00 78.25 386 SER A N 1
ATOM 3028 C CA . SER A 1 386 ? 3.596 -47.386 11.513 1.00 78.25 386 SER A CA 1
ATOM 3029 C C . SER A 1 386 ? 2.604 -46.327 11.980 1.00 78.25 386 SER A C 1
ATOM 3031 O O . SER A 1 386 ? 2.836 -45.643 12.983 1.00 78.25 386 SER A O 1
ATOM 3033 N N . THR A 1 387 ? 1.492 -46.202 11.255 1.00 87.19 387 THR A N 1
ATOM 3034 C CA . THR A 1 387 ? 0.397 -45.275 11.564 1.00 87.19 387 THR A CA 1
ATOM 3035 C C . THR A 1 387 ? 0.048 -45.263 13.055 1.00 87.19 387 THR A C 1
ATOM 3037 O O . THR A 1 387 ? -0.289 -46.296 13.634 1.00 87.19 387 THR A O 1
ATOM 3040 N N . MET A 1 388 ? 0.080 -44.080 13.668 1.00 87.25 388 MET A N 1
ATOM 3041 C CA . MET A 1 388 ? -0.287 -43.876 15.070 1.00 87.25 388 MET A CA 1
ATOM 3042 C C . MET A 1 388 ? -1.131 -42.614 15.252 1.00 87.25 388 MET A C 1
ATOM 3044 O O . MET A 1 388 ? -1.203 -41.763 14.371 1.00 87.25 388 MET A O 1
ATOM 3048 N N . VAL A 1 389 ? -1.760 -42.485 16.418 1.00 87.38 389 VAL A N 1
ATOM 3049 C CA . VAL A 1 389 ? -2.325 -41.204 16.855 1.00 87.38 389 VAL A CA 1
ATOM 3050 C C . VAL A 1 389 ? -1.172 -40.326 17.344 1.00 87.38 389 VAL A C 1
ATOM 3052 O O . VAL A 1 389 ? -0.381 -40.755 18.184 1.00 87.38 389 VAL A O 1
ATOM 3055 N N . LEU A 1 390 ? -1.064 -39.120 16.795 1.00 87.44 390 LEU A N 1
ATOM 3056 C CA . LEU A 1 390 ? -0.031 -38.146 17.115 1.00 87.44 390 LEU A CA 1
ATOM 3057 C C . LEU A 1 390 ? -0.375 -37.450 18.435 1.00 87.44 390 LEU A C 1
ATOM 3059 O O . LEU A 1 390 ? -1.359 -36.721 18.538 1.00 87.44 390 LEU A O 1
ATOM 3063 N N . ASP A 1 391 ? 0.452 -37.684 19.450 1.00 82.81 391 ASP A N 1
ATOM 3064 C CA . ASP A 1 391 ? 0.296 -37.118 20.787 1.00 82.81 391 ASP A CA 1
ATOM 3065 C C . ASP A 1 391 ? 1.320 -35.994 21.009 1.00 82.81 391 ASP A C 1
ATOM 3067 O O . ASP A 1 391 ? 2.534 -36.200 20.967 1.00 82.81 391 ASP A O 1
ATOM 3071 N N . LYS A 1 392 ? 0.830 -34.779 21.268 1.00 84.44 392 LYS A N 1
ATOM 3072 C CA . LYS A 1 392 ? 1.659 -33.573 21.438 1.00 84.44 392 LYS A CA 1
ATOM 3073 C C . LYS A 1 392 ? 2.474 -33.590 22.731 1.00 84.44 392 LYS A C 1
ATOM 3075 O O . LYS A 1 392 ? 3.488 -32.895 22.815 1.00 84.44 392 LYS A O 1
ATOM 3080 N N . GLU A 1 393 ? 2.073 -34.402 23.706 1.00 77.88 393 GLU A N 1
ATOM 3081 C CA . GLU A 1 393 ? 2.822 -34.637 24.942 1.00 77.88 393 GLU A CA 1
ATOM 3082 C C . GLU A 1 393 ? 3.858 -35.758 24.779 1.00 77.88 393 GLU A C 1
ATOM 3084 O O . GLU A 1 393 ? 4.839 -35.816 25.526 1.00 77.88 393 GLU A O 1
ATOM 3089 N N . LYS A 1 394 ? 3.687 -36.621 23.769 1.00 79.94 394 LYS A N 1
ATOM 3090 C CA . LYS A 1 394 ? 4.553 -37.771 23.502 1.00 79.94 394 LYS A CA 1
ATOM 3091 C C . LYS A 1 394 ? 4.914 -37.875 22.022 1.00 79.94 394 LYS A C 1
ATOM 3093 O O . LYS A 1 394 ? 4.283 -38.590 21.246 1.00 79.94 394 LYS A O 1
ATOM 3098 N N . TRP A 1 395 ? 5.994 -37.193 21.654 1.00 82.50 395 TRP A N 1
ATOM 3099 C CA . TRP A 1 395 ? 6.411 -37.094 20.259 1.00 82.50 395 TRP A CA 1
ATOM 3100 C C . TRP A 1 395 ? 6.806 -38.457 19.675 1.00 82.50 395 TRP A C 1
ATOM 3102 O O . TRP A 1 395 ? 7.459 -39.254 20.363 1.00 82.50 395 TRP A O 1
ATOM 3112 N N . PRO A 1 396 ? 6.476 -38.717 18.398 1.00 87.19 396 PRO A N 1
ATOM 3113 C CA . PRO A 1 396 ? 7.017 -39.861 17.686 1.00 87.19 396 PRO A CA 1
ATOM 3114 C C . PRO A 1 396 ? 8.551 -39.806 17.646 1.00 87.19 396 PRO A C 1
ATOM 3116 O O . PRO A 1 396 ? 9.118 -38.735 17.421 1.00 87.19 396 PRO A O 1
ATOM 3119 N N . PRO A 1 397 ? 9.246 -40.940 17.839 1.00 86.88 397 PRO A N 1
ATOM 3120 C CA . PRO A 1 397 ? 10.706 -40.961 17.805 1.00 86.88 397 PRO A CA 1
ATOM 3121 C C . PRO A 1 397 ? 11.261 -40.676 16.400 1.00 86.88 397 PRO A C 1
ATOM 3123 O O . PRO A 1 397 ? 12.336 -40.095 16.288 1.00 86.88 397 PRO A O 1
ATOM 3126 N N . TYR A 1 398 ? 10.547 -41.107 15.355 1.00 92.56 398 TYR A N 1
ATOM 3127 C CA . TYR A 1 398 ? 10.806 -40.849 13.936 1.00 92.56 398 TYR A CA 1
ATOM 3128 C C . TYR A 1 398 ? 9.613 -41.322 13.090 1.00 92.56 398 TYR A C 1
ATOM 3130 O O . TYR A 1 398 ? 8.811 -42.121 13.581 1.00 92.56 398 TYR A O 1
ATOM 3138 N N . MET A 1 399 ? 9.516 -40.865 11.838 1.00 94.06 399 MET A N 1
ATOM 3139 C CA . MET A 1 399 ? 8.521 -41.310 10.846 1.00 94.06 399 MET A CA 1
ATOM 3140 C C . MET A 1 399 ? 9.073 -41.231 9.415 1.00 94.06 399 MET A C 1
ATOM 3142 O O . MET A 1 399 ? 10.054 -40.529 9.167 1.00 94.06 399 MET A O 1
ATOM 3146 N N . ASP A 1 400 ? 8.432 -41.923 8.471 1.00 94.25 400 ASP A N 1
ATOM 3147 C CA . ASP A 1 400 ? 8.563 -41.638 7.039 1.00 94.25 400 ASP A CA 1
ATOM 3148 C C . ASP A 1 400 ? 7.351 -40.864 6.475 1.00 94.25 400 ASP A C 1
ATOM 3150 O O . ASP A 1 400 ? 6.418 -40.499 7.196 1.00 94.25 400 ASP A O 1
ATOM 3154 N N . CYS A 1 401 ? 7.372 -40.574 5.169 1.00 95.81 401 CYS A N 1
ATOM 3155 C CA . CYS A 1 401 ? 6.332 -39.788 4.498 1.00 95.81 401 CYS A CA 1
ATOM 3156 C C . CYS A 1 401 ? 4.921 -40.391 4.620 1.00 95.81 401 CYS A C 1
ATOM 3158 O O . CYS A 1 401 ? 3.950 -39.670 4.876 1.00 95.81 401 CYS A O 1
ATOM 3160 N N . SER A 1 402 ? 4.791 -41.708 4.469 1.00 95.06 402 SER A N 1
ATOM 3161 C CA . SER A 1 402 ? 3.507 -42.404 4.530 1.00 95.06 402 SER A CA 1
ATOM 3162 C C . SER A 1 402 ? 3.038 -42.620 5.964 1.00 95.06 402 SER A C 1
ATOM 3164 O O . SER A 1 402 ? 1.844 -42.471 6.237 1.00 95.06 402 SER A O 1
ATOM 3166 N N . ASP A 1 403 ? 3.962 -42.871 6.893 1.00 94.81 403 ASP A N 1
ATOM 3167 C CA . ASP A 1 403 ? 3.661 -42.927 8.322 1.00 94.81 403 ASP A CA 1
ATOM 3168 C C . ASP A 1 403 ? 3.088 -41.601 8.811 1.00 94.81 403 ASP A C 1
ATOM 3170 O O . ASP A 1 403 ? 2.060 -41.585 9.492 1.00 94.81 403 ASP A O 1
ATOM 3174 N N . PHE A 1 404 ? 3.719 -40.489 8.427 1.00 97.06 404 PHE A N 1
ATOM 3175 C CA . PHE A 1 404 ? 3.308 -39.148 8.822 1.00 97.06 404 PHE A CA 1
ATOM 3176 C C . PHE A 1 404 ? 1.908 -38.808 8.307 1.00 97.06 404 PHE A C 1
ATOM 3178 O O . PHE A 1 404 ? 1.011 -38.493 9.090 1.00 97.06 404 PHE A O 1
ATOM 3185 N N . THR A 1 405 ? 1.691 -38.924 6.997 1.00 97.44 405 THR A N 1
ATOM 3186 C CA . THR A 1 405 ? 0.396 -38.613 6.374 1.00 97.44 405 THR A CA 1
ATOM 3187 C C . THR A 1 405 ? -0.730 -39.494 6.913 1.00 97.44 405 THR A C 1
ATOM 3189 O O . THR A 1 405 ? -1.804 -38.985 7.244 1.00 97.44 405 THR A O 1
ATOM 3192 N N . SER A 1 406 ? -0.478 -40.794 7.094 1.00 95.12 406 SER A N 1
ATOM 3193 C CA . SER A 1 406 ? -1.460 -41.709 7.675 1.00 95.12 406 SER A CA 1
ATOM 3194 C C . SER A 1 406 ? -1.754 -41.387 9.140 1.00 95.12 406 SER A C 1
ATOM 3196 O O . SER A 1 406 ? -2.914 -41.395 9.552 1.00 95.12 406 SER A O 1
ATOM 3198 N N . SER A 1 407 ? -0.734 -41.021 9.919 1.00 94.31 407 SER A N 1
ATOM 3199 C CA . SER A 1 407 ? -0.886 -40.652 11.331 1.00 94.31 407 SER A CA 1
ATOM 3200 C C . SER A 1 407 ? -1.664 -39.346 11.512 1.00 94.31 407 SER A C 1
ATOM 3202 O O . SER A 1 407 ? -2.501 -39.258 12.408 1.00 94.31 407 SER A O 1
ATOM 3204 N N . VAL A 1 408 ? -1.484 -38.353 10.634 1.00 96.88 408 VAL A N 1
ATOM 3205 C CA . VAL A 1 408 ? -2.290 -37.116 10.645 1.00 96.88 408 VAL A CA 1
ATOM 3206 C C . VAL A 1 408 ? -3.774 -37.430 10.422 1.00 96.88 408 VAL A C 1
ATOM 3208 O O . VAL A 1 408 ? -4.628 -37.008 11.204 1.00 96.88 408 VAL A O 1
ATOM 3211 N N . TYR A 1 409 ? -4.092 -38.226 9.397 1.00 95.12 409 TYR A N 1
ATOM 3212 C CA . TYR A 1 409 ? -5.473 -38.624 9.099 1.00 95.12 409 TYR A CA 1
ATOM 3213 C C . TYR A 1 409 ? -6.094 -39.500 10.198 1.00 95.12 409 TYR A C 1
ATOM 3215 O O . TYR A 1 409 ? -7.259 -39.302 10.560 1.00 95.12 409 TYR A O 1
ATOM 3223 N N . LYS A 1 410 ? -5.310 -40.411 10.787 1.00 89.94 410 LYS A N 1
ATOM 3224 C CA . LYS A 1 410 ? -5.715 -41.221 11.942 1.00 89.94 410 LYS A CA 1
ATOM 3225 C C . LYS A 1 410 ? -6.011 -40.354 13.164 1.00 89.94 410 LYS A C 1
ATOM 3227 O O . LYS A 1 410 ? -6.995 -40.590 13.850 1.00 89.94 410 LYS A O 1
ATOM 3232 N N . THR A 1 411 ? -5.195 -39.337 13.419 1.00 87.69 411 THR A N 1
ATOM 3233 C CA . THR A 1 411 ? -5.334 -38.460 14.592 1.00 87.69 411 THR A CA 1
ATOM 3234 C C . THR A 1 411 ? -6.599 -37.613 14.529 1.00 87.69 411 THR A C 1
ATOM 3236 O O . THR A 1 411 ? -7.285 -37.460 15.534 1.00 87.69 411 THR A O 1
ATOM 3239 N N . ILE A 1 412 ? -6.922 -37.070 13.354 1.00 88.25 412 ILE A N 1
ATOM 3240 C CA . ILE A 1 412 ? -8.020 -36.105 13.215 1.00 88.25 412 ILE A CA 1
ATOM 3241 C C . ILE A 1 412 ? -9.362 -36.766 12.916 1.00 88.25 412 ILE A C 1
ATOM 3243 O O . ILE A 1 412 ? -10.385 -36.301 13.411 1.00 88.25 412 ILE A O 1
ATOM 3247 N N . LEU A 1 413 ? -9.382 -37.827 12.108 1.00 82.69 413 LEU A N 1
ATOM 3248 C CA . LEU A 1 413 ? -10.628 -38.446 11.645 1.00 82.69 413 LEU A CA 1
ATOM 3249 C C . LEU A 1 413 ? -10.785 -39.912 12.058 1.00 82.69 413 LEU A C 1
ATOM 3251 O O . LEU A 1 413 ? -11.786 -40.526 11.697 1.00 82.69 413 LEU A O 1
ATOM 3255 N N . ASP A 1 414 ? -9.809 -40.488 12.765 1.00 84.25 414 ASP A N 1
ATOM 3256 C CA . ASP A 1 414 ? -9.729 -41.930 13.033 1.00 84.25 414 ASP A CA 1
ATOM 3257 C C . ASP A 1 414 ? -9.781 -42.786 11.747 1.00 84.25 414 ASP A C 1
ATOM 3259 O O . ASP A 1 414 ? -10.320 -43.893 11.707 1.00 84.25 414 ASP A O 1
ATOM 3263 N N . ILE A 1 415 ? -9.210 -42.266 10.652 1.00 87.50 415 ILE A N 1
ATOM 3264 C CA . ILE A 1 415 ? -9.162 -42.949 9.354 1.00 87.50 415 ILE A CA 1
ATOM 3265 C C . ILE A 1 415 ? -7.739 -43.396 9.053 1.00 87.50 415 ILE A C 1
ATOM 3267 O O . ILE A 1 415 ? -6.823 -42.587 8.957 1.00 87.50 415 ILE A O 1
ATOM 3271 N N . GLU A 1 416 ? -7.580 -44.689 8.790 1.00 87.44 416 GLU A N 1
ATOM 3272 C CA . GLU A 1 416 ? -6.334 -45.255 8.274 1.00 87.44 416 GLU A CA 1
ATOM 3273 C C . GLU A 1 416 ? -6.350 -45.240 6.749 1.00 87.44 416 GLU A C 1
ATOM 3275 O O . GLU A 1 416 ? -7.140 -45.943 6.111 1.00 87.44 416 GLU A O 1
ATOM 3280 N N . ILE A 1 417 ? -5.470 -44.437 6.157 1.00 93.50 417 ILE A N 1
ATOM 3281 C CA . ILE A 1 417 ? -5.370 -44.267 4.700 1.00 93.50 417 ILE A CA 1
ATOM 3282 C C . ILE A 1 417 ? -4.351 -45.231 4.072 1.00 93.50 417 ILE A C 1
ATOM 3284 O O . ILE A 1 417 ? -4.143 -45.229 2.864 1.00 93.50 417 ILE A O 1
ATOM 3288 N N . GLY A 1 418 ? -3.783 -46.143 4.859 1.00 89.19 418 GLY A N 1
ATOM 3289 C CA . GLY A 1 418 ? -2.778 -47.110 4.419 1.00 89.19 418 GLY A CA 1
ATOM 3290 C C . GLY A 1 418 ? -1.380 -46.755 4.909 1.00 89.19 418 GLY A C 1
ATOM 3291 O O . GLY A 1 418 ? -1.038 -45.583 5.052 1.00 89.19 418 GLY A O 1
ATOM 3292 N N . GLN A 1 419 ? -0.591 -47.793 5.183 1.00 86.44 419 GLN A N 1
ATOM 3293 C CA . GLN A 1 419 ? 0.716 -47.663 5.829 1.00 86.44 419 GLN A CA 1
ATOM 3294 C C . GLN A 1 419 ? 1.809 -47.241 4.851 1.00 86.44 419 GLN A C 1
ATOM 3296 O O . GLN A 1 419 ? 2.796 -46.657 5.269 1.00 86.44 419 GLN A O 1
ATOM 3301 N N . THR A 1 420 ? 1.637 -47.516 3.558 1.00 91.44 420 THR A N 1
ATOM 3302 C CA . THR A 1 420 ? 2.628 -47.170 2.537 1.00 91.44 420 THR A CA 1
ATOM 3303 C C . THR A 1 420 ? 2.074 -46.165 1.535 1.00 91.44 420 THR A C 1
ATOM 3305 O O . THR A 1 420 ? 0.872 -46.143 1.259 1.00 91.44 420 THR A O 1
ATOM 3308 N N . THR A 1 421 ? 2.955 -45.393 0.894 1.00 93.31 421 THR A N 1
ATOM 3309 C CA . THR A 1 421 ? 2.604 -44.527 -0.249 1.00 93.31 421 THR A CA 1
ATOM 3310 C C . THR A 1 421 ? 1.837 -45.295 -1.337 1.00 93.31 421 THR A C 1
ATOM 3312 O O . THR A 1 421 ? 0.891 -44.781 -1.937 1.00 93.31 421 THR A O 1
ATOM 3315 N N . ARG A 1 422 ? 2.182 -46.574 -1.540 1.00 92.44 422 ARG A N 1
ATOM 3316 C CA . ARG A 1 422 ? 1.525 -47.468 -2.505 1.00 92.44 422 ARG A CA 1
ATOM 3317 C C . ARG A 1 422 ? 0.091 -47.815 -2.120 1.00 92.44 422 ARG A C 1
ATOM 3319 O O . ARG A 1 422 ? -0.728 -47.965 -3.015 1.00 92.44 422 ARG A O 1
ATOM 3326 N N . ASP A 1 423 ? -0.221 -47.904 -0.829 1.00 92.69 423 ASP A N 1
ATOM 3327 C CA . ASP A 1 423 ? -1.597 -48.097 -0.359 1.00 92.69 423 ASP A CA 1
ATOM 3328 C C . ASP A 1 423 ? -2.413 -46.804 -0.473 1.00 92.69 423 ASP A C 1
ATOM 3330 O O . ASP A 1 423 ? -3.603 -46.834 -0.793 1.00 92.69 423 ASP A O 1
ATOM 3334 N N . GLN A 1 424 ? -1.774 -45.663 -0.197 1.00 94.94 424 GLN A N 1
ATOM 3335 C CA . GLN A 1 424 ? -2.426 -44.353 -0.172 1.00 94.94 424 GLN A CA 1
ATOM 3336 C C . GLN A 1 424 ? -2.893 -43.897 -1.562 1.00 94.94 424 GLN A C 1
ATOM 3338 O O . GLN A 1 424 ? -3.917 -43.220 -1.677 1.00 94.94 424 GLN A O 1
ATOM 3343 N N . LYS A 1 425 ? -2.209 -44.330 -2.632 1.00 94.19 425 LYS A N 1
ATOM 3344 C CA . LYS A 1 425 ? -2.568 -43.996 -4.024 1.00 94.19 425 LYS A CA 1
ATOM 3345 C C . LYS A 1 425 ? -3.957 -44.491 -4.441 1.00 94.19 425 LYS A C 1
ATOM 3347 O O . LYS A 1 425 ? -4.576 -43.909 -5.328 1.00 94.19 425 LYS A O 1
ATOM 3352 N N . ASP A 1 426 ? -4.432 -45.560 -3.802 1.00 91.94 426 ASP A N 1
ATOM 3353 C CA . ASP A 1 426 ? -5.711 -46.208 -4.102 1.00 91.94 426 ASP A CA 1
ATOM 3354 C C . ASP A 1 426 ? -6.838 -45.746 -3.161 1.00 91.94 426 ASP A C 1
ATOM 3356 O O . ASP A 1 426 ? -7.933 -46.328 -3.137 1.00 91.94 426 ASP A O 1
ATOM 3360 N N . ARG A 1 427 ? -6.589 -44.694 -2.369 1.00 92.62 427 ARG A N 1
ATOM 3361 C CA . ARG A 1 427 ? -7.603 -44.064 -1.521 1.00 92.62 427 ARG A CA 1
ATOM 3362 C C . ARG A 1 427 ? -8.363 -42.971 -2.260 1.00 92.62 427 ARG A C 1
ATOM 3364 O O . ARG A 1 427 ? -8.053 -42.643 -3.404 1.00 92.62 427 ARG A O 1
ATOM 3371 N N . GLY A 1 428 ? -9.374 -42.410 -1.596 1.00 93.25 428 GLY A N 1
ATOM 3372 C CA . GLY A 1 428 ? -10.007 -41.165 -2.023 1.00 93.25 428 GLY A CA 1
ATOM 3373 C C . GLY A 1 428 ? -10.506 -41.163 -3.463 1.00 93.25 428 GLY A C 1
ATOM 3374 O O . GLY A 1 428 ? -10.827 -42.200 -4.049 1.00 93.25 428 GLY A O 1
ATOM 3375 N N . VAL A 1 429 ? -10.576 -39.967 -4.034 1.00 93.44 429 VAL A N 1
ATOM 3376 C CA . VAL A 1 429 ? -10.912 -39.699 -5.431 1.00 93.44 429 VAL A CA 1
ATOM 3377 C C . VAL A 1 429 ? -9.759 -38.936 -6.059 1.00 93.44 429 VAL A C 1
ATOM 3379 O O . VAL A 1 429 ? -9.230 -38.002 -5.468 1.00 93.44 429 VAL A O 1
ATOM 3382 N N . GLU A 1 430 ? -9.366 -39.353 -7.254 1.00 95.25 430 GLU A N 1
ATOM 3383 C CA . GLU A 1 430 ? -8.275 -38.724 -7.990 1.00 95.25 430 GLU A CA 1
ATOM 3384 C C . GLU A 1 430 ? -8.698 -37.346 -8.496 1.00 95.25 430 GLU A C 1
ATOM 3386 O O . GLU A 1 430 ? -9.835 -37.171 -8.945 1.00 95.25 430 GLU A O 1
ATOM 3391 N N . LYS A 1 431 ? -7.790 -36.378 -8.390 1.00 93.88 431 LYS A N 1
ATOM 3392 C CA . LYS A 1 431 ? -7.984 -34.986 -8.786 1.00 93.88 431 LYS A CA 1
ATOM 3393 C C . LYS A 1 431 ? -6.883 -34.531 -9.725 1.00 93.88 431 LYS A C 1
ATOM 3395 O O . LYS A 1 431 ? -5.782 -35.075 -9.738 1.00 93.88 431 LYS A O 1
ATOM 3400 N N . THR A 1 432 ? -7.196 -33.520 -10.520 1.00 86.94 432 THR A N 1
ATOM 3401 C CA . THR A 1 432 ? -6.203 -32.833 -11.344 1.00 86.94 432 THR A CA 1
ATOM 3402 C C . THR A 1 432 ? -5.470 -31.766 -10.532 1.00 86.94 432 THR A C 1
ATOM 3404 O O . THR A 1 432 ? -5.951 -31.306 -9.499 1.00 86.94 432 THR A O 1
ATOM 3407 N N . TYR A 1 433 ? -4.313 -31.321 -11.027 1.00 76.19 433 TYR A N 1
ATOM 3408 C CA . TYR A 1 433 ? -3.537 -30.247 -10.398 1.00 76.19 433 TYR A CA 1
ATOM 3409 C C . TYR A 1 433 ? -4.355 -28.958 -10.205 1.00 76.19 433 TYR A C 1
ATOM 3411 O O . TYR A 1 433 ? -4.273 -28.319 -9.163 1.00 76.19 433 TYR A O 1
ATOM 3419 N N . ALA A 1 434 ? -5.197 -28.605 -11.182 1.00 77.31 434 ALA A N 1
ATOM 3420 C CA . ALA A 1 434 ? -6.060 -27.424 -11.115 1.00 77.31 434 ALA A CA 1
ATOM 3421 C C . ALA A 1 434 ? -7.207 -27.555 -10.096 1.00 77.31 434 ALA A C 1
ATOM 3423 O O . ALA A 1 434 ? -7.842 -26.562 -9.754 1.00 77.31 434 ALA A O 1
ATOM 3424 N N . GLU A 1 435 ? -7.493 -28.771 -9.629 1.00 77.06 435 GLU A N 1
ATOM 3425 C CA . GLU A 1 435 ? -8.526 -29.040 -8.632 1.00 77.06 435 GLU A CA 1
ATOM 3426 C C . GLU A 1 435 ? -7.975 -29.113 -7.207 1.00 77.06 435 GLU A C 1
ATOM 3428 O O . GLU A 1 435 ? -8.782 -29.322 -6.303 1.00 77.06 435 GLU A O 1
ATOM 3433 N N . LEU A 1 436 ? -6.659 -28.972 -6.995 1.00 81.44 436 LEU A N 1
ATOM 3434 C CA . LEU A 1 436 ? -6.020 -29.077 -5.678 1.00 81.44 436 LEU A CA 1
ATOM 3435 C C . LEU A 1 436 ? -6.757 -28.255 -4.617 1.00 81.44 436 LEU A C 1
ATOM 3437 O O . LEU A 1 436 ? -6.996 -27.060 -4.783 1.00 81.44 436 LEU A O 1
ATOM 3441 N N . THR A 1 437 ? -7.080 -28.903 -3.500 1.00 82.69 437 THR A N 1
ATOM 3442 C CA . THR A 1 437 ? -7.591 -28.234 -2.305 1.00 82.69 437 THR A CA 1
ATOM 3443 C C . THR A 1 437 ? -6.879 -28.727 -1.062 1.00 82.69 437 THR A C 1
ATOM 3445 O O . THR A 1 437 ? -6.260 -29.794 -1.045 1.00 82.69 437 THR A O 1
ATOM 3448 N N . GLN A 1 438 ? -6.967 -27.926 -0.009 1.00 84.69 438 GLN A N 1
ATOM 3449 C CA . GLN A 1 438 ? -6.346 -28.194 1.273 1.00 84.69 438 GLN A CA 1
ATOM 3450 C C . GLN A 1 438 ? -6.665 -29.609 1.777 1.00 84.69 438 GLN A C 1
ATOM 3452 O O . GLN A 1 438 ? -7.815 -30.051 1.766 1.00 84.69 438 GLN A O 1
ATOM 3457 N N . GLY A 1 439 ? -5.638 -30.313 2.249 1.00 89.75 439 GLY A N 1
ATOM 3458 C CA . GLY A 1 439 ? -5.755 -31.674 2.761 1.00 89.75 439 GLY A CA 1
ATOM 3459 C C . GLY A 1 439 ? -5.636 -32.770 1.698 1.00 89.75 439 GLY A C 1
ATOM 3460 O O . GLY A 1 439 ? -5.441 -33.922 2.082 1.00 89.75 439 GLY A O 1
ATOM 3461 N N . ASP A 1 440 ? -5.707 -32.459 0.398 1.00 97.75 440 ASP A N 1
ATOM 3462 C CA . ASP A 1 440 ? -5.467 -33.454 -0.656 1.00 97.75 440 ASP A CA 1
ATOM 3463 C C . ASP A 1 440 ? -4.065 -34.074 -0.501 1.00 97.75 440 ASP A C 1
ATOM 3465 O O . ASP A 1 440 ? -3.091 -33.384 -0.190 1.00 97.75 440 ASP A O 1
ATOM 3469 N N . LEU A 1 441 ? -3.955 -35.386 -0.719 1.00 98.25 441 LEU A N 1
ATOM 3470 C CA . LEU A 1 441 ? -2.662 -36.064 -0.768 1.00 98.25 441 LEU A CA 1
ATOM 3471 C C . LEU A 1 441 ? -2.034 -35.851 -2.140 1.00 98.25 441 LEU A C 1
ATOM 3473 O O . LEU A 1 441 ? -2.688 -36.067 -3.161 1.00 98.25 441 LEU A O 1
ATOM 3477 N N . ILE A 1 442 ? -0.756 -35.497 -2.162 1.00 98.19 442 ILE A N 1
ATOM 3478 C CA . ILE A 1 442 ? 0.043 -35.399 -3.380 1.00 98.19 442 ILE A CA 1
ATOM 3479 C C . ILE A 1 442 ? 1.064 -36.523 -3.342 1.00 98.19 442 ILE A C 1
ATOM 3481 O O . ILE A 1 442 ? 1.914 -36.556 -2.454 1.00 98.19 442 ILE A O 1
ATOM 3485 N N . LEU A 1 443 ? 0.957 -37.445 -4.291 1.00 98.19 443 LEU A N 1
ATOM 3486 C CA . LEU A 1 443 ? 1.869 -38.565 -4.451 1.00 98.19 443 LEU A CA 1
ATOM 3487 C C . LEU A 1 443 ? 2.861 -38.261 -5.565 1.00 98.19 443 LEU A C 1
ATOM 3489 O O . LEU A 1 443 ? 2.464 -37.781 -6.628 1.00 98.19 443 LEU A O 1
ATOM 3493 N N . PHE A 1 444 ? 4.124 -38.594 -5.330 1.00 97.75 444 PHE A N 1
ATOM 3494 C CA . PHE A 1 444 ? 5.220 -38.367 -6.262 1.00 97.75 444 PHE A CA 1
ATOM 3495 C C . PHE A 1 444 ? 5.870 -39.685 -6.662 1.00 97.75 444 PHE A C 1
ATOM 3497 O O . PHE A 1 444 ? 5.993 -40.588 -5.835 1.00 97.75 444 PHE A O 1
ATOM 3504 N N . ASP A 1 445 ? 6.293 -39.754 -7.915 1.00 96.25 445 ASP A N 1
ATOM 3505 C CA . ASP A 1 445 ? 7.074 -40.834 -8.515 1.00 96.25 445 ASP A CA 1
ATOM 3506 C C . ASP A 1 445 ? 8.353 -40.187 -9.062 1.00 96.25 445 ASP A C 1
ATOM 3508 O O . ASP A 1 445 ? 8.294 -39.364 -9.981 1.00 96.25 445 ASP A O 1
ATOM 3512 N N . TRP A 1 446 ? 9.484 -40.455 -8.403 1.00 92.69 446 TRP A N 1
ATOM 3513 C CA . TRP A 1 446 ? 10.737 -39.744 -8.671 1.00 92.69 446 TRP A CA 1
ATOM 3514 C C . TRP A 1 446 ? 11.600 -40.429 -9.726 1.00 92.69 446 TRP A C 1
ATOM 3516 O O . TRP A 1 446 ? 12.516 -39.794 -10.258 1.00 92.69 446 TRP A O 1
ATOM 3526 N N . ASP A 1 447 ? 11.389 -41.721 -9.970 1.00 91.12 447 ASP A N 1
ATOM 3527 C CA . ASP A 1 447 ? 12.122 -42.497 -10.970 1.00 91.12 447 ASP A CA 1
ATOM 3528 C C . ASP A 1 447 ? 11.283 -42.843 -12.211 1.00 91.12 447 ASP A C 1
ATOM 3530 O O . ASP A 1 447 ? 11.834 -43.355 -13.190 1.00 91.12 447 ASP A O 1
ATOM 3534 N N . HIS A 1 448 ? 10.017 -42.416 -12.223 1.00 89.50 448 HIS A N 1
ATOM 3535 C CA . HIS A 1 448 ? 9.056 -42.554 -13.310 1.00 89.50 448 HIS A CA 1
ATOM 3536 C C . HIS A 1 448 ? 8.808 -44.021 -13.692 1.00 89.50 448 HIS A C 1
ATOM 3538 O O . HIS A 1 448 ? 8.694 -44.346 -14.879 1.00 89.50 448 HIS A O 1
ATOM 3544 N N . ASP A 1 449 ? 8.750 -44.909 -12.695 1.00 93.00 449 ASP A N 1
ATOM 3545 C CA . ASP A 1 449 ? 8.462 -46.339 -12.862 1.00 93.00 449 ASP A CA 1
ATOM 3546 C C . ASP A 1 449 ? 6.959 -46.689 -12.743 1.00 93.00 449 ASP A C 1
ATOM 3548 O O . ASP A 1 449 ? 6.583 -47.867 -12.743 1.00 93.00 449 ASP A O 1
ATOM 3552 N N . ASP A 1 450 ? 6.098 -45.663 -12.697 1.00 91.19 450 ASP A N 1
ATOM 3553 C CA . ASP A 1 450 ? 4.650 -45.715 -12.472 1.00 91.19 450 ASP A CA 1
ATOM 3554 C C . ASP A 1 450 ? 4.249 -46.178 -11.053 1.00 91.19 450 ASP A C 1
ATOM 3556 O O . ASP A 1 450 ? 3.095 -46.586 -10.807 1.00 91.19 450 ASP A O 1
ATOM 3560 N N . VAL A 1 451 ? 5.168 -46.092 -10.088 1.00 92.94 451 VAL A N 1
ATOM 3561 C CA . VAL A 1 451 ? 4.951 -46.427 -8.680 1.00 92.94 451 VAL A CA 1
ATOM 3562 C C . VAL A 1 451 ? 5.318 -45.231 -7.794 1.00 92.94 451 VAL A C 1
ATOM 3564 O O . VAL A 1 451 ? 6.441 -44.757 -7.810 1.00 92.94 451 VAL A O 1
ATOM 3567 N N . PRO A 1 452 ? 4.399 -44.732 -6.945 1.00 95.06 452 PRO A N 1
ATOM 3568 C CA . PRO A 1 452 ? 4.716 -43.569 -6.130 1.00 95.06 452 PRO A CA 1
ATOM 3569 C C . PRO A 1 452 ? 5.670 -43.925 -4.978 1.00 95.06 452 PRO A C 1
ATOM 3571 O O . PRO A 1 452 ? 5.432 -44.875 -4.219 1.00 95.06 452 PRO A O 1
ATOM 3574 N N . ASP A 1 453 ? 6.699 -43.098 -4.817 1.00 92.94 453 ASP A N 1
ATOM 3575 C CA . ASP A 1 453 ? 7.758 -43.197 -3.811 1.00 92.94 453 ASP A CA 1
ATOM 3576 C C . ASP A 1 453 ? 7.500 -42.332 -2.580 1.00 92.94 453 ASP A C 1
ATOM 3578 O O . ASP A 1 453 ? 7.931 -42.665 -1.475 1.00 92.94 453 ASP A O 1
ATOM 3582 N N . HIS A 1 454 ? 6.820 -41.199 -2.769 1.00 96.38 454 HIS A N 1
ATOM 3583 C CA . HIS A 1 454 ? 6.674 -40.165 -1.747 1.00 96.38 454 HIS A CA 1
ATOM 3584 C C . HIS A 1 454 ? 5.262 -39.601 -1.700 1.00 96.38 454 HIS A C 1
ATOM 3586 O O . HIS A 1 454 ? 4.538 -39.616 -2.695 1.00 96.38 454 HIS A O 1
ATOM 3592 N N . VAL A 1 455 ? 4.874 -39.074 -0.541 1.00 98.06 455 VAL A N 1
ATOM 3593 C CA . VAL A 1 455 ? 3.569 -38.445 -0.338 1.00 98.06 455 VAL A CA 1
ATOM 3594 C C . VAL A 1 455 ? 3.671 -37.226 0.572 1.00 98.06 455 VAL A C 1
ATOM 3596 O O . VAL A 1 455 ? 4.494 -37.175 1.487 1.00 98.06 455 VAL A O 1
ATOM 3599 N N . GLY A 1 456 ? 2.816 -36.238 0.327 1.00 98.12 456 GLY A N 1
ATOM 3600 C CA . GLY A 1 456 ? 2.601 -35.101 1.216 1.00 98.12 456 GLY A CA 1
ATOM 3601 C C . GLY A 1 456 ? 1.150 -34.628 1.218 1.00 98.12 456 GLY A C 1
ATOM 3602 O O . GLY A 1 456 ? 0.327 -35.111 0.444 1.00 98.12 456 GLY A O 1
ATOM 3603 N N . ILE A 1 457 ? 0.840 -33.685 2.103 1.00 98.50 457 ILE A N 1
ATOM 3604 C CA . ILE A 1 457 ? -0.491 -33.093 2.281 1.00 98.50 457 ILE A CA 1
ATOM 3605 C C . ILE A 1 457 ? -0.467 -31.671 1.727 1.00 98.50 457 ILE A C 1
ATOM 3607 O O . ILE A 1 457 ? 0.312 -30.839 2.195 1.00 98.50 457 ILE A O 1
ATOM 3611 N N . TYR A 1 458 ? -1.328 -31.375 0.757 1.00 96.50 458 TYR A N 1
ATOM 3612 C CA . TYR A 1 458 ? -1.445 -30.040 0.181 1.00 96.50 458 TYR A CA 1
ATOM 3613 C C . TYR A 1 458 ? -2.018 -29.030 1.184 1.00 96.50 458 TYR A C 1
ATOM 3615 O O . TYR A 1 458 ? -2.958 -29.333 1.926 1.00 96.50 458 TYR A O 1
ATOM 3623 N N . ILE A 1 459 ? -1.469 -27.815 1.180 1.00 80.38 459 ILE A N 1
ATOM 3624 C CA . ILE A 1 459 ? -1.912 -26.698 2.020 1.00 80.38 459 ILE A CA 1
ATOM 3625 C C . ILE A 1 459 ? -2.681 -25.687 1.161 1.00 80.38 459 ILE A C 1
ATOM 3627 O O . ILE A 1 459 ? -3.907 -25.642 1.216 1.00 80.38 459 ILE A O 1
ATOM 3631 N N . SER A 1 460 ? -1.947 -24.869 0.404 1.00 75.44 460 SER A N 1
ATOM 3632 C CA . SER A 1 460 ? -2.416 -23.751 -0.422 1.00 75.44 460 SER A CA 1
ATOM 3633 C C . SER A 1 460 ? -1.249 -23.225 -1.267 1.00 75.44 460 SER A C 1
ATOM 3635 O O . SER A 1 460 ? -0.102 -23.475 -0.923 1.00 75.44 460 SER A O 1
ATOM 3637 N N . ASP A 1 461 ? -1.514 -22.475 -2.341 1.00 76.81 461 ASP A N 1
ATOM 3638 C CA . ASP A 1 461 ? -0.495 -21.73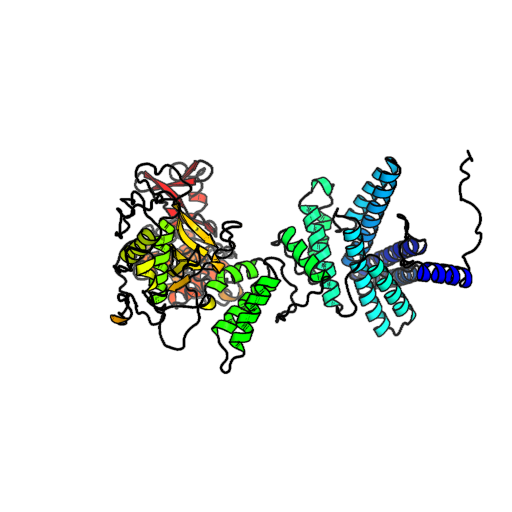3 -3.116 1.00 76.81 461 ASP A CA 1
ATOM 3639 C C . ASP A 1 461 ? 0.702 -22.569 -3.623 1.00 76.81 461 ASP A C 1
ATOM 3641 O O . ASP A 1 461 ? 1.820 -22.080 -3.790 1.00 76.81 461 ASP A O 1
ATOM 3645 N N . GLY A 1 462 ? 0.475 -23.857 -3.891 1.00 78.06 462 GLY A N 1
ATOM 3646 C CA . GLY A 1 462 ? 1.538 -24.787 -4.274 1.00 78.06 462 GLY A CA 1
ATOM 3647 C C . GLY A 1 462 ? 2.321 -25.368 -3.094 1.00 78.06 462 GLY A C 1
ATOM 3648 O O . GLY A 1 462 ? 3.104 -26.284 -3.316 1.00 78.06 462 GLY A O 1
ATOM 3649 N N . ASP A 1 463 ? 2.104 -24.907 -1.864 1.00 88.81 463 ASP A N 1
ATOM 3650 C CA . ASP A 1 463 ? 2.760 -25.439 -0.672 1.00 88.81 463 ASP A CA 1
ATOM 3651 C C . ASP A 1 463 ? 2.144 -26.767 -0.230 1.00 88.81 463 ASP A C 1
ATOM 3653 O O . ASP A 1 463 ? 0.922 -26.969 -0.232 1.00 88.81 463 ASP A O 1
ATOM 3657 N N . PHE A 1 464 ? 3.003 -27.671 0.226 1.00 97.62 464 PHE A N 1
ATOM 3658 C CA . PHE A 1 464 ? 2.607 -28.954 0.786 1.00 97.62 464 PHE A CA 1
ATOM 3659 C C . PHE A 1 464 ? 3.517 -29.352 1.952 1.00 97.62 464 PHE A C 1
ATOM 3661 O O . PHE A 1 464 ? 4.661 -28.911 2.050 1.00 97.62 464 PHE A O 1
ATOM 3668 N N . ILE A 1 465 ? 2.985 -30.169 2.863 1.00 97.81 465 ILE A N 1
ATOM 3669 C CA . ILE A 1 465 ? 3.692 -30.669 4.049 1.00 97.81 465 ILE A CA 1
ATOM 3670 C C . ILE A 1 465 ? 4.036 -32.128 3.838 1.00 97.81 465 ILE A C 1
ATOM 3672 O O . ILE A 1 465 ? 3.170 -32.933 3.493 1.00 97.81 465 ILE A O 1
ATOM 3676 N N . HIS A 1 466 ? 5.278 -32.488 4.108 1.00 97.94 466 HIS A N 1
ATOM 3677 C CA . HIS A 1 466 ? 5.729 -33.869 4.038 1.00 97.94 466 HIS A CA 1
ATOM 3678 C C . HIS A 1 466 ? 6.810 -34.154 5.079 1.00 97.94 466 HIS A C 1
ATOM 3680 O O . HIS A 1 466 ? 7.479 -33.243 5.559 1.00 97.94 466 HIS A O 1
ATOM 3686 N N . GLU A 1 467 ? 6.987 -35.426 5.414 1.00 96.12 467 GLU A N 1
ATOM 3687 C CA . GLU A 1 467 ? 8.145 -35.921 6.160 1.00 96.12 467 GLU A CA 1
ATOM 3688 C C . GLU A 1 467 ? 9.149 -36.464 5.143 1.00 96.12 467 GLU A C 1
ATOM 3690 O O . GLU A 1 467 ? 8.804 -37.349 4.359 1.00 96.12 467 GLU A O 1
ATOM 3695 N N . VAL A 1 468 ? 10.355 -35.897 5.086 1.00 94.19 468 VAL A N 1
ATOM 3696 C CA . VAL A 1 468 ? 11.302 -36.154 3.991 1.00 94.19 468 VAL A CA 1
ATOM 3697 C C . VAL A 1 468 ? 12.746 -36.274 4.477 1.00 94.19 468 VAL A C 1
ATOM 3699 O O . VAL A 1 468 ? 13.254 -35.466 5.258 1.00 94.19 468 VAL A O 1
ATOM 3702 N N . GLY A 1 469 ? 13.440 -37.268 3.929 1.00 91.75 469 GLY A N 1
ATOM 3703 C CA . GLY A 1 469 ? 14.828 -37.584 4.223 1.00 91.75 469 GLY A CA 1
ATOM 3704 C C . GLY A 1 469 ? 15.281 -38.839 3.482 1.00 91.75 469 GLY A C 1
ATOM 3705 O O . GLY A 1 469 ? 14.567 -39.366 2.631 1.00 91.75 469 GLY A O 1
ATOM 3706 N N . ASN A 1 470 ? 16.483 -39.311 3.803 1.00 90.81 470 ASN A N 1
ATOM 3707 C CA . ASN A 1 470 ? 17.072 -40.522 3.222 1.00 90.81 470 ASN A CA 1
ATOM 3708 C C . ASN A 1 470 ? 17.524 -41.528 4.290 1.00 90.81 470 ASN A C 1
ATOM 3710 O O . ASN A 1 470 ? 17.989 -42.617 3.947 1.00 90.81 470 ASN A O 1
ATOM 3714 N N . ASN A 1 471 ? 17.419 -41.183 5.576 1.00 91.50 471 ASN A N 1
ATOM 3715 C CA . ASN A 1 471 ? 17.814 -42.065 6.660 1.00 91.50 471 ASN A CA 1
ATOM 3716 C C . ASN A 1 471 ? 16.964 -43.349 6.707 1.00 91.50 471 ASN A C 1
ATOM 3718 O O . ASN A 1 471 ? 15.737 -43.310 6.658 1.00 91.50 471 ASN A O 1
ATOM 3722 N N . THR A 1 472 ? 17.630 -44.492 6.864 1.00 91.19 472 THR A N 1
ATOM 3723 C CA . THR A 1 472 ? 17.007 -45.818 7.035 1.00 91.19 472 THR A CA 1
ATOM 3724 C C . THR A 1 472 ? 17.439 -46.501 8.335 1.00 91.19 472 THR A C 1
ATOM 3726 O O . THR A 1 472 ? 17.182 -47.688 8.532 1.00 91.19 472 THR A O 1
ATOM 3729 N N . ASN A 1 473 ? 18.169 -45.795 9.207 1.00 89.19 473 ASN A N 1
ATOM 3730 C CA . ASN A 1 473 ? 18.686 -46.330 10.461 1.00 89.19 473 ASN A CA 1
ATOM 3731 C C . ASN A 1 473 ? 18.154 -45.525 11.652 1.00 89.19 473 ASN A C 1
ATOM 3733 O O . ASN A 1 473 ? 18.633 -44.429 11.952 1.00 89.19 473 ASN A O 1
ATOM 3737 N N . SER A 1 474 ? 17.225 -46.124 12.396 1.00 87.12 474 SER A N 1
ATOM 3738 C CA . SER A 1 474 ? 16.631 -45.543 13.605 1.00 87.12 474 SER A CA 1
ATOM 3739 C C . SER A 1 474 ? 17.640 -45.273 14.733 1.00 87.12 474 SER A C 1
ATOM 3741 O O . SER A 1 474 ? 17.328 -44.564 15.683 1.00 87.12 474 SER A O 1
ATOM 3743 N N . GLY A 1 475 ? 18.849 -45.844 14.665 1.00 86.12 475 GLY A N 1
ATOM 3744 C CA . GLY A 1 475 ? 19.945 -45.561 15.595 1.00 86.12 475 GLY A CA 1
ATOM 3745 C C . GLY A 1 475 ? 20.719 -44.272 15.291 1.00 86.12 475 GLY A C 1
ATOM 3746 O O . GLY A 1 475 ? 21.583 -43.899 16.081 1.00 86.12 475 GLY A O 1
ATOM 3747 N N . ASN A 1 476 ? 20.443 -43.597 14.167 1.00 85.88 476 ASN A N 1
ATOM 3748 C CA . ASN A 1 476 ? 21.134 -42.374 13.753 1.00 85.88 476 ASN A CA 1
ATOM 3749 C C . ASN A 1 476 ? 20.154 -41.295 13.254 1.00 85.88 476 ASN A C 1
ATOM 3751 O O . ASN A 1 476 ? 20.028 -41.054 12.059 1.00 85.88 476 ASN A O 1
ATOM 3755 N N . LEU A 1 477 ? 19.492 -40.617 14.192 1.00 87.56 477 LEU A N 1
ATOM 3756 C CA . LEU A 1 477 ? 18.499 -39.559 13.931 1.00 87.56 477 LEU A CA 1
ATOM 3757 C C . LEU A 1 477 ? 19.076 -38.145 14.115 1.00 87.56 477 LEU A C 1
ATOM 3759 O O . LEU A 1 477 ? 18.365 -37.202 14.445 1.00 87.56 477 LEU A O 1
ATOM 3763 N N . SER A 1 478 ? 20.394 -37.995 13.970 1.00 82.38 478 SER A N 1
ATOM 3764 C CA . SER A 1 478 ? 21.097 -36.748 14.301 1.00 82.38 478 SER A CA 1
ATOM 3765 C C . SER A 1 478 ? 20.973 -35.652 13.233 1.00 82.38 478 SER A C 1
ATOM 3767 O O . SER A 1 478 ? 21.297 -34.494 13.508 1.00 82.38 478 SER A O 1
ATOM 3769 N N . ASN A 1 479 ? 20.503 -35.984 12.024 1.00 84.69 479 ASN A N 1
ATOM 3770 C CA . ASN A 1 479 ? 20.355 -35.018 10.939 1.00 84.69 479 ASN A CA 1
ATOM 3771 C C . ASN A 1 479 ? 19.072 -34.191 11.097 1.00 84.69 479 ASN A C 1
ATOM 3773 O O . ASN A 1 479 ? 18.008 -34.564 10.616 1.00 84.69 479 ASN A O 1
ATOM 3777 N N . THR A 1 480 ? 19.194 -33.012 11.700 1.00 78.94 480 THR A N 1
ATOM 3778 C CA . THR A 1 480 ? 18.072 -32.089 11.929 1.00 78.94 480 THR A CA 1
ATOM 3779 C C . THR A 1 480 ? 17.480 -31.474 10.656 1.00 78.94 480 THR A C 1
ATOM 3781 O O . THR A 1 480 ? 16.511 -30.729 10.755 1.00 78.94 480 THR A O 1
ATOM 3784 N N . LYS A 1 481 ? 18.041 -31.750 9.468 1.00 84.88 481 LYS A N 1
ATOM 3785 C CA . LYS A 1 481 ? 17.480 -31.330 8.169 1.00 84.88 481 LYS A CA 1
ATOM 3786 C C . LYS A 1 481 ? 16.498 -32.345 7.570 1.00 84.88 481 LYS A C 1
ATOM 3788 O O . LYS A 1 481 ? 15.833 -32.028 6.580 1.00 84.88 481 LYS A O 1
ATOM 3793 N N . GLU A 1 482 ? 16.445 -33.552 8.127 1.00 91.44 482 GLU A N 1
ATOM 3794 C CA . GLU A 1 482 ? 15.530 -34.619 7.723 1.00 91.44 482 GLU A CA 1
ATOM 3795 C C . GLU A 1 482 ? 14.385 -34.691 8.740 1.00 91.44 482 GLU A C 1
ATOM 3797 O O . GLU A 1 482 ? 14.521 -35.291 9.808 1.00 91.44 482 GLU A O 1
ATOM 3802 N N . ASN A 1 483 ? 13.312 -33.962 8.439 1.00 93.50 483 ASN A N 1
ATOM 3803 C CA . ASN A 1 483 ? 12.141 -33.776 9.287 1.00 93.50 483 ASN A CA 1
ATOM 3804 C C . ASN A 1 483 ? 10.924 -33.351 8.454 1.00 93.50 483 ASN A C 1
ATOM 3806 O O . ASN A 1 483 ? 11.051 -33.009 7.269 1.00 93.50 483 ASN A O 1
ATOM 3810 N N . VAL A 1 484 ? 9.765 -33.283 9.117 1.00 95.62 484 VAL A N 1
ATOM 3811 C CA . VAL A 1 484 ? 8.559 -32.667 8.566 1.00 95.62 484 VAL A CA 1
ATOM 3812 C C . VAL A 1 484 ? 8.873 -31.236 8.150 1.00 95.62 484 VAL A C 1
ATOM 3814 O O . VAL A 1 484 ? 9.315 -30.424 8.968 1.00 95.62 484 VAL A O 1
ATOM 3817 N N . LYS A 1 485 ? 8.583 -30.893 6.901 1.00 95.38 485 LYS A N 1
ATOM 3818 C CA . LYS A 1 485 ? 8.793 -29.547 6.365 1.00 95.38 485 LYS A CA 1
ATOM 3819 C C . LYS A 1 485 ? 7.705 -29.153 5.379 1.00 95.38 485 LYS A C 1
ATOM 3821 O O . LYS A 1 485 ? 6.889 -29.978 4.970 1.00 95.38 485 LYS A O 1
ATOM 3826 N N . ILE A 1 486 ? 7.709 -27.866 5.049 1.00 94.31 486 ILE A N 1
ATOM 3827 C CA . ILE A 1 486 ? 6.864 -27.264 4.023 1.00 94.31 486 ILE A CA 1
ATOM 3828 C C . ILE A 1 486 ? 7.765 -26.927 2.840 1.00 94.31 486 ILE A C 1
ATOM 3830 O O . ILE A 1 486 ? 8.791 -26.273 3.030 1.00 94.31 486 ILE A O 1
ATOM 3834 N N . GLU A 1 487 ? 7.374 -27.364 1.651 1.00 93.56 487 GLU A N 1
ATOM 3835 C CA . GLU A 1 487 ? 8.028 -27.025 0.385 1.00 93.56 487 GLU A CA 1
ATOM 3836 C C . GLU A 1 487 ? 6.974 -26.602 -0.640 1.00 93.56 487 GLU A C 1
ATOM 3838 O O . GLU A 1 487 ? 5.794 -26.942 -0.499 1.00 93.56 487 GLU A O 1
ATOM 3843 N N . ASN A 1 488 ? 7.391 -25.866 -1.672 1.00 96.31 488 ASN A N 1
ATOM 3844 C CA . ASN A 1 488 ? 6.502 -25.448 -2.745 1.00 96.31 488 ASN A CA 1
ATOM 3845 C C . ASN A 1 488 ? 6.648 -26.379 -3.952 1.00 96.31 488 ASN A C 1
ATOM 3847 O O . ASN A 1 488 ? 7.747 -26.717 -4.376 1.00 96.31 488 ASN A O 1
ATOM 3851 N N . LEU A 1 489 ? 5.541 -26.751 -4.586 1.00 90.00 489 LEU A N 1
ATOM 3852 C CA . LEU A 1 489 ? 5.517 -27.606 -5.777 1.00 90.00 489 LEU A CA 1
ATOM 3853 C C . LEU A 1 489 ? 6.307 -27.033 -6.972 1.00 90.00 489 LEU A C 1
ATOM 3855 O O . LEU A 1 489 ? 6.642 -27.776 -7.898 1.00 90.00 489 LEU A O 1
ATOM 3859 N N . ASN A 1 490 ? 6.598 -25.729 -6.984 1.00 92.06 490 ASN A N 1
ATOM 3860 C CA . ASN A 1 490 ? 7.459 -25.100 -7.988 1.00 92.06 490 ASN A CA 1
ATOM 3861 C C . ASN A 1 490 ? 8.956 -25.163 -7.651 1.00 92.06 490 ASN A C 1
ATOM 3863 O O . ASN A 1 490 ? 9.770 -24.859 -8.528 1.00 92.06 490 ASN A O 1
ATOM 3867 N N . ASP A 1 491 ? 9.323 -25.562 -6.433 1.00 91.62 491 ASP A N 1
ATOM 3868 C CA . ASP A 1 491 ? 10.715 -25.752 -6.039 1.00 91.62 491 ASP A CA 1
ATOM 3869 C C . ASP A 1 491 ? 11.354 -26.885 -6.842 1.00 91.62 491 ASP A C 1
ATOM 3871 O O . ASP A 1 491 ? 10.677 -27.757 -7.391 1.00 91.62 491 ASP A O 1
ATOM 3875 N N . SER A 1 492 ? 12.685 -26.861 -6.927 1.00 91.44 492 SER A N 1
ATOM 3876 C CA . SER A 1 492 ? 13.467 -27.860 -7.650 1.00 91.44 492 SER A CA 1
ATOM 3877 C C . SER A 1 492 ? 14.411 -28.596 -6.713 1.00 91.44 492 SER A C 1
ATOM 3879 O O . SER A 1 492 ? 15.241 -27.977 -6.047 1.00 91.44 492 SER A O 1
ATOM 3881 N N . TRP A 1 493 ? 14.358 -29.929 -6.727 1.00 90.38 493 TRP A N 1
ATOM 3882 C CA . TRP A 1 493 ? 15.305 -30.792 -6.004 1.00 90.38 493 TRP A CA 1
ATOM 3883 C C . TRP A 1 493 ? 16.588 -31.076 -6.806 1.00 90.38 493 TRP A C 1
ATOM 3885 O O . TRP A 1 493 ? 17.291 -32.066 -6.593 1.00 90.38 493 TRP A O 1
ATOM 3895 N N . GLY A 1 494 ? 16.930 -30.175 -7.728 1.00 88.81 494 GLY A N 1
ATOM 3896 C CA . GLY A 1 494 ? 18.156 -30.219 -8.515 1.00 88.81 494 GLY A CA 1
ATOM 3897 C C . GLY A 1 494 ? 18.020 -30.992 -9.830 1.00 88.81 494 GLY A C 1
ATOM 3898 O O . GLY A 1 494 ? 16.938 -31.462 -10.176 1.00 88.81 494 GLY A O 1
ATOM 3899 N N . PRO A 1 495 ? 19.120 -31.136 -10.594 1.00 85.69 495 PRO A N 1
ATOM 3900 C CA . PRO A 1 495 ? 19.077 -31.595 -11.986 1.00 85.69 495 PRO A CA 1
ATOM 3901 C C . PRO A 1 495 ? 18.474 -32.986 -12.198 1.00 85.69 495 PRO A C 1
ATOM 3903 O O . PRO A 1 495 ? 17.983 -33.268 -13.284 1.00 85.69 495 PRO A O 1
ATOM 3906 N N . LYS A 1 496 ? 18.530 -33.852 -11.177 1.00 85.56 496 LYS A N 1
ATOM 3907 C CA . LYS A 1 496 ? 17.993 -35.214 -11.252 1.00 85.56 496 LYS A CA 1
ATOM 3908 C C . LYS A 1 496 ? 16.461 -35.241 -11.227 1.00 85.56 496 LYS A C 1
ATOM 3910 O O . LYS A 1 496 ? 15.883 -36.037 -11.948 1.00 85.56 496 LYS A O 1
ATOM 3915 N N . TYR A 1 497 ? 15.837 -34.396 -10.407 1.00 86.06 497 TYR A N 1
ATOM 3916 C CA . TYR A 1 497 ? 14.393 -34.441 -10.140 1.00 86.06 497 TYR A CA 1
ATOM 3917 C C . TYR A 1 497 ? 13.640 -33.259 -10.768 1.00 86.06 497 TYR A C 1
ATOM 3919 O O . TYR A 1 497 ? 12.452 -33.345 -11.049 1.00 86.06 497 TYR A O 1
ATOM 3927 N N . GLY A 1 498 ? 14.319 -32.138 -11.026 1.00 91.50 498 GLY A N 1
ATOM 3928 C CA . GLY A 1 498 ? 13.683 -30.931 -11.546 1.00 91.50 498 GLY A CA 1
ATOM 3929 C C . GLY A 1 498 ? 12.642 -30.358 -10.580 1.00 91.50 498 GLY A C 1
ATOM 3930 O O . GLY A 1 498 ? 12.759 -30.521 -9.365 1.00 91.50 498 GLY A O 1
ATOM 3931 N N . ALA A 1 499 ? 11.643 -29.659 -11.131 1.00 92.38 499 ALA A N 1
ATOM 3932 C CA . ALA A 1 499 ? 10.557 -29.081 -10.344 1.00 92.38 499 ALA A CA 1
ATOM 3933 C C . ALA A 1 499 ? 9.671 -30.179 -9.738 1.00 92.38 499 ALA A C 1
ATOM 3935 O O . ALA A 1 499 ? 9.253 -31.089 -10.454 1.00 92.38 499 ALA A O 1
ATOM 3936 N N . LEU A 1 500 ? 9.325 -30.071 -8.454 1.00 93.44 500 LEU A N 1
ATOM 3937 C CA . LEU A 1 500 ? 8.577 -31.106 -7.727 1.00 93.44 500 LEU A CA 1
ATOM 3938 C C . LEU A 1 500 ? 7.255 -31.463 -8.411 1.00 93.44 500 LEU A C 1
ATOM 3940 O O . LEU A 1 500 ? 6.944 -32.642 -8.570 1.00 93.44 500 LEU A O 1
ATOM 3944 N N . LYS A 1 501 ? 6.527 -30.462 -8.919 1.00 94.56 501 LYS A N 1
ATOM 3945 C CA . LYS A 1 501 ? 5.273 -30.662 -9.661 1.00 94.56 501 LYS A CA 1
ATOM 3946 C C . LYS A 1 501 ? 5.390 -31.574 -10.883 1.00 94.56 501 LYS A C 1
ATOM 3948 O O . LYS A 1 501 ? 4.402 -32.193 -11.259 1.00 94.56 501 LYS A O 1
ATOM 3953 N N . ASN A 1 502 ? 6.570 -31.666 -11.499 1.00 94.81 502 ASN A N 1
ATOM 3954 C CA . ASN A 1 502 ? 6.784 -32.509 -12.678 1.00 94.81 502 ASN A CA 1
ATOM 3955 C C . ASN A 1 502 ? 6.860 -34.001 -12.326 1.00 94.81 502 ASN A C 1
ATOM 3957 O O . ASN A 1 502 ? 6.767 -34.834 -13.218 1.00 94.81 502 ASN A O 1
ATOM 3961 N N . ASN A 1 503 ? 7.017 -34.322 -11.042 1.00 96.25 503 ASN A N 1
ATOM 3962 C CA . ASN A 1 503 ? 7.094 -35.685 -10.524 1.00 96.25 503 ASN A CA 1
ATOM 3963 C C . ASN A 1 503 ? 5.789 -36.103 -9.833 1.00 96.25 503 ASN A C 1
ATOM 3965 O O . ASN A 1 503 ? 5.746 -37.140 -9.177 1.00 96.25 503 ASN A O 1
ATOM 3969 N N . ILE A 1 504 ? 4.726 -35.289 -9.917 1.00 97.06 504 ILE A N 1
ATOM 3970 C CA . ILE A 1 504 ? 3.425 -35.655 -9.354 1.00 97.06 504 ILE A CA 1
ATOM 3971 C C . ILE A 1 504 ? 2.898 -36.862 -10.121 1.00 97.06 504 ILE A C 1
ATOM 3973 O O . ILE A 1 504 ? 2.586 -36.777 -11.307 1.00 97.06 504 ILE A O 1
ATOM 3977 N N . TYR A 1 505 ? 2.750 -37.964 -9.398 1.00 97.12 505 TYR A N 1
ATOM 3978 C CA . TYR A 1 505 ? 2.124 -39.179 -9.880 1.00 97.12 505 TYR A CA 1
ATOM 3979 C C . TYR A 1 505 ? 0.600 -39.057 -9.816 1.00 97.12 505 TYR A C 1
ATOM 3981 O O . TYR A 1 505 ? -0.090 -39.240 -10.817 1.00 97.12 505 TYR A O 1
ATOM 3989 N N . LYS A 1 506 ? 0.058 -38.722 -8.634 1.00 97.19 506 LYS A N 1
ATOM 3990 C CA . LYS A 1 506 ? -1.390 -38.602 -8.393 1.00 97.19 506 LYS A CA 1
ATOM 3991 C C . LYS A 1 506 ? -1.716 -37.582 -7.318 1.00 97.19 506 LYS A C 1
ATOM 3993 O O . LYS A 1 506 ? -0.958 -37.398 -6.371 1.00 97.19 506 LYS A O 1
ATOM 3998 N N . ILE A 1 507 ? -2.906 -36.998 -7.425 1.00 97.75 507 ILE A N 1
ATOM 3999 C CA . ILE A 1 507 ? -3.510 -36.179 -6.374 1.00 97.75 507 ILE A CA 1
ATOM 4000 C C . ILE A 1 507 ? -4.777 -36.884 -5.911 1.00 97.75 507 ILE A C 1
ATOM 4002 O O . ILE A 1 507 ? -5.639 -37.211 -6.727 1.00 97.75 507 ILE A O 1
ATOM 4006 N N . ILE A 1 508 ? -4.885 -37.141 -4.612 1.00 97.31 508 ILE A N 1
ATOM 4007 C CA . ILE A 1 508 ? -5.962 -37.932 -4.022 1.00 97.31 508 ILE A CA 1
ATOM 4008 C C . ILE A 1 508 ? -6.709 -37.104 -2.976 1.00 97.31 508 ILE A C 1
ATOM 4010 O O . ILE A 1 508 ? -6.167 -36.742 -1.933 1.00 97.31 508 ILE A O 1
ATOM 4014 N N . ARG A 1 509 ? -7.999 -36.874 -3.225 1.00 95.94 509 ARG A N 1
ATOM 4015 C CA . ARG A 1 509 ? -8.931 -36.243 -2.289 1.00 95.94 509 ARG A CA 1
ATOM 4016 C C . ARG A 1 509 ? -9.631 -37.291 -1.442 1.00 95.94 509 ARG A C 1
ATOM 4018 O O . ARG A 1 509 ? -10.407 -38.079 -1.979 1.00 95.94 509 ARG A O 1
ATOM 4025 N N . ILE A 1 510 ? -9.415 -37.288 -0.129 1.00 94.69 510 ILE A N 1
ATOM 4026 C CA . ILE A 1 510 ? -10.109 -38.189 0.813 1.00 94.69 510 ILE A CA 1
ATOM 4027 C C . ILE A 1 510 ? -11.397 -37.548 1.338 1.00 94.69 510 ILE A C 1
ATOM 4029 O O . ILE A 1 510 ? -12.465 -38.161 1.276 1.00 94.69 510 ILE A O 1
ATOM 4033 N N . ILE A 1 511 ? -11.312 -36.298 1.798 1.00 90.19 511 ILE A N 1
ATOM 4034 C CA . ILE A 1 511 ? -12.453 -35.500 2.260 1.00 90.19 511 ILE A CA 1
ATOM 4035 C C . ILE A 1 511 ? -13.093 -34.845 1.035 1.00 90.19 511 ILE A C 1
ATOM 4037 O O . ILE A 1 511 ? -12.478 -33.989 0.403 1.00 90.19 511 ILE A O 1
ATOM 4041 N N . GLN A 1 512 ? -14.303 -35.258 0.674 1.00 86.19 512 GLN A N 1
ATOM 4042 C CA . GLN A 1 512 ? -15.034 -34.787 -0.501 1.00 86.19 512 GLN A CA 1
ATOM 4043 C C . GLN A 1 512 ? -15.791 -33.484 -0.219 1.00 86.19 512 GLN A C 1
ATOM 4045 O O . GLN A 1 512 ? -16.171 -33.198 0.914 1.00 86.19 512 GLN A O 1
ATOM 4050 N N . ASP A 1 513 ? -16.071 -32.719 -1.276 1.00 79.38 513 ASP A N 1
ATOM 4051 C CA . ASP A 1 513 ? -16.767 -31.424 -1.186 1.00 79.38 513 ASP A CA 1
ATOM 4052 C C . ASP A 1 513 ? -18.227 -31.554 -0.704 1.00 79.38 513 ASP A C 1
ATOM 4054 O O . ASP A 1 513 ? -18.824 -30.598 -0.221 1.00 79.38 513 ASP A O 1
ATOM 4058 N N . ASN A 1 514 ? -18.803 -32.757 -0.784 1.00 72.75 514 ASN A N 1
ATOM 4059 C CA . ASN A 1 514 ? -20.164 -33.073 -0.345 1.00 72.75 514 ASN A CA 1
ATOM 4060 C C . ASN A 1 514 ? -20.263 -33.485 1.140 1.00 72.75 514 ASN A C 1
ATOM 4062 O O . ASN A 1 514 ? -21.262 -34.083 1.534 1.00 72.75 514 ASN A O 1
ATOM 4066 N N . ASN A 1 515 ? -19.257 -33.163 1.962 1.00 72.44 515 ASN A N 1
ATOM 4067 C CA . ASN A 1 515 ? -19.166 -33.518 3.387 1.00 72.44 515 ASN A CA 1
ATOM 4068 C C . ASN A 1 515 ? -19.045 -35.023 3.683 1.00 72.44 515 ASN A C 1
ATOM 4070 O O . ASN A 1 515 ? -19.323 -35.456 4.804 1.00 72.44 515 ASN A O 1
ATOM 4074 N N . ASN A 1 516 ? -18.587 -35.810 2.710 1.00 78.81 516 ASN A N 1
ATOM 4075 C CA . ASN A 1 516 ? -18.294 -37.227 2.890 1.00 78.81 516 ASN A CA 1
ATOM 4076 C C . ASN A 1 516 ? -16.789 -37.504 2.831 1.00 78.81 516 ASN A C 1
ATOM 4078 O O . ASN A 1 516 ? -15.999 -36.754 2.266 1.00 78.81 516 ASN A O 1
ATOM 4082 N N . VAL A 1 517 ? -16.391 -38.634 3.390 1.00 85.06 517 VAL A N 1
ATOM 4083 C CA . VAL A 1 517 ? -15.077 -39.246 3.255 1.00 85.06 517 VAL A CA 1
ATOM 4084 C C . VAL A 1 517 ? -15.190 -40.416 2.297 1.00 85.06 517 VAL A C 1
ATOM 4086 O O . VAL A 1 517 ? -16.034 -41.301 2.462 1.00 85.06 517 VAL A O 1
ATOM 4089 N N . ILE A 1 518 ? -14.254 -40.477 1.357 1.00 87.88 518 ILE A N 1
ATOM 4090 C CA . ILE A 1 518 ? -13.959 -41.688 0.599 1.00 87.88 518 ILE A CA 1
ATOM 4091 C C . ILE A 1 518 ? -12.573 -42.142 1.031 1.00 87.88 518 ILE A C 1
ATOM 4093 O O . ILE A 1 518 ? -11.576 -41.521 0.687 1.00 87.88 518 ILE A O 1
ATOM 4097 N N . ASN A 1 519 ? -12.502 -43.221 1.810 1.00 86.69 519 ASN A N 1
ATOM 4098 C CA . ASN A 1 519 ? -11.220 -43.845 2.131 1.00 86.69 519 ASN A CA 1
ATOM 4099 C C . ASN A 1 519 ? -10.907 -44.931 1.094 1.00 86.69 519 ASN A C 1
ATOM 4101 O O . ASN A 1 519 ? -10.024 -44.762 0.269 1.00 86.69 519 ASN A O 1
ATOM 4105 N N . ILE A 1 520 ? -11.698 -46.005 1.049 1.00 87.56 520 ILE A N 1
ATOM 4106 C CA . ILE A 1 520 ? -11.582 -47.058 0.030 1.00 87.56 520 ILE A CA 1
ATOM 4107 C C . ILE A 1 520 ? -12.788 -46.949 -0.895 1.00 87.56 520 ILE A C 1
ATOM 4109 O O . ILE A 1 520 ? -13.905 -47.172 -0.435 1.00 87.56 520 ILE A O 1
ATOM 4113 N N . ARG A 1 521 ? -12.589 -46.667 -2.192 1.00 76.50 521 ARG A N 1
ATOM 4114 C CA . ARG A 1 521 ? -13.701 -46.441 -3.145 1.00 76.50 521 ARG A CA 1
ATOM 4115 C C . ARG A 1 521 ? -14.748 -47.563 -3.142 1.00 76.50 521 ARG A C 1
ATOM 4117 O O . ARG A 1 521 ? -15.941 -47.290 -3.187 1.00 76.50 521 ARG A O 1
ATOM 4124 N N . LYS A 1 522 ? -14.312 -48.824 -3.026 1.00 78.44 522 LYS A N 1
ATOM 4125 C CA . LYS A 1 522 ? -15.203 -50.002 -2.957 1.00 78.44 522 LYS A CA 1
ATOM 4126 C C . LYS A 1 522 ? -16.129 -50.008 -1.734 1.00 78.44 522 LYS A C 1
ATOM 4128 O O . LYS A 1 522 ? -17.179 -50.635 -1.786 1.00 78.44 522 LYS A O 1
ATOM 4133 N N . ASN A 1 523 ? -15.749 -49.322 -0.658 1.00 77.69 523 ASN A N 1
ATOM 4134 C CA . ASN A 1 523 ? -16.520 -49.257 0.583 1.00 77.69 523 ASN A CA 1
ATOM 4135 C C . ASN A 1 523 ? -17.557 -48.120 0.570 1.00 77.69 523 ASN A C 1
ATOM 4137 O O . ASN A 1 523 ? -18.270 -47.952 1.557 1.00 77.69 523 ASN A O 1
ATOM 4141 N N . GLY A 1 524 ? -17.642 -47.363 -0.530 1.00 72.69 524 GLY A N 1
ATOM 4142 C CA . GLY A 1 524 ? -18.555 -46.237 -0.683 1.00 72.69 524 GLY A CA 1
ATOM 4143 C C . GLY A 1 524 ? -18.145 -44.994 0.109 1.00 72.69 524 GLY A C 1
ATOM 4144 O O . GLY A 1 524 ? -17.105 -44.946 0.771 1.00 72.69 524 GLY A O 1
ATOM 4145 N N . GLU A 1 525 ? -18.985 -43.970 0.006 1.00 81.88 525 GLU A N 1
ATOM 4146 C CA . GLU A 1 525 ? -18.878 -42.723 0.760 1.00 81.88 525 GLU A CA 1
ATOM 4147 C C . GLU A 1 525 ? -19.399 -42.907 2.188 1.00 81.88 525 GLU A C 1
ATOM 4149 O O . GLU A 1 525 ? -20.462 -43.492 2.402 1.00 81.88 525 GLU A O 1
ATOM 4154 N N . LYS A 1 526 ? -18.666 -42.379 3.171 1.00 77.00 526 LYS A N 1
ATOM 4155 C CA . LYS A 1 526 ? -19.133 -42.259 4.557 1.00 77.00 526 LYS A CA 1
ATOM 4156 C C . LYS A 1 526 ? -19.315 -40.784 4.897 1.00 77.00 526 LYS A C 1
ATOM 4158 O O . LYS A 1 526 ? -18.441 -40.005 4.534 1.00 77.00 526 LYS A O 1
ATOM 4163 N N . PRO A 1 527 ? -20.376 -40.377 5.604 1.00 72.06 527 PRO A N 1
ATOM 4164 C CA . PRO A 1 527 ? -20.478 -39.001 6.071 1.00 72.06 527 PRO A CA 1
ATOM 4165 C C . PRO A 1 527 ? -19.309 -38.669 7.001 1.00 72.06 527 PRO A C 1
ATOM 4167 O O . PRO A 1 527 ? -18.892 -39.510 7.803 1.00 72.06 527 PRO A O 1
ATOM 4170 N N . LEU A 1 528 ? -18.779 -37.449 6.891 1.00 68.94 528 LEU A N 1
ATOM 4171 C CA . LEU A 1 528 ? -17.878 -36.910 7.909 1.00 68.94 528 LEU A CA 1
ATOM 4172 C C . LEU A 1 528 ? -18.593 -36.906 9.269 1.00 68.94 528 LEU A C 1
ATOM 4174 O O . LEU A 1 528 ? -19.820 -36.743 9.300 1.00 68.94 528 LEU A O 1
ATOM 4178 N N . PRO A 1 529 ? -17.855 -37.040 10.387 1.00 63.06 529 PRO A N 1
ATOM 4179 C CA . PRO A 1 529 ? -18.432 -36.871 11.712 1.00 63.06 529 PRO A CA 1
ATOM 4180 C C . PRO A 1 529 ? -19.263 -35.586 11.773 1.00 63.06 529 PRO A C 1
ATOM 4182 O O . PRO A 1 529 ? -18.870 -34.550 11.222 1.00 63.06 529 PRO A O 1
ATOM 4185 N N . GLY A 1 530 ? -20.448 -35.680 12.380 1.00 45.09 530 GLY A N 1
ATOM 4186 C CA . GLY A 1 530 ? -21.332 -34.535 12.545 1.00 45.09 530 GLY A CA 1
ATOM 4187 C C . GLY A 1 530 ? -20.619 -33.429 13.315 1.00 45.09 530 GLY A C 1
ATOM 4188 O O . GLY A 1 530 ? -19.917 -33.698 14.288 1.00 45.09 530 GLY A O 1
ATOM 4189 N N . TYR A 1 531 ? -20.798 -32.187 12.873 1.00 39.03 531 TYR A N 1
ATOM 4190 C CA . TYR A 1 531 ? -20.382 -31.018 13.635 1.00 39.03 531 TYR A CA 1
ATOM 4191 C C . TYR A 1 531 ? -21.273 -30.905 14.884 1.00 39.03 531 TYR A C 1
ATOM 4193 O O . TYR A 1 531 ? -22.343 -30.301 14.849 1.00 39.03 531 TYR A O 1
ATOM 4201 N N . GLU A 1 532 ? -20.855 -31.536 15.979 1.00 29.78 532 GLU A N 1
ATOM 4202 C CA . GLU A 1 532 ? -21.327 -31.229 17.326 1.00 29.78 532 GLU A CA 1
ATOM 4203 C C . GLU A 1 532 ? -20.261 -30.358 17.998 1.00 29.78 532 GLU A C 1
ATOM 4205 O O . GLU A 1 532 ? -19.131 -30.820 18.174 1.00 29.78 532 GLU A O 1
ATOM 4210 N N . PRO A 1 533 ? -20.565 -29.104 18.373 1.00 30.61 533 PRO A N 1
ATOM 4211 C CA . PRO A 1 533 ? -19.633 -28.287 19.134 1.00 30.61 533 PRO A CA 1
ATOM 4212 C C . PRO A 1 533 ? -19.519 -28.855 20.557 1.00 30.61 533 PRO A C 1
ATOM 4214 O O . PRO A 1 533 ? -20.212 -28.422 21.476 1.00 30.61 533 PRO A O 1
ATOM 4217 N N . GLN A 1 534 ? -18.659 -29.858 20.735 1.00 22.97 534 GLN A N 1
ATOM 4218 C CA . GLN A 1 534 ? -18.232 -30.334 22.044 1.00 22.97 534 GLN A CA 1
ATOM 4219 C C . GLN A 1 534 ? -17.143 -29.404 22.590 1.00 22.97 534 GLN A C 1
ATOM 4221 O O . GLN A 1 534 ? -16.181 -29.047 21.910 1.00 22.97 534 GLN A O 1
ATOM 4226 N N . GLN A 1 535 ? -17.364 -28.977 23.831 1.00 30.89 535 GLN A N 1
ATOM 4227 C CA . GLN A 1 535 ? -16.451 -28.205 24.663 1.00 30.89 535 GLN A CA 1
ATOM 4228 C C . GLN A 1 535 ? -15.113 -28.946 24.812 1.00 30.89 535 GLN A C 1
ATOM 4230 O O . GLN A 1 535 ? -15.078 -29.976 25.468 1.00 30.89 535 GLN A O 1
ATOM 4235 N N . ASP A 1 536 ? -14.029 -28.425 24.232 1.00 23.28 536 ASP A N 1
ATOM 4236 C CA . ASP A 1 536 ? -12.828 -28.053 24.993 1.00 23.28 536 ASP A CA 1
ATOM 4237 C C . ASP A 1 536 ? -11.738 -27.388 24.122 1.00 23.28 536 ASP A C 1
ATOM 4239 O O . ASP A 1 536 ? -11.311 -27.886 23.087 1.00 23.28 536 ASP A O 1
ATOM 4243 N N . GLN A 1 537 ? -11.300 -26.227 24.619 1.00 28.69 537 GLN A N 1
ATOM 4244 C CA . GLN A 1 537 ? -9.953 -25.641 24.564 1.00 28.69 537 GLN A CA 1
ATOM 4245 C C . GLN A 1 537 ? -9.235 -25.449 23.213 1.00 28.69 537 GLN A C 1
ATOM 4247 O O . GLN A 1 537 ? -8.344 -26.202 22.847 1.00 28.69 537 GLN A O 1
ATOM 4252 N N . ALA A 1 538 ? -9.475 -24.298 22.576 1.00 23.66 538 ALA A N 1
ATOM 4253 C CA . ALA A 1 538 ? -8.437 -23.295 22.290 1.00 23.66 538 ALA A CA 1
ATOM 4254 C C . ALA A 1 538 ? -9.070 -22.059 21.627 1.00 23.66 538 ALA A C 1
ATOM 4256 O O . ALA A 1 538 ? -9.846 -22.146 20.683 1.00 23.66 538 ALA A O 1
ATOM 4257 N N . VAL A 1 539 ? -8.740 -20.898 22.180 1.00 33.69 539 VAL A N 1
ATOM 4258 C CA . VAL A 1 539 ? -9.187 -19.552 21.800 1.00 33.69 539 VAL A CA 1
ATOM 4259 C C . VAL A 1 539 ? -8.720 -19.177 20.386 1.00 33.69 539 VAL A C 1
ATOM 4261 O O . VAL A 1 539 ? -7.539 -19.377 20.122 1.00 33.69 539 VAL A O 1
ATOM 4264 N N . GLN A 1 540 ? -9.593 -18.574 19.552 1.00 27.62 540 GLN A N 1
ATOM 4265 C CA . GLN A 1 540 ? -9.349 -17.504 18.538 1.00 27.62 540 GLN A CA 1
ATOM 4266 C C . GLN A 1 540 ? -10.442 -17.509 17.442 1.00 27.62 540 GLN A C 1
ATOM 4268 O O . GLN A 1 540 ? -10.907 -18.575 17.067 1.00 27.62 540 GLN A O 1
ATOM 4273 N N . LYS A 1 541 ? -10.878 -16.415 16.801 1.00 28.06 541 LYS A N 1
ATOM 4274 C CA . LYS A 1 541 ? -10.826 -14.952 16.999 1.00 28.06 541 LYS A CA 1
ATOM 4275 C C . LYS A 1 541 ? -11.861 -14.423 15.981 1.00 28.06 541 LYS A C 1
ATOM 4277 O O . LYS A 1 541 ? -11.663 -14.600 14.784 1.00 28.06 541 LYS A O 1
ATOM 4282 N N . VAL A 1 542 ? -12.998 -13.881 16.420 1.00 26.42 542 VAL A N 1
ATOM 4283 C CA . VAL A 1 542 ? -14.007 -13.300 15.511 1.00 26.42 542 VAL A CA 1
ATOM 4284 C C . VAL A 1 542 ? -13.709 -11.807 15.396 1.00 26.42 542 VAL A C 1
ATOM 4286 O O . VAL A 1 542 ? -13.957 -11.065 16.342 1.00 26.42 542 VAL A O 1
ATOM 4289 N N . GLU A 1 543 ? -13.142 -11.365 14.275 1.00 32.38 543 GLU A N 1
ATOM 4290 C CA . GLU A 1 543 ? -12.991 -9.940 13.953 1.00 32.38 543 GLU A CA 1
ATOM 4291 C C . GLU A 1 543 ? -14.066 -9.549 12.931 1.00 32.38 543 GLU A C 1
ATOM 4293 O O . GLU A 1 543 ? -13.985 -9.880 11.751 1.00 32.38 543 GLU A O 1
ATOM 4298 N N . SER A 1 544 ? -15.117 -8.882 13.413 1.00 34.25 544 SER A N 1
ATOM 4299 C CA . SER A 1 544 ? -16.105 -8.175 12.596 1.00 34.25 544 SER A CA 1
ATOM 4300 C C . SER A 1 544 ? -15.690 -6.704 12.482 1.00 34.25 544 SER A C 1
ATOM 4302 O O . SER A 1 544 ? -15.733 -5.972 13.474 1.00 34.25 544 SER A O 1
ATOM 4304 N N . GLU A 1 545 ? -15.275 -6.266 11.293 1.00 48.62 545 GLU A N 1
ATOM 4305 C CA . GLU A 1 545 ? -14.893 -4.875 11.015 1.00 48.62 545 GLU A CA 1
ATOM 4306 C C . GLU A 1 545 ? -16.142 -4.006 10.773 1.00 48.62 545 GLU A C 1
ATOM 4308 O O . GLU A 1 545 ? -16.619 -3.876 9.646 1.00 48.62 545 GLU A O 1
ATOM 4313 N N . GLY A 1 546 ? -16.704 -3.419 11.834 1.00 50.59 546 GLY A N 1
ATOM 4314 C CA . GLY A 1 546 ? -17.728 -2.376 11.702 1.00 50.59 546 GLY A CA 1
ATOM 4315 C C . GLY A 1 546 ? -17.185 -1.095 11.053 1.00 50.59 546 GLY A C 1
ATOM 4316 O O . GLY A 1 546 ? -16.007 -0.764 11.205 1.00 50.59 546 GLY A O 1
ATOM 4317 N N . ARG A 1 547 ? -18.049 -0.366 10.329 1.00 68.31 547 ARG A N 1
ATOM 4318 C CA . ARG A 1 547 ? -17.769 0.970 9.758 1.00 68.31 547 ARG A CA 1
ATOM 4319 C C . ARG A 1 547 ? -17.356 1.939 10.875 1.00 68.31 547 ARG A C 1
ATOM 4321 O O . ARG A 1 547 ? -17.991 1.955 11.922 1.00 68.31 547 ARG A O 1
ATOM 4328 N N . ASN A 1 548 ? -16.348 2.785 10.632 1.00 80.38 548 ASN A N 1
ATOM 4329 C CA . ASN A 1 548 ? -15.963 3.856 11.564 1.00 80.38 548 ASN A CA 1
ATOM 4330 C C . ASN A 1 548 ? -17.168 4.747 11.916 1.00 80.38 548 ASN A C 1
ATOM 4332 O O . ASN A 1 548 ? -17.860 5.213 11.011 1.00 80.38 548 ASN A O 1
ATOM 4336 N N . ILE A 1 549 ? -17.374 5.000 13.210 1.00 81.94 549 ILE A N 1
ATOM 4337 C CA . ILE A 1 549 ? -18.431 5.881 13.719 1.00 81.94 549 ILE A CA 1
ATOM 4338 C C . ILE A 1 549 ? -17.927 7.324 13.663 1.00 81.94 549 ILE A C 1
ATOM 4340 O O . ILE A 1 549 ? -16.931 7.646 14.312 1.00 81.94 549 ILE A O 1
ATOM 4344 N N . THR A 1 550 ? -18.608 8.182 12.905 1.00 85.25 550 THR A N 1
ATOM 4345 C CA . THR A 1 550 ? -18.249 9.597 12.720 1.00 85.25 550 THR A CA 1
ATOM 4346 C C . THR A 1 550 ? -19.260 10.528 13.384 1.00 85.25 550 THR A C 1
ATOM 4348 O O . THR A 1 550 ? -20.366 10.122 13.745 1.00 85.25 550 THR A O 1
ATOM 4351 N N . ASP A 1 551 ? -18.906 11.807 13.516 1.00 81.56 551 ASP A N 1
ATOM 4352 C CA . ASP A 1 551 ? -19.778 12.852 14.067 1.00 81.56 551 ASP A CA 1
ATOM 4353 C C . ASP A 1 551 ? -21.145 12.919 13.373 1.00 81.56 551 ASP A C 1
ATOM 4355 O O . ASP A 1 551 ? -22.160 13.184 14.016 1.00 81.56 551 ASP A O 1
ATOM 4359 N N . GLU A 1 552 ? -21.208 12.635 12.070 1.00 84.12 552 GLU A N 1
ATOM 4360 C CA . GLU A 1 552 ? -22.465 12.585 11.313 1.00 84.12 552 GLU A CA 1
ATOM 4361 C C . GLU A 1 552 ? -23.432 11.525 11.856 1.00 84.12 552 GLU A C 1
ATOM 4363 O O . GLU A 1 552 ? -24.640 11.770 11.903 1.00 84.12 552 GLU A O 1
ATOM 4368 N N . ASP A 1 553 ? -22.906 10.384 12.311 1.00 84.81 553 ASP A N 1
ATOM 4369 C CA . ASP A 1 553 ? -23.709 9.261 12.792 1.00 84.81 553 ASP A CA 1
ATOM 4370 C C . ASP A 1 553 ? -24.393 9.604 14.130 1.00 84.81 553 ASP A C 1
ATOM 4372 O O . ASP A 1 553 ? -25.558 9.260 14.352 1.00 84.81 553 ASP A O 1
ATOM 4376 N N . TYR A 1 554 ? -23.697 10.319 15.023 1.00 87.75 554 TYR A N 1
ATOM 4377 C CA . TYR A 1 554 ? -24.172 10.548 16.391 1.00 87.75 554 TYR A CA 1
ATOM 4378 C C . TYR A 1 554 ? -24.648 11.983 16.689 1.00 87.75 554 TYR A C 1
ATOM 4380 O O . TYR A 1 554 ? -25.333 12.202 17.691 1.00 87.75 554 TYR A O 1
ATOM 4388 N N . ASN A 1 555 ? -24.380 12.973 15.826 1.00 82.75 555 ASN A N 1
ATOM 4389 C CA . ASN A 1 555 ? -24.812 14.364 16.040 1.00 82.75 555 ASN A CA 1
ATOM 4390 C C . ASN A 1 555 ? -26.340 14.514 16.164 1.00 82.75 555 ASN A C 1
ATOM 4392 O O . ASN A 1 555 ? -26.822 15.345 16.947 1.00 82.75 555 ASN A O 1
ATOM 4396 N N . GLY A 1 556 ? -27.091 13.685 15.430 1.00 79.38 556 GLY A N 1
ATOM 4397 C CA . GLY A 1 556 ? -28.558 13.652 15.415 1.00 79.38 556 GLY A CA 1
ATOM 4398 C C . GLY A 1 556 ? -29.207 12.779 16.494 1.00 79.38 556 GLY A C 1
ATOM 4399 O O . GLY A 1 556 ? -30.434 12.678 16.535 1.00 79.38 556 GLY A O 1
ATOM 4400 N N . VAL A 1 557 ? -28.422 12.136 17.363 1.00 86.12 557 VAL A N 1
ATOM 4401 C CA . VAL A 1 557 ? -28.953 11.249 18.404 1.00 86.12 557 VAL A CA 1
ATOM 4402 C C . VAL A 1 557 ? -29.779 12.039 19.414 1.00 86.12 557 VAL A C 1
ATOM 4404 O O . VAL A 1 557 ? -29.331 13.048 19.958 1.00 86.12 557 VAL A O 1
ATOM 4407 N N . ASN A 1 558 ? -30.996 11.555 19.677 1.00 83.56 558 ASN A N 1
ATOM 4408 C CA . ASN A 1 558 ? -31.864 12.096 20.715 1.00 83.56 558 ASN A CA 1
ATOM 4409 C C . ASN A 1 558 ? -31.473 11.519 22.083 1.00 83.56 558 ASN A C 1
ATOM 4411 O O . ASN A 1 558 ? -31.768 10.363 22.387 1.00 83.56 558 ASN A O 1
ATOM 4415 N N . ASP A 1 559 ? -30.843 12.346 22.908 1.00 84.31 559 ASP A N 1
ATOM 4416 C CA . ASP A 1 559 ? -30.423 12.049 24.277 1.00 84.31 559 ASP A CA 1
ATOM 4417 C C . ASP A 1 559 ? -31.251 12.802 25.335 1.00 84.31 559 ASP A C 1
ATOM 4419 O O . ASP A 1 559 ? -30.921 12.764 26.515 1.00 84.31 559 ASP A O 1
ATOM 4423 N N . SER A 1 560 ? -32.363 13.443 24.949 1.00 82.38 560 SER A N 1
ATOM 4424 C CA . SER A 1 560 ? -33.164 14.326 25.824 1.00 82.38 560 SER A CA 1
ATOM 4425 C C . SER A 1 560 ? -33.683 13.678 27.119 1.00 82.38 560 SER A C 1
ATOM 4427 O O . SER A 1 560 ? -33.983 14.371 28.097 1.00 82.38 560 SER A O 1
ATOM 4429 N N . THR A 1 561 ? -33.798 12.349 27.147 1.00 85.00 561 THR A N 1
ATOM 4430 C CA . THR A 1 561 ? -34.228 11.570 28.317 1.00 85.00 561 THR A CA 1
ATOM 4431 C C . THR A 1 561 ? -33.079 10.877 29.052 1.00 85.00 561 THR A C 1
ATOM 4433 O O . THR A 1 561 ? -33.330 10.278 30.094 1.00 85.00 561 THR A O 1
ATOM 4436 N N . LEU A 1 562 ? -31.850 10.948 28.537 1.00 91.44 562 LEU A N 1
ATOM 4437 C CA . LEU A 1 562 ? -30.665 10.238 29.030 1.00 91.44 562 LEU A CA 1
ATOM 4438 C C . LEU A 1 562 ? -29.679 11.219 29.686 1.00 91.44 562 LEU A C 1
ATOM 4440 O O . LEU A 1 562 ? -29.791 12.432 29.525 1.00 91.44 562 LEU A O 1
ATOM 4444 N N . GLY A 1 563 ? -28.721 10.714 30.467 1.00 88.69 563 GLY A N 1
ATOM 4445 C CA . GLY A 1 563 ? -27.617 11.539 30.982 1.00 88.69 563 GLY A CA 1
ATOM 4446 C C . GLY A 1 563 ? -27.982 12.542 32.085 1.00 88.69 563 GLY A C 1
ATOM 4447 O O . GLY A 1 563 ? -27.115 13.277 32.557 1.00 88.69 563 GLY A O 1
ATOM 4448 N N . LYS A 1 564 ? -29.239 12.563 32.555 1.00 90.44 564 LYS A N 1
ATOM 4449 C CA . LYS A 1 564 ? -29.665 13.397 33.692 1.00 90.44 564 LYS A CA 1
ATOM 4450 C C . LYS A 1 564 ? -28.853 13.064 34.942 1.00 90.44 564 LYS A C 1
ATOM 4452 O O . LYS A 1 564 ? -28.634 11.891 35.243 1.00 90.44 564 LYS A O 1
ATOM 4457 N N . LYS A 1 565 ? -28.426 14.085 35.682 1.00 91.88 565 LYS A N 1
ATOM 4458 C CA . LYS A 1 565 ? -27.619 13.898 36.889 1.00 91.88 565 LYS A CA 1
ATOM 4459 C C . LYS A 1 565 ? -28.298 12.944 37.883 1.00 91.88 565 LYS A C 1
ATOM 4461 O O . LYS A 1 565 ? -29.481 13.102 38.175 1.00 91.88 565 LYS A O 1
ATOM 4466 N N . VAL A 1 566 ? -27.522 12.006 38.420 1.00 91.69 566 VAL A N 1
ATOM 4467 C CA . VAL A 1 566 ? -27.884 11.177 39.580 1.00 91.69 566 VAL A CA 1
ATOM 4468 C C . VAL A 1 566 ? -26.914 11.445 40.728 1.00 91.69 566 VAL A C 1
ATOM 4470 O O . VAL A 1 566 ? -25.746 11.777 40.507 1.00 91.69 566 VAL A O 1
ATOM 4473 N N . GLU A 1 567 ? -27.374 11.321 41.968 1.00 86.19 567 GLU A N 1
ATOM 4474 C CA . GLU A 1 567 ? -26.572 11.701 43.134 1.00 86.19 567 GLU A CA 1
ATOM 4475 C C . GLU A 1 567 ? -25.747 10.529 43.669 1.00 86.19 567 GLU A C 1
ATOM 4477 O O . GLU A 1 567 ? -24.635 10.726 44.166 1.00 86.19 567 GLU A O 1
ATOM 4482 N N . THR A 1 568 ? -26.230 9.295 43.518 1.00 85.44 568 THR A N 1
ATOM 4483 C CA . THR A 1 568 ? -25.605 8.106 44.115 1.00 85.44 568 THR A CA 1
ATOM 4484 C C . THR A 1 568 ? -25.299 7.007 43.098 1.00 85.44 568 THR A C 1
ATOM 4486 O O . THR A 1 568 ? -25.886 6.930 42.022 1.00 85.44 568 THR A O 1
ATOM 4489 N N . THR A 1 569 ? -24.369 6.112 43.443 1.00 83.06 569 THR A N 1
ATOM 4490 C CA . THR A 1 569 ? -24.098 4.902 42.647 1.00 83.06 569 THR A CA 1
ATOM 4491 C C . THR A 1 569 ? -25.250 3.898 42.699 1.00 83.06 569 THR A C 1
ATOM 4493 O O . THR A 1 569 ? -25.437 3.130 41.763 1.00 83.06 569 THR A O 1
ATOM 4496 N N . ALA A 1 570 ? -26.073 3.939 43.751 1.00 85.50 570 ALA A N 1
ATOM 4497 C CA . ALA A 1 570 ? -27.288 3.136 43.845 1.00 85.50 570 ALA A CA 1
ATOM 4498 C C . ALA A 1 570 ? -28.348 3.572 42.818 1.00 85.50 570 ALA A C 1
ATOM 4500 O O . ALA A 1 570 ? -29.025 2.726 42.239 1.00 85.50 570 ALA A O 1
ATOM 4501 N N . GLU A 1 571 ? -28.466 4.876 42.547 1.00 89.88 571 GLU A N 1
ATOM 4502 C CA . GLU A 1 571 ? -29.368 5.397 41.513 1.00 89.88 571 GLU A CA 1
ATOM 4503 C C . GLU A 1 571 ? -28.958 4.958 40.104 1.00 89.88 571 GLU A C 1
ATOM 4505 O O . GLU A 1 571 ? -29.837 4.661 39.298 1.00 89.88 571 GLU A O 1
ATOM 4510 N N . LEU A 1 572 ? -27.652 4.835 39.824 1.00 88.00 572 LEU A N 1
ATOM 4511 C CA . LEU A 1 572 ? -27.152 4.352 38.529 1.00 88.00 572 LEU A CA 1
ATOM 4512 C C . LEU A 1 572 ? -27.717 2.965 38.173 1.00 88.00 572 LEU A C 1
ATOM 4514 O O . LEU A 1 572 ? -28.122 2.738 37.036 1.00 88.00 572 LEU A O 1
ATOM 4518 N N . ALA A 1 573 ? -27.816 2.050 39.142 1.00 85.50 573 ALA A N 1
ATOM 4519 C CA . ALA A 1 573 ? -28.345 0.702 38.912 1.00 85.50 573 ALA A CA 1
ATOM 4520 C C . ALA A 1 573 ? -29.838 0.684 38.514 1.00 85.50 573 ALA A C 1
ATOM 4522 O O . ALA A 1 573 ? -30.299 -0.248 37.845 1.00 85.50 573 ALA A O 1
ATOM 4523 N N . ASN A 1 574 ? -30.588 1.725 38.884 1.00 88.69 574 ASN A N 1
ATOM 4524 C CA . ASN A 1 574 ? -32.024 1.840 38.623 1.00 88.69 574 ASN A CA 1
ATOM 4525 C C . ASN A 1 574 ? -32.350 2.507 37.279 1.00 88.69 574 ASN A C 1
ATOM 4527 O O . ASN A 1 574 ? -33.518 2.562 36.905 1.00 88.69 574 ASN A O 1
ATOM 4531 N N . LEU A 1 575 ? -31.345 2.990 36.546 1.00 92.19 575 LEU A N 1
ATOM 4532 C CA . LEU A 1 575 ? -31.542 3.623 35.245 1.00 92.19 575 LEU A CA 1
ATOM 4533 C C . LEU A 1 575 ? -31.959 2.617 34.163 1.00 92.19 575 LEU A C 1
ATOM 4535 O O . LEU A 1 575 ? -31.680 1.416 34.253 1.00 92.19 575 LEU A O 1
ATOM 4539 N N . GLU A 1 576 ? -32.603 3.127 33.115 1.00 92.31 576 GLU A N 1
ATOM 4540 C CA . GLU A 1 576 ? -32.909 2.372 31.896 1.00 92.31 576 GLU A CA 1
ATOM 4541 C C . GLU A 1 576 ? -31.636 1.779 31.278 1.00 92.31 576 GLU A C 1
ATOM 4543 O O . GLU A 1 576 ? -30.561 2.380 31.354 1.00 92.31 576 GLU A O 1
ATOM 4548 N N . GLU A 1 577 ? -31.749 0.607 30.644 1.00 93.25 577 GLU A N 1
ATOM 4549 C CA . GLU A 1 577 ? -30.582 -0.151 30.161 1.00 93.25 577 GLU A CA 1
ATOM 4550 C C . GLU A 1 577 ? -29.718 0.661 29.183 1.00 93.25 577 GLU A C 1
ATOM 4552 O O . GLU A 1 577 ? -28.492 0.654 29.290 1.00 93.25 577 GLU A O 1
ATOM 4557 N N . LYS A 1 578 ? -30.345 1.450 28.302 1.00 94.44 578 LYS A N 1
ATOM 4558 C CA . LYS A 1 578 ? -29.627 2.348 27.385 1.00 94.44 578 LYS A CA 1
ATOM 4559 C C . LYS A 1 578 ? -28.863 3.460 28.110 1.00 94.44 578 LYS A C 1
ATOM 4561 O O . LYS A 1 578 ? -27.753 3.784 27.697 1.00 94.44 578 LYS A O 1
ATOM 4566 N N . ASP A 1 579 ? -29.429 4.032 29.177 1.00 94.94 579 ASP A N 1
ATOM 4567 C CA . ASP A 1 579 ? -28.791 5.126 29.925 1.00 94.94 579 ASP A CA 1
ATOM 4568 C C . ASP A 1 579 ? -27.584 4.607 30.713 1.00 94.94 579 ASP A C 1
ATOM 4570 O O . ASP A 1 579 ? -26.491 5.165 30.619 1.00 94.94 579 ASP A O 1
ATOM 4574 N N . ILE A 1 580 ? -27.741 3.493 31.439 1.00 95.19 580 ILE A N 1
ATOM 4575 C CA . ILE A 1 580 ? -26.629 2.928 32.212 1.00 95.19 580 ILE A CA 1
ATOM 4576 C C . ILE A 1 580 ? -25.496 2.444 31.302 1.00 95.19 580 ILE A C 1
ATOM 4578 O O . ILE A 1 580 ? -24.332 2.682 31.612 1.00 95.19 580 ILE A O 1
ATOM 4582 N N . LEU A 1 581 ? -25.820 1.858 30.146 1.00 96.06 581 LEU A N 1
ATOM 4583 C CA . LEU A 1 581 ? -24.829 1.404 29.176 1.00 96.06 581 LEU A CA 1
ATOM 4584 C C . LEU A 1 581 ? -24.037 2.574 28.570 1.00 96.06 581 LEU A C 1
ATOM 4586 O O . LEU A 1 581 ? -22.807 2.527 28.538 1.00 96.06 581 LEU A O 1
ATOM 4590 N N . ALA A 1 582 ? -24.722 3.647 28.159 1.00 95.62 582 ALA A N 1
ATOM 4591 C CA . ALA A 1 582 ? -24.074 4.854 27.645 1.00 95.62 582 ALA A CA 1
ATOM 4592 C C . ALA A 1 582 ? -23.172 5.511 28.704 1.00 95.62 582 ALA A C 1
ATOM 4594 O O . ALA A 1 582 ? -22.046 5.905 28.404 1.00 95.62 582 ALA A O 1
ATOM 4595 N N . ARG A 1 583 ? -23.620 5.566 29.967 1.00 94.62 583 ARG A N 1
ATOM 4596 C CA . ARG A 1 583 ? -22.822 6.078 31.097 1.00 94.62 583 ARG A CA 1
ATOM 4597 C C . ARG A 1 583 ? -21.597 5.235 31.394 1.00 94.62 583 ARG A C 1
ATOM 4599 O O . ARG A 1 583 ? -20.568 5.801 31.752 1.00 94.62 583 ARG A O 1
ATOM 4606 N N . THR A 1 584 ? -21.685 3.914 31.250 1.00 94.81 584 THR A N 1
ATOM 4607 C CA . THR A 1 584 ? -20.519 3.038 31.383 1.00 94.81 584 THR A CA 1
ATOM 4608 C C . THR A 1 584 ? -19.506 3.312 30.276 1.00 94.81 584 THR A C 1
ATOM 4610 O O . THR A 1 584 ? -18.344 3.546 30.586 1.00 94.81 584 THR A O 1
ATOM 4613 N N . ILE A 1 585 ? -19.935 3.353 29.009 1.00 95.00 585 ILE A N 1
ATOM 4614 C CA . ILE A 1 585 ? -19.042 3.622 27.869 1.00 95.00 585 ILE A CA 1
ATOM 4615 C C . ILE A 1 585 ? -18.354 4.983 28.031 1.00 95.00 585 ILE A C 1
ATOM 4617 O O . ILE A 1 585 ? -17.129 5.067 28.001 1.00 95.00 585 ILE A O 1
ATOM 4621 N N . PHE A 1 586 ? -19.140 6.032 28.282 1.00 93.06 586 PHE A N 1
ATOM 4622 C CA . PHE A 1 586 ? -18.638 7.394 28.442 1.00 93.06 586 PHE A CA 1
ATOM 4623 C C . PHE A 1 586 ? -17.763 7.576 29.690 1.00 93.06 586 PHE A C 1
ATOM 4625 O O . PHE A 1 586 ? -16.781 8.314 29.669 1.00 93.06 586 PHE A O 1
ATOM 4632 N N . GLY A 1 587 ? -18.120 6.929 30.800 1.00 89.56 587 GLY A N 1
ATOM 4633 C CA . GLY A 1 587 ? -17.389 7.060 32.056 1.00 89.56 587 GLY A CA 1
ATOM 4634 C C . GLY A 1 587 ? -16.037 6.343 32.054 1.00 89.56 587 GLY A C 1
ATOM 4635 O O . GLY A 1 587 ? -15.120 6.802 32.727 1.00 89.56 587 GLY A O 1
ATOM 4636 N N . GLU A 1 588 ? -15.902 5.252 31.297 1.00 89.69 588 GLU A N 1
ATOM 4637 C CA . GLU A 1 588 ? -14.632 4.529 31.121 1.00 89.69 588 GLU A CA 1
ATOM 4638 C C . GLU A 1 588 ? -13.778 5.116 29.986 1.00 89.69 588 GLU A C 1
ATOM 4640 O O . GLU A 1 588 ? -12.553 4.996 30.005 1.00 89.69 588 GLU A O 1
ATOM 4645 N N . CYS A 1 589 ? -14.407 5.772 29.004 1.00 89.62 589 CYS A N 1
ATOM 4646 C CA . CYS A 1 589 ? -13.726 6.524 27.958 1.00 89.62 589 CYS A CA 1
ATOM 4647 C C . CYS A 1 589 ? -14.537 7.768 27.560 1.00 89.62 589 CYS A C 1
ATOM 4649 O O . CYS A 1 589 ? -15.522 7.700 26.820 1.00 89.62 589 CYS A O 1
ATOM 4651 N N . CYS A 1 590 ? -14.102 8.934 28.041 1.00 83.19 590 CYS A N 1
ATOM 4652 C CA . CYS A 1 590 ? -14.763 10.209 27.764 1.00 83.19 590 CYS A CA 1
ATOM 4653 C C . CYS A 1 590 ? -14.236 10.919 26.505 1.00 83.19 590 CYS A C 1
ATOM 4655 O O . CYS A 1 590 ? -14.683 12.028 26.211 1.00 83.19 590 CYS A O 1
ATOM 4657 N N . SER A 1 591 ? -13.318 10.286 25.765 1.00 74.44 591 SER A N 1
ATOM 4658 C CA . SER A 1 591 ? -12.859 10.768 24.462 1.00 74.44 591 SER A CA 1
ATOM 4659 C C . SER A 1 591 ? -13.965 10.601 23.421 1.00 74.44 591 SER A C 1
ATOM 4661 O O . SER A 1 591 ? -14.568 9.534 23.298 1.00 74.44 591 SER A O 1
ATOM 4663 N N . GLY A 1 592 ? -14.259 11.681 22.699 1.00 60.44 592 GLY A N 1
ATOM 4664 C CA . GLY A 1 592 ? -15.162 11.682 21.545 1.00 60.44 592 GLY A CA 1
ATOM 4665 C C . GLY A 1 592 ? -14.418 11.667 20.213 1.00 60.44 592 GLY A C 1
ATOM 4666 O O . GLY A 1 592 ? -15.051 11.855 19.181 1.00 60.44 592 GLY A O 1
ATOM 4667 N N . GLU A 1 593 ? -13.095 11.504 20.238 1.00 66.00 593 GLU A N 1
ATOM 4668 C CA . GLU A 1 593 ? -12.234 11.581 19.059 1.00 66.00 593 GLU A CA 1
ATOM 4669 C C . GLU A 1 593 ? -12.301 10.287 18.218 1.00 66.00 593 GLU A C 1
ATOM 4671 O O . GLU A 1 593 ? -12.897 9.275 18.608 1.00 66.00 593 GLU A O 1
ATOM 4676 N N . GLU A 1 594 ? -11.681 10.302 17.036 1.00 66.44 594 GLU A N 1
ATOM 4677 C CA . GLU A 1 594 ? -11.530 9.129 16.159 1.00 66.44 594 GLU A CA 1
ATOM 4678 C C . GLU A 1 594 ? -10.439 8.160 16.676 1.00 66.44 594 GLU A C 1
ATOM 4680 O O . GLU A 1 594 ? -9.555 7.729 15.938 1.00 66.44 594 GLU A O 1
ATOM 4685 N N . ASP A 1 595 ? -10.476 7.823 17.969 1.00 74.88 595 ASP A N 1
ATOM 4686 C CA . ASP A 1 595 ? -9.448 7.038 18.672 1.00 74.88 595 ASP A CA 1
ATOM 4687 C C . ASP A 1 595 ? -9.881 5.603 19.035 1.00 74.88 595 ASP A C 1
ATOM 4689 O O . ASP A 1 595 ? -9.129 4.867 19.678 1.00 74.88 595 ASP A O 1
ATOM 4693 N N . PHE A 1 596 ? -11.090 5.204 18.624 1.00 84.50 596 PHE A N 1
ATOM 4694 C CA . PHE A 1 596 ? -11.743 3.920 18.922 1.00 84.50 596 PHE A CA 1
ATOM 4695 C C . PHE A 1 596 ? -11.911 3.597 20.419 1.00 84.50 596 PHE A C 1
ATOM 4697 O O . PHE A 1 596 ? -12.149 2.438 20.779 1.00 84.50 596 PHE A O 1
ATOM 4704 N N . GLY A 1 597 ? -11.766 4.578 21.313 1.00 85.25 597 GLY A N 1
ATOM 4705 C CA . GLY A 1 597 ? -11.782 4.362 22.757 1.00 85.25 597 GLY A CA 1
ATOM 4706 C C . GLY A 1 597 ? -13.128 3.855 23.273 1.00 85.25 597 GLY A C 1
ATOM 4707 O O . GLY A 1 597 ? -13.190 2.821 23.944 1.00 85.25 597 GLY A O 1
ATOM 4708 N N . GLN A 1 598 ? -14.217 4.535 22.911 1.00 91.88 598 GLN A N 1
ATOM 4709 C CA . GLN A 1 598 ? -15.576 4.170 23.324 1.00 91.88 598 GLN A CA 1
ATOM 4710 C C . GLN A 1 598 ? -16.042 2.847 22.705 1.00 91.88 598 GLN A C 1
ATOM 4712 O O . GLN A 1 598 ? -16.673 2.028 23.377 1.00 91.88 598 GLN A O 1
ATOM 4717 N N . GLU A 1 599 ? -15.689 2.606 21.444 1.00 92.06 599 GLU A N 1
ATOM 4718 C CA . GLU A 1 599 ? -15.952 1.363 20.722 1.00 92.06 599 GLU A CA 1
ATOM 4719 C C . GLU A 1 599 ? -15.245 0.184 21.396 1.00 92.06 599 GLU A C 1
ATOM 4721 O O . GLU A 1 599 ? -15.837 -0.878 21.596 1.00 92.06 599 GLU A O 1
ATOM 4726 N N . SER A 1 600 ? -13.996 0.383 21.816 1.00 89.62 600 SER A N 1
ATOM 4727 C CA . SER A 1 600 ? -13.220 -0.637 22.518 1.00 89.62 600 SER A CA 1
ATOM 4728 C C . SER A 1 600 ? -13.826 -0.958 23.888 1.00 89.62 600 SER A C 1
ATOM 4730 O O . SER A 1 600 ? -13.985 -2.135 24.219 1.00 89.62 600 SER A O 1
ATOM 4732 N N . VAL A 1 601 ? -14.275 0.047 24.654 1.00 91.44 601 VAL A N 1
ATOM 4733 C CA . VAL A 1 601 ? -15.022 -0.188 25.905 1.00 91.44 601 VAL A CA 1
ATOM 4734 C C . VAL A 1 601 ? -16.295 -0.990 25.628 1.00 91.44 601 VAL A C 1
ATOM 4736 O O . VAL A 1 601 ? -16.539 -1.992 26.307 1.00 91.44 601 VAL A O 1
ATOM 4739 N N . ALA A 1 602 ? -17.072 -0.618 24.607 1.00 93.00 602 ALA A N 1
ATOM 4740 C CA . ALA A 1 602 ? -18.279 -1.341 24.213 1.00 93.00 602 ALA A CA 1
ATOM 4741 C C . ALA A 1 602 ? -17.989 -2.813 23.880 1.00 93.00 602 ALA A C 1
ATOM 4743 O O . ALA A 1 602 ? -18.684 -3.703 24.374 1.00 93.00 602 ALA A O 1
ATOM 4744 N N . TRP A 1 603 ? -16.909 -3.100 23.148 1.00 90.56 603 TRP A N 1
ATOM 4745 C CA . TRP A 1 603 ? -16.508 -4.473 22.842 1.00 90.56 603 TRP A CA 1
ATOM 4746 C C . TRP A 1 603 ? -16.116 -5.288 24.075 1.00 90.56 603 TRP A C 1
ATOM 4748 O O . TRP A 1 603 ? -16.391 -6.488 24.108 1.00 90.56 603 TRP A O 1
ATOM 4758 N N . THR A 1 604 ? -15.582 -4.682 25.142 1.00 90.12 604 THR A N 1
ATOM 4759 C CA . THR A 1 604 ? -15.385 -5.420 26.407 1.00 90.12 604 THR A CA 1
ATOM 4760 C C . THR A 1 604 ? -16.713 -5.876 27.014 1.00 90.12 604 THR A C 1
ATOM 4762 O O . THR A 1 604 ? -16.806 -6.998 27.514 1.00 90.12 604 THR A O 1
ATOM 4765 N N . ILE A 1 605 ? -17.754 -5.043 26.924 1.00 92.06 605 ILE A N 1
ATOM 4766 C CA . ILE A 1 605 ? -19.092 -5.347 27.442 1.00 92.06 605 ILE A CA 1
ATOM 4767 C C . ILE A 1 605 ? -19.743 -6.435 26.571 1.00 92.06 605 ILE A C 1
ATOM 4769 O O . ILE A 1 605 ? -20.257 -7.425 27.098 1.00 92.06 605 ILE A O 1
ATOM 4773 N N . ILE A 1 606 ? -19.664 -6.294 25.240 1.00 88.00 606 ILE A N 1
ATOM 4774 C CA . ILE A 1 606 ? -20.169 -7.272 24.261 1.00 88.00 606 ILE A CA 1
ATOM 4775 C C . ILE A 1 606 ? -19.531 -8.641 24.492 1.00 88.00 606 ILE A C 1
ATOM 4777 O O . ILE A 1 606 ? -20.243 -9.629 24.667 1.00 88.00 606 ILE A O 1
ATOM 4781 N N . ASN A 1 607 ? -18.204 -8.696 24.588 1.00 83.88 607 ASN A N 1
ATOM 4782 C CA . ASN A 1 607 ? -17.462 -9.939 24.790 1.00 83.88 607 ASN A CA 1
ATOM 4783 C C . ASN A 1 607 ? -17.812 -10.635 26.118 1.00 83.88 607 ASN A C 1
ATOM 4785 O O . ASN A 1 607 ? -17.891 -11.865 26.182 1.00 83.88 607 ASN A O 1
ATOM 4789 N N . ARG A 1 608 ? -18.041 -9.870 27.192 1.00 84.56 608 ARG A N 1
ATOM 4790 C CA . ARG A 1 608 ? -18.447 -10.413 28.501 1.00 84.56 608 ARG A CA 1
ATOM 4791 C C . ARG A 1 608 ? -19.861 -10.987 28.458 1.00 84.56 608 ARG A C 1
ATOM 4793 O O . ARG A 1 608 ? -20.052 -12.129 28.861 1.00 84.56 608 ARG A O 1
ATOM 4800 N N . LYS A 1 609 ? -20.815 -10.270 27.852 1.00 85.75 609 LYS A N 1
ATOM 4801 C CA . LYS A 1 609 ? -22.175 -10.788 27.629 1.00 85.75 609 LYS A CA 1
ATOM 4802 C C . LYS A 1 609 ? -22.164 -12.049 26.761 1.00 85.75 609 LYS A C 1
ATOM 4804 O O . LYS A 1 609 ? -22.832 -13.021 27.093 1.00 85.75 609 LYS A O 1
ATOM 4809 N N . MET A 1 610 ? -21.399 -12.050 25.665 1.00 75.12 610 MET A N 1
ATOM 4810 C CA . MET A 1 610 ? -21.294 -13.198 24.753 1.00 75.12 610 MET A CA 1
ATOM 4811 C C . MET A 1 610 ? -20.670 -14.429 25.416 1.00 75.12 610 MET A C 1
ATOM 4813 O O . MET A 1 610 ? -21.075 -15.546 25.112 1.00 75.12 610 MET A O 1
ATOM 4817 N N . SER A 1 611 ? -19.711 -14.241 26.327 1.00 71.69 611 SER A N 1
ATOM 4818 C CA . SER A 1 611 ? -19.109 -15.350 27.079 1.00 71.69 611 SER A CA 1
ATOM 4819 C C . SER A 1 611 ? -19.949 -15.810 28.277 1.00 71.69 611 SER A C 1
ATOM 4821 O O . SER A 1 611 ? -19.595 -16.793 28.922 1.00 71.69 611 SER A O 1
ATOM 4823 N N . GLY A 1 612 ? -21.042 -15.107 28.602 1.00 74.94 612 GLY A N 1
ATOM 4824 C CA . GLY A 1 612 ? -21.810 -15.312 29.834 1.00 74.94 612 GLY A CA 1
ATOM 4825 C C . GLY A 1 612 ? -21.049 -14.904 31.102 1.00 74.94 612 GLY A C 1
ATOM 4826 O O . GLY A 1 612 ? -21.502 -15.171 32.217 1.00 74.94 612 GLY A O 1
ATOM 4827 N N . ALA A 1 613 ? -19.886 -14.262 30.959 1.00 67.88 613 ALA A N 1
ATOM 4828 C CA . ALA A 1 613 ? -19.100 -13.781 32.078 1.00 67.88 613 ALA A CA 1
ATOM 4829 C C . ALA A 1 613 ? -19.768 -12.538 32.674 1.00 67.88 613 ALA A C 1
ATOM 4831 O O . ALA A 1 613 ? -19.948 -11.527 31.999 1.00 67.88 613 ALA A O 1
ATOM 4832 N N . HIS A 1 614 ? -20.075 -12.594 33.972 1.00 76.06 614 HIS A N 1
ATOM 4833 C CA . HIS A 1 614 ? -20.611 -11.470 34.749 1.00 76.06 614 HIS A CA 1
ATOM 4834 C C . HIS A 1 614 ? -22.044 -11.025 34.401 1.00 76.06 614 HIS A C 1
ATOM 4836 O O . HIS A 1 614 ? -22.494 -10.012 34.925 1.00 76.06 614 HIS A O 1
ATOM 4842 N N . GLY A 1 615 ? -22.778 -11.786 33.586 1.00 79.06 615 GLY A N 1
ATOM 4843 C CA . GLY A 1 615 ? -24.182 -11.512 33.278 1.00 79.06 615 GLY A CA 1
ATOM 4844 C C . GLY A 1 615 ? -24.614 -12.056 31.920 1.00 79.06 615 GLY A C 1
ATOM 4845 O O . GLY A 1 615 ? -23.785 -12.369 31.068 1.00 79.06 615 GLY A O 1
ATOM 4846 N N . SER A 1 616 ? -25.926 -12.149 31.721 1.00 80.00 616 SER A N 1
ATOM 4847 C CA . SER A 1 616 ? -26.574 -12.545 30.462 1.00 80.00 616 SER A CA 1
ATOM 4848 C C . SER A 1 616 ? -27.124 -11.348 29.670 1.00 80.00 616 SER A C 1
ATOM 4850 O O . SER A 1 616 ? -27.348 -11.436 28.460 1.00 80.00 616 SER A O 1
ATOM 4852 N N . THR A 1 617 ? -27.295 -10.203 30.337 1.00 87.19 617 THR A N 1
ATOM 4853 C CA . THR A 1 617 ? -27.719 -8.917 29.757 1.00 87.19 617 THR A CA 1
ATOM 4854 C C . THR A 1 617 ? -26.593 -7.884 29.830 1.00 87.19 617 THR A C 1
ATOM 4856 O O . THR A 1 617 ? -25.650 -8.034 30.611 1.00 87.19 617 THR A O 1
ATOM 4859 N N . TYR A 1 618 ? -26.672 -6.813 29.031 1.00 92.75 618 TYR A N 1
ATOM 4860 C CA . TYR A 1 618 ? -25.665 -5.749 29.106 1.00 92.75 618 TYR A CA 1
ATOM 4861 C C . TYR A 1 618 ? -25.722 -5.050 30.461 1.00 92.75 618 TYR A C 1
ATOM 4863 O O . TYR A 1 618 ? -24.674 -4.804 31.058 1.00 92.75 618 TYR A O 1
ATOM 4871 N N . LYS A 1 619 ? -26.932 -4.811 30.984 1.00 92.31 619 LYS A N 1
ATOM 4872 C CA . LYS A 1 619 ? -27.133 -4.232 32.316 1.00 92.31 619 LYS A CA 1
ATOM 4873 C C . LYS A 1 619 ? -26.485 -5.056 33.435 1.00 92.31 619 LYS A C 1
ATOM 4875 O O . LYS A 1 619 ? -25.825 -4.483 34.298 1.00 92.31 619 LYS A O 1
ATOM 4880 N N . GLU A 1 620 ? -26.634 -6.381 33.419 1.00 90.94 620 GLU A N 1
ATOM 4881 C CA . GLU A 1 620 ? -25.984 -7.260 34.404 1.00 90.94 620 GLU A CA 1
ATOM 4882 C C . GLU A 1 620 ? -24.456 -7.172 34.320 1.00 90.94 620 GLU A C 1
ATOM 4884 O O . GLU A 1 620 ? -23.798 -7.006 35.345 1.00 90.94 620 GLU A O 1
ATOM 4889 N N . VAL A 1 621 ? -23.902 -7.204 33.102 1.00 91.75 621 VAL A N 1
ATOM 4890 C CA . VAL A 1 621 ? -22.452 -7.125 32.871 1.00 91.75 621 VAL A CA 1
ATOM 4891 C C . VAL A 1 621 ? -21.869 -5.801 33.366 1.00 91.75 621 VAL A C 1
ATOM 4893 O O . VAL A 1 621 ? -20.833 -5.807 34.033 1.00 91.75 621 VAL A O 1
ATOM 4896 N N . VAL A 1 622 ? -22.509 -4.664 33.066 1.00 93.31 622 VAL A N 1
ATOM 4897 C CA . VAL A 1 622 ? -21.974 -3.351 33.470 1.00 93.31 622 VAL A CA 1
ATOM 4898 C C . VAL A 1 622 ? -22.110 -3.088 34.971 1.00 93.31 622 VAL A C 1
ATOM 4900 O O . VAL A 1 622 ? -21.264 -2.410 35.550 1.00 93.31 622 VAL A O 1
ATOM 4903 N N . LEU A 1 623 ? -23.134 -3.653 35.620 1.00 91.19 623 LEU A N 1
ATOM 4904 C CA . LEU A 1 623 ? -23.354 -3.529 37.066 1.00 91.19 623 LEU A CA 1
ATOM 4905 C C . LEU A 1 623 ? -22.625 -4.599 37.888 1.00 91.19 623 LEU A C 1
ATOM 4907 O O . LEU A 1 623 ? -22.622 -4.538 39.122 1.00 91.19 623 LEU A O 1
ATOM 4911 N N . ALA A 1 624 ? -21.987 -5.570 37.238 1.00 89.81 624 ALA A N 1
ATOM 4912 C CA . ALA A 1 624 ? -21.211 -6.580 37.927 1.00 89.81 624 ALA A CA 1
ATOM 4913 C C . ALA A 1 624 ? -20.051 -5.947 38.706 1.00 89.81 624 ALA A C 1
ATOM 4915 O O . ALA A 1 624 ? -19.257 -5.149 38.198 1.00 89.81 624 ALA A O 1
ATOM 4916 N N . ARG A 1 625 ? -19.946 -6.332 39.981 1.00 83.38 625 ARG A N 1
ATOM 4917 C CA . ARG A 1 625 ? -19.017 -5.721 40.933 1.00 83.38 625 ARG A CA 1
ATOM 4918 C C . ARG A 1 625 ? -17.577 -5.742 40.410 1.00 83.38 625 ARG A C 1
ATOM 4920 O O . ARG A 1 625 ? -17.018 -6.808 40.160 1.00 83.38 625 ARG A O 1
ATOM 4927 N N . GLY A 1 626 ? -16.965 -4.559 40.324 1.00 79.75 626 GLY A N 1
ATOM 4928 C CA . GLY A 1 626 ? -15.551 -4.393 39.979 1.00 79.75 626 GLY A CA 1
ATOM 4929 C C . GLY A 1 626 ? -15.226 -4.552 38.493 1.00 79.75 626 GLY A C 1
ATOM 4930 O O . GLY A 1 626 ? -14.046 -4.571 38.147 1.00 79.75 626 GLY A O 1
ATOM 4931 N N . GLN A 1 627 ? -16.238 -4.666 37.626 1.00 85.12 627 GLN A N 1
ATOM 4932 C CA . GLN A 1 627 ? -16.032 -4.767 36.179 1.00 85.12 627 GLN A CA 1
ATOM 4933 C C . GLN A 1 627 ? -15.832 -3.410 35.506 1.00 85.12 627 GLN A C 1
ATOM 4935 O O . GLN A 1 627 ? -15.013 -3.321 34.591 1.00 85.12 627 GLN A O 1
ATOM 4940 N N . TYR A 1 628 ? -16.554 -2.389 35.977 1.00 90.56 628 TYR A N 1
ATOM 4941 C CA . TYR A 1 628 ? -16.519 -1.023 35.453 1.00 90.56 628 TYR A CA 1
ATOM 4942 C C . TYR A 1 628 ? -16.586 -0.024 36.612 1.00 90.56 628 TYR A C 1
ATOM 4944 O O . TYR A 1 628 ? -17.601 0.076 37.317 1.00 90.56 628 TYR A O 1
ATOM 4952 N N . ALA A 1 629 ? -15.481 0.681 36.850 1.00 86.56 629 ALA A N 1
ATOM 4953 C CA . ALA A 1 629 ? -15.351 1.639 37.942 1.00 86.56 629 ALA A CA 1
ATOM 4954 C C . ALA A 1 629 ? -16.269 2.851 37.737 1.00 86.56 629 ALA A C 1
ATOM 4956 O O . ALA A 1 629 ? -16.776 3.390 38.719 1.00 86.56 629 ALA A O 1
ATOM 4957 N N . ALA A 1 630 ? -16.572 3.197 36.483 1.00 87.44 630 ALA A N 1
ATOM 4958 C CA . ALA A 1 630 ? -17.473 4.284 36.121 1.00 87.44 630 ALA A CA 1
ATOM 4959 C C . ALA A 1 630 ? -18.862 4.163 36.765 1.00 87.44 630 ALA A C 1
ATOM 4961 O O . ALA A 1 630 ? -19.490 5.172 37.068 1.00 87.44 630 ALA A O 1
ATOM 4962 N N . VAL A 1 631 ? -19.351 2.943 37.009 1.00 90.12 631 VAL A N 1
ATOM 4963 C CA . VAL A 1 631 ? -20.702 2.718 37.555 1.00 90.12 631 VAL A CA 1
ATOM 4964 C C . VAL A 1 631 ? -20.726 1.915 38.855 1.00 90.12 631 VAL A C 1
ATOM 4966 O O . VAL A 1 631 ? -21.669 2.053 39.631 1.00 90.12 631 VAL A O 1
ATOM 4969 N N . THR A 1 632 ? -19.680 1.131 39.143 1.00 88.75 632 THR A N 1
ATOM 4970 C CA . THR A 1 632 ? -19.579 0.316 40.373 1.00 88.75 632 THR A CA 1
ATOM 4971 C C . THR A 1 632 ? -18.463 0.751 41.329 1.00 88.75 632 THR A C 1
ATOM 4973 O O . THR A 1 632 ? -18.345 0.188 42.420 1.00 88.75 632 THR A O 1
ATOM 4976 N N . GLY A 1 633 ? -17.631 1.717 40.925 1.00 83.38 633 GLY A N 1
ATOM 4977 C CA . GLY A 1 633 ? -16.461 2.182 41.669 1.00 83.38 633 GLY A CA 1
ATOM 4978 C C . GLY A 1 633 ? -16.779 3.177 42.785 1.00 83.38 633 GLY A C 1
ATOM 4979 O O . GLY A 1 633 ? -17.928 3.361 43.197 1.00 83.38 633 GLY A O 1
ATOM 4980 N N . ALA A 1 634 ? -15.736 3.826 43.304 1.00 80.31 634 ALA A N 1
ATOM 4981 C CA . ALA A 1 634 ? -15.890 4.821 44.357 1.00 80.31 634 ALA A CA 1
ATOM 4982 C C . ALA A 1 634 ? -16.524 6.119 43.819 1.00 80.31 634 ALA A C 1
ATOM 4984 O O . ALA A 1 634 ? -16.661 6.341 42.614 1.00 80.31 634 ALA A O 1
ATOM 4985 N N . ALA A 1 635 ? -16.896 7.035 44.718 1.00 74.25 635 ALA A N 1
ATOM 4986 C CA . ALA A 1 635 ? -17.480 8.322 44.329 1.00 74.25 635 ALA A CA 1
ATOM 4987 C C . ALA A 1 635 ? -16.572 9.146 43.387 1.00 74.25 635 ALA A C 1
ATOM 4989 O O . ALA A 1 635 ? -17.097 9.922 42.585 1.00 74.25 635 ALA A O 1
ATOM 4990 N N . SER A 1 636 ? -15.247 8.959 43.475 1.00 75.56 636 SER A N 1
ATOM 4991 C CA . SER A 1 636 ? -14.236 9.559 42.592 1.00 75.56 636 SER A CA 1
ATOM 4992 C C . SER A 1 636 ? -14.303 9.046 41.156 1.00 75.56 636 SER A C 1
ATOM 4994 O O . SER A 1 636 ? -14.064 9.815 40.232 1.00 75.56 636 SER A O 1
ATOM 4996 N N . ASP A 1 637 ? -14.662 7.777 40.973 1.00 80.06 637 ASP A N 1
ATOM 4997 C CA . ASP A 1 637 ? -14.583 7.084 39.683 1.00 80.06 637 ASP A CA 1
ATOM 4998 C C . ASP A 1 637 ? -15.905 7.204 38.913 1.00 80.06 637 ASP A C 1
ATOM 5000 O O . ASP A 1 637 ? -15.945 7.167 37.689 1.00 80.06 637 ASP A O 1
ATOM 5004 N N . THR A 1 638 ? -17.003 7.422 39.640 1.00 84.69 638 THR A N 1
ATOM 5005 C CA . THR A 1 638 ? -18.358 7.504 39.076 1.00 84.69 638 THR A CA 1
ATOM 5006 C C . THR A 1 638 ? -18.796 8.913 38.687 1.00 84.69 638 THR A C 1
ATOM 5008 O O . THR A 1 638 ? -19.917 9.101 38.221 1.00 84.69 638 THR A O 1
ATOM 5011 N N . GLY A 1 639 ? -17.954 9.932 38.889 1.00 84.81 639 GLY A N 1
ATOM 5012 C CA . GLY A 1 639 ? -18.329 11.334 38.673 1.00 84.81 639 GLY A CA 1
ATOM 5013 C C . GLY A 1 639 ? -18.825 11.629 37.252 1.00 84.81 639 GLY A C 1
ATOM 5014 O O . GLY A 1 639 ? -19.856 12.280 37.097 1.00 84.81 639 GLY A O 1
ATOM 5015 N N . LEU A 1 640 ? -18.132 11.104 36.235 1.00 86.94 640 LEU A N 1
ATOM 5016 C CA . LEU A 1 640 ? -18.492 11.288 34.823 1.00 86.94 640 LEU A CA 1
ATOM 5017 C C . LEU A 1 640 ? -19.758 10.518 34.434 1.00 86.94 640 LEU A C 1
ATOM 5019 O O . LEU A 1 640 ? -20.596 11.042 33.711 1.00 86.94 640 LEU A O 1
ATOM 5023 N N . ALA A 1 641 ? -19.935 9.303 34.952 1.00 89.38 641 ALA A N 1
ATOM 5024 C CA . ALA A 1 641 ? -21.133 8.507 34.697 1.00 89.38 641 ALA A CA 1
ATOM 5025 C C . ALA A 1 641 ? -22.374 9.077 35.400 1.00 89.38 641 ALA A C 1
ATOM 5027 O O . ALA A 1 641 ? -23.480 8.989 34.870 1.00 89.38 641 ALA A O 1
ATOM 5028 N N . ARG A 1 642 ? -22.218 9.663 36.595 1.00 91.38 642 ARG A N 1
ATOM 5029 C CA . ARG A 1 642 ? -23.326 10.263 37.354 1.00 91.38 642 ARG A CA 1
ATOM 5030 C C . ARG A 1 642 ? -23.821 11.571 36.747 1.00 91.38 642 ARG A C 1
ATOM 5032 O O . ARG A 1 642 ? -25.016 11.839 36.825 1.00 91.38 642 ARG A O 1
ATOM 5039 N N . ASP A 1 643 ? -22.936 12.350 36.131 1.00 89.94 643 ASP A N 1
ATOM 5040 C CA . ASP A 1 643 ? -23.255 13.661 35.557 1.00 89.94 643 ASP A CA 1
ATOM 5041 C C . ASP A 1 643 ? -22.534 13.886 34.207 1.00 89.94 643 ASP A C 1
ATOM 5043 O O . ASP A 1 643 ? -21.620 14.712 34.117 1.00 89.94 643 ASP A O 1
ATOM 5047 N N . PRO A 1 644 ? -22.900 13.135 33.147 1.00 88.19 644 PRO A N 1
ATOM 5048 C CA . PRO A 1 644 ? -22.198 13.184 31.861 1.00 88.19 644 PRO A CA 1
ATOM 5049 C C . PRO A 1 644 ? -22.374 14.517 31.119 1.00 88.19 644 PRO A C 1
ATOM 5051 O O . PRO A 1 644 ? -21.555 14.867 30.272 1.00 88.19 644 PRO A O 1
ATOM 5054 N N . LEU A 1 645 ? -23.406 15.292 31.469 1.00 85.12 645 LEU A N 1
ATOM 5055 C CA . LEU A 1 645 ? -23.737 16.581 30.851 1.00 85.12 645 LEU A CA 1
ATOM 5056 C C . LEU A 1 645 ? -23.107 17.789 31.574 1.00 85.12 645 LEU A C 1
ATOM 5058 O O . LEU A 1 645 ? -23.356 18.934 31.195 1.00 85.12 645 LEU A O 1
ATOM 5062 N N . LYS A 1 646 ? -22.295 17.561 32.617 1.00 76.75 646 LYS A N 1
ATOM 5063 C CA . LYS A 1 646 ? -21.749 18.612 33.496 1.00 76.75 646 LYS A CA 1
ATOM 5064 C C . LYS A 1 646 ? -20.829 19.620 32.796 1.00 76.75 646 LYS A C 1
ATOM 5066 O O . LYS A 1 646 ? -20.727 20.761 33.244 1.00 76.75 646 LYS A O 1
ATOM 5071 N N . SER A 1 647 ? -20.127 19.214 31.737 1.00 59.91 647 SER A N 1
ATOM 5072 C CA . SER A 1 647 ? -19.198 20.058 30.975 1.00 59.91 647 SER A CA 1
ATOM 5073 C C . SER A 1 647 ? -19.617 20.147 29.507 1.00 59.91 647 SER A C 1
ATOM 5075 O O . SER A 1 647 ? -19.746 19.138 28.818 1.00 59.91 647 SER A O 1
ATOM 5077 N N . SER A 1 648 ? -19.756 21.372 28.989 1.00 54.62 648 SER A N 1
ATOM 5078 C CA . SER A 1 648 ? -20.099 21.626 27.580 1.00 54.62 648 SER A CA 1
ATOM 5079 C C . SER A 1 648 ? -19.086 21.046 26.582 1.00 54.62 648 SER A C 1
ATOM 5081 O O . SER A 1 648 ? -19.442 20.809 25.433 1.00 54.62 648 SER A O 1
ATOM 5083 N N . GLY A 1 649 ? -17.849 20.777 27.017 1.00 57.19 649 GLY A N 1
ATOM 5084 C CA . GLY A 1 649 ? -16.795 20.176 26.194 1.00 57.19 649 GLY A CA 1
ATOM 5085 C C . GLY A 1 649 ? -16.981 18.691 25.863 1.00 57.19 649 GLY A C 1
ATOM 5086 O O . GLY A 1 649 ? -16.342 18.220 24.933 1.00 57.19 649 GLY A O 1
ATOM 5087 N N . ASN A 1 650 ? -17.865 17.961 26.559 1.00 66.81 650 ASN A N 1
ATOM 5088 C CA . ASN A 1 650 ? -17.990 16.502 26.405 1.00 66.81 650 ASN A CA 1
ATOM 5089 C C . ASN A 1 650 ? -19.319 16.046 25.775 1.00 66.81 650 ASN A C 1
ATOM 5091 O O . ASN A 1 650 ? -19.608 14.852 25.735 1.00 66.81 650 ASN A O 1
ATOM 5095 N N . LEU A 1 651 ? -20.134 16.976 25.265 1.00 80.69 651 LEU A N 1
ATOM 5096 C CA . LEU A 1 651 ? -21.454 16.661 24.700 1.00 80.69 651 LEU A CA 1
ATOM 5097 C C . LEU A 1 651 ? -21.368 15.749 23.463 1.00 80.69 651 LEU A C 1
ATOM 5099 O O . LEU A 1 651 ? -22.207 14.867 23.298 1.00 80.69 651 LEU A O 1
ATOM 5103 N N . SER A 1 652 ? -20.339 15.925 22.628 1.00 84.81 652 SER A N 1
ATOM 5104 C CA . SER A 1 652 ? -20.091 15.079 21.447 1.00 84.81 652 SER A CA 1
ATOM 5105 C C . SER A 1 652 ? -19.773 13.636 21.854 1.00 84.81 652 SER A C 1
ATOM 5107 O O . SER A 1 652 ? -20.425 12.692 21.414 1.00 84.81 652 SER A O 1
ATOM 5109 N N . ALA A 1 653 ? -18.840 13.476 22.796 1.00 88.00 653 ALA A N 1
ATOM 5110 C CA . ALA A 1 653 ? -18.440 12.183 23.339 1.00 88.00 653 ALA A CA 1
ATOM 5111 C C . ALA A 1 653 ? -19.596 11.463 24.054 1.00 88.00 653 ALA A C 1
ATOM 5113 O O . ALA A 1 653 ? -19.736 10.247 23.939 1.00 88.00 653 ALA A O 1
ATOM 5114 N N . TRP A 1 654 ? -20.457 12.200 24.763 1.00 92.06 654 TRP A N 1
ATOM 5115 C CA . TRP A 1 654 ? -21.671 11.638 25.354 1.00 92.06 654 TRP A CA 1
ATOM 5116 C C . TRP A 1 654 ? -22.635 11.115 24.280 1.00 92.06 654 TRP A C 1
ATOM 5118 O O . TRP A 1 654 ? -23.090 9.974 24.363 1.00 92.06 654 TRP A O 1
ATOM 5128 N N . LYS A 1 655 ? -22.906 11.903 23.233 1.00 91.62 655 LYS A N 1
ATOM 5129 C CA . LYS A 1 655 ? -23.776 11.479 22.125 1.00 91.62 655 LYS A CA 1
ATOM 5130 C C . LYS A 1 655 ? -23.243 10.248 21.394 1.00 91.62 655 LYS A C 1
ATOM 5132 O O . LYS A 1 655 ? -24.031 9.357 21.077 1.00 91.62 655 LYS A O 1
ATOM 5137 N N . LYS A 1 656 ? -21.927 10.159 21.187 1.00 92.50 656 LYS A N 1
ATOM 5138 C CA . LYS A 1 656 ? -21.270 8.971 20.625 1.00 92.50 656 LYS A CA 1
ATOM 5139 C C . LYS A 1 656 ? -21.490 7.733 21.506 1.00 92.50 656 LYS A C 1
ATOM 5141 O O . LYS A 1 656 ? -21.909 6.692 21.002 1.00 92.50 656 LYS A O 1
ATOM 5146 N N . ALA A 1 657 ? -21.353 7.856 22.826 1.00 94.69 657 ALA A N 1
ATOM 5147 C CA . ALA A 1 657 ? -21.639 6.758 23.751 1.00 94.69 657 ALA A CA 1
ATOM 5148 C C . ALA A 1 657 ? -23.119 6.324 23.719 1.00 94.69 657 ALA A C 1
ATOM 5150 O O . ALA A 1 657 ? -23.415 5.128 23.742 1.00 94.69 657 ALA A O 1
ATOM 5151 N N . VAL A 1 658 ? -24.056 7.275 23.607 1.00 95.00 658 VAL A N 1
ATOM 5152 C CA . VAL A 1 658 ? -25.494 6.984 23.449 1.00 95.00 658 VAL A CA 1
ATOM 5153 C C . VAL A 1 658 ? -25.787 6.276 22.122 1.00 95.00 658 VAL A C 1
ATOM 5155 O O . VAL A 1 658 ? -26.617 5.361 22.089 1.00 95.00 658 VAL A O 1
ATOM 5158 N N . TYR A 1 659 ? -25.114 6.675 21.039 1.00 94.56 659 TYR A N 1
ATOM 5159 C CA . TYR A 1 659 ? -25.208 6.026 19.731 1.00 94.56 659 TYR A CA 1
ATOM 5160 C C . TYR A 1 659 ? -24.754 4.564 19.802 1.00 94.56 659 TYR A C 1
ATOM 5162 O O . TYR A 1 659 ? -25.522 3.662 19.466 1.00 94.56 659 TYR A O 1
ATOM 5170 N N . ILE A 1 660 ? -23.551 4.324 20.337 1.00 94.50 660 ILE A N 1
ATOM 5171 C CA . ILE A 1 660 ? -22.968 2.985 20.493 1.00 94.50 660 ILE A CA 1
ATOM 5172 C C . ILE A 1 660 ? -23.857 2.103 21.382 1.00 94.50 660 ILE A C 1
ATOM 5174 O O . ILE A 1 660 ? -24.164 0.970 21.014 1.00 94.50 660 ILE A O 1
ATOM 5178 N N . ALA A 1 661 ? -24.343 2.627 22.514 1.00 96.06 661 ALA A N 1
ATOM 5179 C CA . ALA A 1 661 ? -25.278 1.907 23.381 1.00 96.06 661 ALA A CA 1
ATOM 5180 C C . ALA A 1 661 ? -26.584 1.536 22.652 1.00 96.06 661 ALA A C 1
ATOM 5182 O O . ALA A 1 661 ? -27.137 0.462 22.886 1.00 96.06 661 ALA A O 1
ATOM 5183 N N . GLY A 1 662 ? -27.065 2.397 21.747 1.00 94.31 662 GLY A N 1
ATOM 5184 C CA . GLY A 1 662 ? -28.190 2.096 20.860 1.00 94.31 662 GLY A CA 1
ATOM 5185 C C . GLY A 1 662 ? -27.905 0.903 19.949 1.00 94.31 662 GLY A C 1
ATOM 5186 O O . GLY A 1 662 ? -28.646 -0.074 19.991 1.00 94.31 662 GLY A O 1
ATOM 5187 N N . LEU A 1 663 ? -26.788 0.934 19.214 1.00 91.88 663 LEU A N 1
ATOM 5188 C CA . LEU A 1 663 ? -26.375 -0.168 18.335 1.00 91.88 663 LEU A CA 1
ATOM 5189 C C . LEU A 1 663 ? -26.258 -1.501 19.086 1.00 91.88 663 LEU A C 1
ATOM 5191 O O . LEU A 1 663 ? -26.692 -2.539 18.586 1.00 91.88 663 LEU A O 1
ATOM 5195 N N . MET A 1 664 ? -25.712 -1.479 20.305 1.00 94.25 664 MET A N 1
ATOM 5196 C CA . MET A 1 664 ? -25.596 -2.672 21.145 1.00 94.25 664 MET A CA 1
ATOM 5197 C C . MET A 1 664 ? -26.958 -3.286 21.473 1.00 94.25 664 MET A C 1
ATOM 5199 O O . MET A 1 664 ? -27.112 -4.506 21.378 1.00 94.25 664 MET A O 1
ATOM 5203 N N . LEU A 1 665 ? -27.930 -2.457 21.862 1.00 90.81 665 LEU A N 1
ATOM 5204 C CA . LEU A 1 665 ? -29.273 -2.903 22.241 1.00 90.81 665 LEU A CA 1
ATOM 5205 C C . LEU A 1 665 ? -30.113 -3.327 21.037 1.00 90.81 665 LEU A C 1
ATOM 5207 O O . LEU A 1 665 ? -30.872 -4.287 21.141 1.00 90.81 665 LEU A O 1
ATOM 5211 N N . ASP A 1 666 ? -29.902 -2.691 19.888 1.00 88.00 666 ASP A N 1
ATOM 5212 C CA . ASP A 1 666 ? -30.559 -3.039 18.627 1.00 88.00 666 ASP A CA 1
ATOM 5213 C C . ASP A 1 666 ? -29.978 -4.318 17.986 1.00 88.00 666 ASP A C 1
ATOM 5215 O O . ASP A 1 666 ? -30.433 -4.751 16.928 1.00 88.00 666 ASP A O 1
ATOM 5219 N N . GLY A 1 667 ? -28.961 -4.936 18.603 1.00 82.31 667 GLY A N 1
ATOM 5220 C CA . GLY A 1 667 ? -28.294 -6.138 18.088 1.00 82.31 667 GLY A CA 1
ATOM 5221 C C . GLY A 1 667 ? -27.369 -5.874 16.896 1.00 82.31 667 GLY A C 1
ATOM 5222 O O . GLY A 1 667 ? -26.922 -6.814 16.244 1.00 82.31 667 GLY A O 1
ATOM 5223 N N . LYS A 1 668 ? -27.050 -4.606 16.632 1.00 84.94 668 LYS A N 1
ATOM 5224 C CA . LYS A 1 668 ? -26.215 -4.124 15.525 1.00 84.94 668 LYS A CA 1
ATOM 5225 C C . LYS A 1 668 ? -24.752 -3.981 15.937 1.00 84.94 668 LYS A C 1
ATOM 5227 O O . LYS A 1 668 ? -24.077 -3.013 15.596 1.00 84.94 668 LYS A O 1
ATOM 5232 N N . THR A 1 669 ? -24.237 -4.934 16.710 1.00 82.88 669 THR A N 1
ATOM 5233 C CA . THR A 1 669 ? -22.849 -4.886 17.202 1.00 82.88 669 THR A CA 1
ATOM 5234 C C . THR A 1 669 ? -21.822 -4.954 16.072 1.00 82.88 669 THR A C 1
ATOM 5236 O O . THR A 1 669 ? -20.716 -4.453 16.223 1.00 82.88 669 THR A O 1
ATOM 5239 N N . ASN A 1 670 ? -22.202 -5.501 14.916 1.00 78.31 670 ASN A N 1
ATOM 5240 C CA . ASN A 1 670 ? -21.420 -5.479 13.681 1.00 78.31 670 ASN A CA 1
ATOM 5241 C C . ASN A 1 670 ? -21.238 -4.070 13.087 1.00 78.31 670 ASN A C 1
ATOM 5243 O O . ASN A 1 670 ? -20.351 -3.888 12.262 1.00 78.31 670 ASN A O 1
ATOM 5247 N N . GLU A 1 671 ? -22.053 -3.087 13.476 1.00 83.50 671 GLU A N 1
ATOM 5248 C CA . GLU A 1 671 ? -21.883 -1.680 13.086 1.00 83.50 671 GLU A CA 1
ATOM 5249 C C . GLU A 1 671 ? -20.884 -0.944 14.004 1.00 83.50 671 GLU A C 1
ATOM 5251 O O . GLU A 1 671 ? -20.531 0.198 13.728 1.00 83.50 671 GLU A O 1
ATOM 5256 N N . ILE A 1 672 ? -20.387 -1.590 15.069 1.00 83.81 672 ILE A N 1
ATOM 5257 C CA . ILE A 1 672 ? -19.389 -1.031 15.991 1.00 83.81 672 ILE A CA 1
ATOM 5258 C C . ILE A 1 672 ? -18.000 -1.573 15.607 1.00 83.81 672 ILE A C 1
ATOM 5260 O O . ILE A 1 672 ? -17.774 -2.782 15.716 1.00 83.81 672 ILE A O 1
ATOM 5264 N N . PRO A 1 673 ? -17.035 -0.725 15.203 1.00 83.62 673 PRO A N 1
ATOM 5265 C CA . PRO A 1 673 ? -15.668 -1.151 14.903 1.00 83.62 673 PRO A CA 1
ATOM 5266 C C . PRO A 1 673 ? -15.044 -1.965 16.040 1.00 83.62 673 PRO A C 1
ATOM 5268 O O . PRO A 1 673 ? -14.946 -1.483 17.168 1.00 83.62 673 PRO A O 1
ATOM 5271 N N . ASN A 1 674 ? -14.590 -3.189 15.754 1.00 81.69 674 ASN A N 1
ATOM 5272 C CA . ASN A 1 674 ? -13.881 -4.007 16.734 1.00 81.69 674 ASN A CA 1
ATOM 5273 C C . ASN A 1 674 ? -12.368 -3.947 16.516 1.00 81.69 674 ASN A C 1
ATOM 5275 O O . ASN A 1 674 ? -11.836 -4.644 15.656 1.00 81.69 674 ASN A O 1
ATOM 5279 N N . ARG A 1 675 ? -11.666 -3.133 17.310 1.00 75.50 675 ARG A N 1
ATOM 5280 C CA . ARG A 1 675 ? -10.194 -3.063 17.283 1.00 75.50 675 ARG A CA 1
ATOM 5281 C C . ARG A 1 675 ? -9.525 -3.983 18.308 1.00 75.50 675 ARG A C 1
ATOM 5283 O O . ARG A 1 675 ? -8.372 -4.353 18.136 1.00 75.50 675 ARG A O 1
ATOM 5290 N N . ILE A 1 676 ? -10.253 -4.399 19.345 1.00 70.19 676 ILE A N 1
ATOM 5291 C CA . ILE A 1 676 ? -9.714 -5.218 20.443 1.00 70.19 676 ILE A CA 1
ATOM 5292 C C . ILE A 1 676 ? -9.998 -6.722 20.278 1.00 70.19 676 ILE A C 1
ATOM 5294 O O . ILE A 1 676 ? -9.536 -7.542 21.062 1.00 70.19 676 ILE A O 1
ATOM 5298 N N . GLY A 1 677 ? -10.766 -7.131 19.270 1.00 68.69 677 GLY A N 1
ATOM 5299 C CA . GLY A 1 677 ? -11.156 -8.528 19.089 1.00 68.69 677 GLY A CA 1
ATOM 5300 C C . GLY A 1 677 ? -11.988 -9.062 20.263 1.00 68.69 677 GLY A C 1
ATOM 5301 O O . GLY A 1 677 ? -12.842 -8.365 20.819 1.00 68.69 677 GLY A O 1
ATOM 5302 N N . SER A 1 678 ? -11.770 -10.325 20.635 1.00 67.88 678 SER A N 1
ATOM 5303 C CA . SER A 1 678 ? -12.538 -11.020 21.674 1.00 67.88 678 SER A CA 1
ATOM 5304 C C . SER A 1 678 ? -11.740 -11.220 22.966 1.00 67.88 678 SER A C 1
ATOM 5306 O O . SER A 1 678 ? -10.639 -11.768 22.926 1.00 67.88 678 SER A O 1
ATOM 5308 N N . GLY A 1 679 ? -12.338 -10.893 24.115 1.00 66.19 679 GLY A N 1
ATOM 5309 C CA . GLY A 1 679 ? -11.893 -11.392 25.428 1.00 66.19 679 GLY A CA 1
ATOM 5310 C C . GLY A 1 679 ? -10.760 -10.620 26.113 1.00 66.19 679 GLY A C 1
ATOM 5311 O O . GLY A 1 679 ? -10.199 -11.127 27.080 1.00 66.19 679 GLY A O 1
ATOM 5312 N N . MET A 1 680 ? -10.444 -9.406 25.656 1.00 75.00 680 MET A N 1
ATOM 5313 C CA . MET A 1 680 ? -9.408 -8.575 26.275 1.00 75.00 680 MET A CA 1
ATOM 5314 C C . MET A 1 680 ? -9.868 -7.939 27.597 1.00 75.00 680 MET A C 1
ATOM 5316 O O . MET A 1 680 ? -11.001 -7.467 27.734 1.00 75.00 680 MET A O 1
ATOM 5320 N N . TYR A 1 681 ? -8.958 -7.893 28.570 1.00 79.94 681 TYR A N 1
ATOM 5321 C CA . TYR A 1 681 ? -9.075 -7.082 29.782 1.00 79.94 681 TYR A CA 1
ATOM 5322 C C . TYR A 1 681 ? -8.654 -5.646 29.482 1.00 79.94 681 TYR A C 1
ATOM 5324 O O . TYR A 1 681 ? -7.916 -5.412 28.529 1.00 79.94 681 TYR A O 1
ATOM 5332 N N . PHE A 1 682 ? -9.076 -4.688 30.309 1.00 86.06 682 PHE A N 1
ATOM 5333 C CA . PHE A 1 682 ? -8.604 -3.313 30.175 1.00 86.06 682 PHE A CA 1
ATOM 5334 C C . PHE A 1 682 ? -8.411 -2.606 31.519 1.00 86.06 682 PHE A C 1
ATOM 5336 O O . PHE A 1 682 ? -9.003 -2.967 32.549 1.00 86.06 682 PHE A O 1
ATOM 5343 N N . ARG A 1 683 ? -7.532 -1.604 31.492 1.00 82.12 683 ARG A N 1
ATOM 5344 C CA . ARG A 1 683 ? -7.242 -0.640 32.560 1.00 82.12 683 ARG A CA 1
ATOM 5345 C C . ARG A 1 683 ? -6.940 0.710 31.919 1.00 82.12 683 ARG A C 1
ATOM 5347 O O . ARG A 1 683 ? -6.520 0.748 30.767 1.00 82.12 683 ARG A O 1
ATOM 5354 N N . THR A 1 684 ? -7.067 1.797 32.676 1.00 81.75 684 THR A N 1
ATOM 5355 C CA . THR A 1 684 ? -6.590 3.101 32.199 1.00 81.75 684 THR A CA 1
ATOM 5356 C C . THR A 1 684 ? -5.093 3.029 31.906 1.00 81.75 684 THR A C 1
ATOM 5358 O O . THR A 1 684 ? -4.336 2.413 32.666 1.00 81.75 684 THR A O 1
ATOM 5361 N N . SER A 1 685 ? -4.642 3.669 30.828 1.00 83.00 685 SER A N 1
ATOM 5362 C CA . SER A 1 685 ? -3.236 3.657 30.407 1.00 83.00 685 SER A CA 1
ATOM 5363 C C . SER A 1 685 ? -2.320 4.172 31.517 1.00 83.00 685 SER A C 1
ATOM 5365 O O . SER A 1 685 ? -1.251 3.622 31.766 1.00 83.00 685 SER A O 1
ATOM 5367 N N . ARG A 1 686 ? -2.789 5.164 32.288 1.00 82.00 686 ARG A N 1
ATOM 5368 C CA . ARG A 1 686 ? -2.087 5.680 33.471 1.00 82.00 686 ARG A CA 1
ATOM 5369 C C . ARG A 1 686 ? -1.929 4.633 34.580 1.00 82.00 686 ARG A C 1
ATOM 5371 O O . ARG A 1 686 ? -0.902 4.616 35.253 1.00 82.00 686 ARG A O 1
ATOM 5378 N N . TRP A 1 687 ? -2.932 3.784 34.810 1.00 83.69 687 TRP A N 1
ATOM 5379 C CA . TRP A 1 687 ? -2.809 2.685 35.773 1.00 83.69 687 TRP A CA 1
ATOM 5380 C C . TRP A 1 687 ? -1.864 1.596 35.250 1.00 83.69 687 TRP A C 1
ATOM 5382 O O . TRP A 1 687 ? -1.114 1.002 36.021 1.00 83.69 687 TRP A O 1
ATOM 5392 N N . PHE A 1 688 ? -1.872 1.369 33.935 1.00 83.56 688 PHE A N 1
ATOM 5393 C CA . PHE A 1 688 ? -1.029 0.375 33.274 1.00 83.56 688 PHE A CA 1
ATOM 5394 C C . PHE A 1 688 ? 0.451 0.793 33.158 1.00 83.56 688 PHE A C 1
ATOM 5396 O O . PHE A 1 688 ? 1.296 -0.040 32.847 1.00 83.56 688 PHE A O 1
ATOM 5403 N N . GLU A 1 689 ? 0.787 2.053 33.444 1.00 85.12 689 GLU A N 1
ATOM 5404 C CA . GLU A 1 689 ? 2.155 2.582 33.421 1.00 85.12 689 GLU A CA 1
ATOM 5405 C C . GLU A 1 689 ? 3.012 2.010 34.576 1.00 85.12 689 GLU A C 1
ATOM 5407 O O . GLU A 1 689 ? 2.754 2.331 35.748 1.00 85.12 689 GLU A O 1
ATOM 5412 N N . PRO A 1 690 ? 4.062 1.209 34.288 1.00 86.12 690 PRO A N 1
ATOM 5413 C CA . PRO A 1 690 ? 4.931 0.620 35.309 1.00 86.12 690 PRO A CA 1
ATOM 5414 C C . PRO A 1 690 ? 5.570 1.649 36.242 1.00 86.12 690 PRO A C 1
ATOM 5416 O O . PRO A 1 690 ? 5.734 1.380 37.431 1.00 86.12 690 PRO A O 1
ATOM 5419 N N . ALA A 1 691 ? 5.907 2.838 35.732 1.00 84.06 691 ALA A N 1
ATOM 5420 C CA . ALA A 1 691 ? 6.509 3.892 36.544 1.00 84.06 691 ALA A CA 1
ATOM 5421 C C . ALA A 1 691 ? 5.552 4.440 37.618 1.00 84.06 691 ALA A C 1
ATOM 5423 O O . ALA A 1 691 ? 5.992 4.864 38.686 1.00 84.06 691 ALA A O 1
ATOM 5424 N N . LEU A 1 692 ? 4.244 4.424 37.348 1.00 84.06 692 LEU A N 1
ATOM 5425 C CA . LEU A 1 692 ? 3.219 4.933 38.261 1.00 84.06 692 LEU A CA 1
ATOM 5426 C C . LEU A 1 692 ? 2.675 3.842 39.188 1.00 84.06 692 LEU A C 1
ATOM 5428 O O . LEU A 1 692 ? 2.251 4.147 40.302 1.00 84.06 692 LEU A O 1
ATOM 5432 N N . ASN A 1 693 ? 2.707 2.579 38.752 1.00 86.50 693 ASN A N 1
ATOM 5433 C CA . ASN A 1 693 ? 2.162 1.442 39.495 1.00 86.50 693 ASN A CA 1
ATOM 5434 C C . ASN A 1 693 ? 3.151 0.261 39.580 1.00 86.50 693 ASN A C 1
ATOM 5436 O O . ASN A 1 693 ? 2.783 -0.866 39.243 1.00 86.50 693 ASN A O 1
ATOM 5440 N N . PRO A 1 694 ? 4.378 0.455 40.101 1.00 85.50 694 PRO A N 1
ATOM 5441 C CA . PRO A 1 694 ? 5.444 -0.557 40.051 1.00 85.50 694 PRO A CA 1
ATOM 5442 C C . PRO A 1 694 ? 5.142 -1.827 40.863 1.00 85.50 694 PRO A C 1
ATOM 5444 O O . PRO A 1 694 ? 5.709 -2.889 40.613 1.00 85.50 694 PRO A O 1
ATOM 5447 N N . ASN A 1 695 ? 4.225 -1.740 41.831 1.00 88.00 695 ASN A N 1
ATOM 5448 C CA . ASN A 1 695 ? 3.766 -2.890 42.614 1.00 88.00 695 ASN A CA 1
ATOM 5449 C C . ASN A 1 695 ? 2.761 -3.771 41.855 1.00 88.00 695 ASN A C 1
ATOM 5451 O O . ASN A 1 695 ? 2.496 -4.893 42.283 1.00 88.00 695 ASN A O 1
ATOM 5455 N N . TYR A 1 696 ? 2.192 -3.265 40.758 1.00 85.56 696 TYR A N 1
ATOM 5456 C CA . TYR A 1 696 ? 1.120 -3.921 40.015 1.00 85.56 696 TYR A CA 1
ATOM 5457 C C . TYR A 1 696 ? 1.467 -4.174 38.551 1.00 85.56 696 TYR A C 1
ATOM 5459 O O . TYR A 1 696 ? 0.951 -5.135 37.988 1.00 85.56 696 TYR A O 1
ATOM 5467 N N . VAL A 1 697 ? 2.350 -3.377 37.946 1.00 89.75 697 VAL A N 1
ATOM 5468 C CA . VAL A 1 697 ? 2.782 -3.538 36.555 1.00 89.75 697 VAL A CA 1
ATOM 5469 C C . VAL A 1 697 ? 4.296 -3.383 36.461 1.00 89.75 697 VAL A C 1
ATOM 5471 O O . VAL A 1 697 ? 4.874 -2.479 37.059 1.00 89.75 697 VAL A O 1
ATOM 5474 N N . ARG A 1 698 ? 4.950 -4.271 35.707 1.00 88.25 698 ARG A N 1
ATOM 5475 C CA . ARG A 1 698 ? 6.394 -4.206 35.445 1.00 88.25 698 ARG A CA 1
ATOM 5476 C C . ARG A 1 698 ? 6.737 -4.663 34.034 1.00 88.25 698 ARG A C 1
ATOM 5478 O O . ARG A 1 698 ? 5.994 -5.445 33.446 1.00 88.25 698 ARG A O 1
ATOM 5485 N N . ILE A 1 699 ? 7.892 -4.228 33.537 1.00 83.50 699 ILE A N 1
ATOM 5486 C CA . ILE A 1 699 ? 8.474 -4.701 32.275 1.00 83.50 699 ILE A CA 1
ATOM 5487 C C . ILE A 1 699 ? 9.635 -5.646 32.593 1.00 83.50 699 ILE A C 1
ATOM 5489 O O . ILE A 1 699 ? 10.467 -5.361 33.453 1.00 83.50 699 ILE A O 1
ATOM 5493 N N . VAL A 1 700 ? 9.687 -6.774 31.895 1.00 78.88 700 VAL A N 1
ATOM 5494 C CA . VAL A 1 700 ? 10.757 -7.776 31.941 1.00 78.88 700 VAL A CA 1
ATOM 5495 C C . VAL A 1 700 ? 11.291 -8.012 30.525 1.00 78.88 700 VAL A C 1
ATOM 5497 O O . VAL A 1 700 ? 10.542 -7.933 29.559 1.00 78.88 700 VAL A O 1
ATOM 5500 N N . ASN A 1 701 ? 12.597 -8.274 30.395 1.00 57.59 701 ASN A N 1
ATOM 5501 C CA . ASN A 1 701 ? 13.282 -8.634 29.142 1.00 57.59 701 ASN A CA 1
ATOM 5502 C C . ASN A 1 701 ? 12.902 -7.789 27.909 1.00 57.59 701 ASN A C 1
ATOM 5504 O O . ASN A 1 701 ? 12.188 -8.239 27.016 1.00 57.59 701 ASN A O 1
ATOM 5508 N N . GLY A 1 702 ? 13.425 -6.566 27.832 1.00 59.59 702 GLY A N 1
ATOM 5509 C CA . GLY A 1 702 ? 13.409 -5.762 26.608 1.00 59.59 702 GLY A CA 1
ATOM 5510 C C . GLY A 1 702 ? 12.091 -5.045 26.311 1.00 59.59 702 GLY A C 1
ATOM 5511 O O . GLY A 1 702 ? 12.190 -3.884 25.947 1.00 59.59 702 GLY A O 1
ATOM 5512 N N . ASN A 1 703 ? 10.915 -5.687 26.478 1.00 64.38 703 ASN A N 1
ATOM 5513 C CA . ASN A 1 703 ? 9.572 -5.078 26.305 1.00 64.38 703 ASN A CA 1
ATOM 5514 C C . ASN A 1 703 ? 8.362 -5.944 26.772 1.00 64.38 703 ASN A C 1
ATOM 5516 O O . ASN A 1 703 ? 7.221 -5.660 26.406 1.00 64.38 703 ASN A O 1
ATOM 5520 N N . GLN A 1 704 ? 8.545 -7.008 27.565 1.00 80.94 704 GLN A N 1
ATOM 5521 C CA . GLN A 1 704 ? 7.428 -7.868 27.994 1.00 80.94 704 GLN A CA 1
ATOM 5522 C C . GLN A 1 704 ? 6.761 -7.336 29.273 1.00 80.94 704 GLN A C 1
ATOM 5524 O O . GLN A 1 704 ? 7.413 -7.221 30.310 1.00 80.94 704 GLN A O 1
ATOM 5529 N N . TYR A 1 705 ? 5.455 -7.055 29.242 1.00 82.69 705 TYR A N 1
ATOM 5530 C CA . TYR A 1 705 ? 4.718 -6.607 30.430 1.00 82.69 705 TYR A CA 1
ATOM 5531 C C . TYR A 1 705 ? 4.291 -7.785 31.314 1.00 82.69 705 TYR A C 1
ATOM 5533 O O . TYR A 1 705 ? 3.875 -8.843 30.835 1.00 82.69 705 TYR A O 1
ATOM 5541 N N . GLN A 1 706 ? 4.338 -7.568 32.626 1.00 88.31 706 GLN A N 1
ATOM 5542 C CA . GLN A 1 706 ? 3.751 -8.438 33.635 1.00 88.31 706 GLN A CA 1
ATOM 5543 C C . GLN A 1 706 ? 2.839 -7.644 34.564 1.00 88.31 706 GLN A C 1
ATOM 5545 O O . GLN A 1 706 ? 3.180 -6.535 34.975 1.00 88.31 706 GLN A O 1
ATOM 5550 N N . LEU A 1 707 ? 1.717 -8.252 34.945 1.00 88.00 707 LEU A N 1
ATOM 5551 C CA . LEU A 1 707 ? 0.736 -7.665 35.854 1.00 88.00 707 LEU A CA 1
ATOM 5552 C C . LEU A 1 707 ? 0.565 -8.539 37.099 1.00 88.00 707 LEU A C 1
ATOM 5554 O O . LEU A 1 707 ? 0.421 -9.765 37.004 1.00 88.00 707 LEU A O 1
ATOM 5558 N N . TYR A 1 708 ? 0.588 -7.910 38.271 1.00 85.75 708 TYR A N 1
ATOM 5559 C CA . TYR A 1 708 ? 0.381 -8.582 39.545 1.00 85.75 708 TYR A CA 1
ATOM 5560 C C . TYR A 1 708 ? -1.116 -8.784 39.797 1.00 85.75 708 TYR A C 1
ATOM 5562 O O . TYR A 1 708 ? -1.853 -7.840 40.081 1.00 85.75 708 TYR A O 1
ATOM 5570 N N . ALA A 1 709 ? -1.565 -10.030 39.680 1.00 80.38 709 ALA A N 1
ATOM 5571 C CA . ALA A 1 709 ? -2.942 -10.453 39.917 1.00 80.38 709 ALA A CA 1
ATOM 5572 C C . ALA A 1 709 ? -2.939 -11.858 40.535 1.00 80.38 709 ALA A C 1
ATOM 5574 O O . ALA A 1 709 ? -2.023 -12.645 40.296 1.00 80.38 709 ALA A O 1
ATOM 5575 N N . ASP A 1 710 ? -3.931 -12.175 41.369 1.00 78.75 710 ASP A N 1
ATOM 5576 C CA . ASP A 1 710 ? -4.030 -13.465 42.074 1.00 78.75 710 ASP A CA 1
ATOM 5577 C C . ASP A 1 710 ? -2.767 -13.841 42.866 1.00 78.75 710 ASP A C 1
ATOM 5579 O O . ASP A 1 710 ? -2.319 -14.989 42.877 1.00 78.75 710 ASP A O 1
ATOM 5583 N N . LYS A 1 711 ? -2.176 -12.841 43.535 1.00 84.12 711 LYS A N 1
ATOM 5584 C CA . LYS A 1 711 ? -0.957 -12.956 44.357 1.00 84.12 711 LYS A CA 1
ATOM 5585 C C . LYS A 1 711 ? 0.302 -13.400 43.594 1.00 84.12 711 LYS A C 1
ATOM 5587 O O . LYS A 1 711 ? 1.272 -13.834 44.216 1.00 84.12 711 LYS A O 1
ATOM 5592 N N . LYS A 1 712 ? 0.323 -13.273 42.266 1.00 87.88 712 LYS A N 1
ATOM 5593 C CA . LYS A 1 712 ? 1.469 -13.629 41.415 1.00 87.88 712 LYS A CA 1
ATOM 5594 C C . LYS A 1 712 ? 1.620 -12.658 40.243 1.00 87.88 712 LYS A C 1
ATOM 5596 O O . LYS A 1 712 ? 0.692 -11.939 39.887 1.00 87.88 712 LYS A O 1
ATOM 5601 N N . TRP A 1 713 ? 2.799 -12.657 39.631 1.00 86.69 713 TRP A N 1
ATOM 5602 C CA . TRP A 1 713 ? 3.047 -11.931 38.385 1.00 86.69 713 TRP A CA 1
ATOM 5603 C C . TRP A 1 713 ? 2.606 -12.782 37.197 1.00 86.69 713 TRP A C 1
ATOM 5605 O O . TRP A 1 713 ? 3.015 -13.936 37.083 1.00 86.69 713 TRP A O 1
ATOM 5615 N N . ASN A 1 714 ? 1.776 -12.214 36.329 1.00 83.69 714 ASN A N 1
ATOM 5616 C CA . ASN A 1 714 ? 1.270 -12.875 35.131 1.00 83.69 714 ASN A CA 1
ATOM 5617 C C . ASN A 1 714 ? 1.805 -12.159 33.895 1.00 83.69 714 ASN A C 1
ATOM 5619 O O . ASN A 1 714 ? 1.759 -10.930 33.841 1.00 83.69 714 ASN A O 1
ATOM 5623 N N . ASN A 1 715 ? 2.292 -12.919 32.913 1.00 85.56 715 ASN A N 1
ATOM 5624 C CA . ASN A 1 715 ? 2.696 -12.374 31.620 1.00 85.56 715 ASN A CA 1
ATOM 5625 C C . ASN A 1 715 ? 1.494 -11.772 30.902 1.00 85.56 715 ASN A C 1
ATOM 5627 O O . ASN A 1 715 ? 0.379 -12.281 31.014 1.00 85.56 715 ASN A O 1
ATOM 5631 N N . ILE A 1 716 ? 1.741 -10.711 30.148 1.00 80.19 716 ILE A N 1
ATOM 5632 C CA . ILE A 1 716 ? 0.739 -10.033 29.341 1.00 80.19 716 ILE A CA 1
ATOM 5633 C C . ILE A 1 716 ? 1.126 -10.153 27.864 1.00 80.19 716 ILE A C 1
ATOM 5635 O O . ILE A 1 716 ? 2.306 -10.080 27.520 1.00 80.19 716 ILE A O 1
ATOM 5639 N N . LYS A 1 717 ? 0.130 -10.365 27.002 1.00 75.69 717 LYS A N 1
ATOM 5640 C CA . LYS A 1 717 ? 0.251 -10.418 25.541 1.00 75.69 717 LYS A CA 1
ATOM 5641 C C . LYS A 1 717 ? -0.848 -9.580 24.879 1.00 75.69 717 LYS A C 1
ATOM 5643 O O . LYS A 1 717 ? -1.787 -9.149 25.549 1.00 75.69 717 LYS A O 1
ATOM 5648 N N . ASP A 1 718 ? -0.723 -9.392 23.566 1.00 71.44 718 ASP A N 1
ATOM 5649 C CA . ASP A 1 718 ? -1.715 -8.720 22.716 1.00 71.44 718 ASP A CA 1
ATOM 5650 C C . ASP A 1 718 ? -2.069 -7.301 23.208 1.00 71.44 718 ASP A C 1
ATOM 5652 O O . ASP A 1 718 ? -3.236 -6.942 23.269 1.00 71.44 718 ASP A O 1
ATOM 5656 N N . ILE A 1 719 ? -1.081 -6.503 23.630 1.00 74.69 719 ILE A N 1
ATOM 5657 C CA . ILE A 1 719 ? -1.318 -5.178 24.231 1.00 74.69 719 ILE A CA 1
ATOM 5658 C C . ILE A 1 719 ? -1.719 -4.166 23.156 1.00 74.69 719 ILE A C 1
ATOM 5660 O O . ILE A 1 719 ? -1.021 -4.016 22.155 1.00 74.69 719 ILE A O 1
ATOM 5664 N N . GLN A 1 720 ? -2.811 -3.443 23.396 1.00 79.50 720 GLN A N 1
ATOM 5665 C CA . GLN A 1 720 ? -3.317 -2.381 22.526 1.00 79.50 720 GLN A CA 1
ATOM 5666 C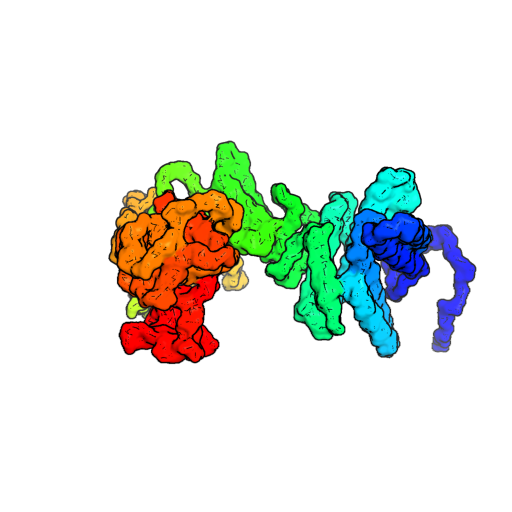 C . GLN A 1 720 ? -3.751 -1.169 23.355 1.00 79.50 720 GLN A C 1
ATOM 5668 O O . GLN A 1 720 ? -4.122 -1.321 24.518 1.00 79.50 720 GLN A O 1
ATOM 5673 N N . THR A 1 721 ? -3.733 0.033 22.779 1.00 81.56 721 THR A N 1
ATOM 5674 C CA . THR A 1 721 ? -4.108 1.269 23.486 1.00 81.56 721 THR A CA 1
ATOM 5675 C C . THR A 1 721 ? -5.074 2.110 22.663 1.00 81.56 721 THR A C 1
ATOM 5677 O O . THR A 1 721 ? -4.736 2.485 21.543 1.00 81.56 721 THR A O 1
ATOM 5680 N N . PHE A 1 722 ? -6.234 2.437 23.237 1.00 80.88 722 PHE A N 1
ATOM 5681 C CA . PHE A 1 722 ? -7.286 3.255 22.616 1.00 80.88 722 PHE A CA 1
ATOM 5682 C C . PHE A 1 722 ? -7.939 4.153 23.673 1.00 80.88 722 PHE A C 1
ATOM 5684 O O . PHE A 1 722 ? -8.235 3.668 24.767 1.00 80.88 722 PHE A O 1
ATOM 5691 N N . GLY A 1 723 ? -8.161 5.435 23.362 1.00 74.94 723 GLY A N 1
ATOM 5692 C CA . GLY A 1 723 ? -8.842 6.412 24.228 1.00 74.94 723 GLY A CA 1
ATOM 5693 C C . GLY A 1 723 ? -8.430 6.374 25.701 1.00 74.94 723 GLY A C 1
ATOM 5694 O O . GLY A 1 723 ? -9.266 6.123 26.570 1.00 74.94 723 GLY A O 1
ATOM 5695 N N . ASP A 1 724 ? -7.130 6.554 25.964 1.00 81.81 724 ASP A N 1
ATOM 5696 C CA . ASP A 1 724 ? -6.497 6.520 27.295 1.00 81.81 724 ASP A CA 1
ATOM 5697 C C . ASP A 1 724 ? -6.678 5.223 28.103 1.00 81.81 724 ASP A C 1
ATOM 5699 O O . ASP A 1 724 ? -6.429 5.186 29.314 1.00 81.81 724 ASP A O 1
ATOM 5703 N N . ASN A 1 725 ? -7.035 4.127 27.433 1.00 84.25 725 ASN A N 1
ATOM 5704 C CA . ASN A 1 725 ? -7.106 2.791 28.011 1.00 84.25 725 ASN A CA 1
ATOM 5705 C C . ASN A 1 725 ? -6.118 1.829 27.343 1.00 84.25 725 ASN A C 1
ATOM 5707 O O . ASN A 1 725 ? -5.921 1.852 26.128 1.00 84.25 725 ASN A O 1
ATOM 5711 N N . THR A 1 726 ? -5.553 0.928 28.146 1.00 84.38 726 THR A N 1
ATOM 5712 C CA . THR A 1 726 ? -4.739 -0.201 27.695 1.00 84.38 726 THR A CA 1
ATOM 5713 C C . THR A 1 726 ? -5.552 -1.485 27.785 1.00 84.38 726 THR A C 1
ATOM 5715 O O . THR A 1 726 ? -6.004 -1.876 28.865 1.00 84.38 726 THR A O 1
ATOM 5718 N N . TYR A 1 727 ? -5.680 -2.166 26.653 1.00 86.19 727 TYR A N 1
ATOM 5719 C CA . TYR A 1 727 ? -6.336 -3.455 26.495 1.00 86.19 727 TYR A CA 1
ATOM 5720 C C . TYR A 1 727 ? -5.278 -4.551 26.398 1.00 86.19 727 TYR A C 1
ATOM 5722 O O . TYR A 1 727 ? -4.262 -4.375 25.727 1.00 86.19 727 TYR A O 1
ATOM 5730 N N . PHE A 1 728 ? -5.504 -5.695 27.045 1.00 82.62 728 PHE A N 1
ATOM 5731 C CA . PHE A 1 728 ? -4.536 -6.788 27.048 1.00 82.62 728 PHE A CA 1
ATOM 5732 C C . PHE A 1 728 ? -5.140 -8.174 27.321 1.00 82.62 728 PHE A C 1
ATOM 5734 O O . PHE A 1 728 ? -6.224 -8.301 27.891 1.00 82.62 728 PHE A O 1
ATOM 5741 N N . ASN A 1 729 ? -4.380 -9.224 26.992 1.00 77.06 729 ASN A N 1
ATOM 5742 C CA . ASN A 1 729 ? -4.648 -10.610 27.383 1.00 77.06 729 ASN A CA 1
ATOM 5743 C C . ASN A 1 729 ? -3.563 -11.129 28.333 1.00 77.06 729 ASN A C 1
ATOM 5745 O O . ASN A 1 729 ? -2.394 -10.761 28.219 1.00 77.06 729 ASN A O 1
ATOM 5749 N N . TYR A 1 730 ? -3.912 -12.047 29.235 1.00 72.50 730 TYR A N 1
ATOM 5750 C CA . TYR A 1 730 ? -2.894 -12.801 29.966 1.00 72.50 730 TYR A CA 1
ATOM 5751 C C . TYR A 1 730 ? -2.196 -13.790 29.018 1.00 72.50 730 TYR A C 1
ATOM 5753 O O . TYR A 1 730 ? -2.836 -14.520 28.257 1.00 72.50 730 TYR A O 1
ATOM 5761 N N . GLY A 1 731 ? -0.867 -13.787 29.039 1.00 57.69 731 GLY A N 1
ATOM 5762 C CA . GLY A 1 731 ? -0.033 -14.764 28.351 1.00 57.69 731 GLY A CA 1
ATOM 5763 C C . GLY A 1 731 ? -0.073 -16.116 29.060 1.00 57.69 731 GLY A C 1
ATOM 5764 O O . GLY A 1 731 ? -0.302 -16.193 30.269 1.00 57.69 731 GLY A O 1
ATOM 5765 N N . THR A 1 732 ? 0.159 -17.192 28.309 1.00 56.31 732 THR A N 1
ATOM 5766 C CA . THR A 1 732 ? 0.402 -18.510 28.905 1.00 56.31 732 THR A CA 1
ATOM 5767 C C . THR A 1 732 ? 1.641 -18.446 29.801 1.00 56.31 732 THR A C 1
ATOM 5769 O O . THR A 1 732 ? 2.564 -17.670 29.535 1.00 56.31 732 THR A O 1
ATOM 5772 N N . LYS A 1 733 ? 1.594 -19.198 30.906 1.00 43.72 733 LYS A N 1
ATOM 5773 C CA . LYS A 1 733 ? 2.635 -19.214 31.941 1.00 43.72 733 LYS A CA 1
ATOM 5774 C C . LYS A 1 733 ? 4.006 -19.577 31.398 1.00 43.72 733 LYS A C 1
ATOM 5776 O O . LYS A 1 733 ? 4.059 -20.484 30.541 1.00 43.72 733 LYS A O 1
#

Secondary structure (DSSP, 8-state):
-PPP--------SPPPHHHHHHHHHHHHHTTS-TT----S----HHHHHHHHHHHHHHHHHHHHHHHHH---HHHHHHHHHHHHHHHHHHHHTT----SSS-HHHHHHHHHHHHHHHHHHHHHHHHHHT-HHHHHHHHHHHHHHHHTT----S--HHHHHHHHHHHHHHHHHHHHHHHHHHT-HHHHHHHHHHHHHHHHTT----SSS-HHHHHHHHHHHHHHHHHHHHH-TTTTTT-HHHHHHHHHHHHHHH-----TTS-HHHHHHHHHHHHHT---SS--TT-PPP-SSS-HHHHHHHHHHHHHHHTTTT--HHHHHHHHHHHHHHHS-HHHHHHHHHHHTT-----SS--SS-HHHHHHHHHHHHHHHTTTTSBB--SS-S-----BTTB--S-B-HHHHHHHHHHHHH-----SSHHHHTTBSEEE-GGG--TT-EEEE-SS-SSS--EEEEEEETTEEEEEE-----TT----TTSEEEEEETT-B--TTT-BGGGGEEEEEESB-TTSEE-SBGGG--EEPPP---------------PPPP-HHHHTT---TTS----SSHHHHHTS-HHHHHHHHHHHH----SSSSHHHHHHHHHHHHHHHTTT-SSHHHHHHSTTT-HHHHS-TTTSHHHH-TTS-GGGHHHHHHHHHHHHHHHTT-GGGS--SS-SS-EEEEHHHH-TTT-TTTEEEETTTEEEEEETTEEEEEEEEEEETTEEEEEEPP-

Foldseek 3Di:
DDDDDDPPDDDPDDDDPVVVVVVVVVCVVVPHDPPPDPPAADDDQLRVLQLVLLVLLLVLLVLLVVLVVDPDPVSSVVSNVSSVVSNVSSVVSLHLADPPDHSLLSLQLSLLVQLLNLVSQLVVCVVVVNPVSNVVSLVSNLVSLLSQHQAAPDDSLSSLQLSLLSLLLSLLVLCVVCVVVVPVSSPVSSVVSNVSSVVSVHQDDPPQHSLLSLQLSLLSLLLSLLNCVVCVVSNVPSSVSSVVSNVCSVPPSVHQADPPDDSQLSVQQNVCSRVPPPQPDDDPPNFGFRSLDDRVVLSVVLVVLVVVQPPPPGFVLSVLLNVLSSCLGGNHNVSNVVSVVCSVVRDRDDPDDDDDFLLVVLLVQLVVQLVVFALPAFAADQLPQWADAADPVDHDLHYFFQNSLQNSCCNRQVDGLDGDLQSNQQWADWDDPVPDDRQKKWFFDQPPPLGTDHIWTDHDPQKTWGQDDDHHDSVDRPPSVRTIHIDGQQDQPDDSRGRNVVGGSTIHDQRDPNQWGTRHVVVPTDHGPDPDPDDDDDDDFDFQAADQDDLVLQVPDDCVPAQPADDDLVVLLVDDQLRNQLLQLCLQFLDLDSFLSSLQSLQLLVQCCVVCNQHVDSSSSSCRAPQGCCRRNDPVSVVCSRHVPPDPVRPSSSSVSSSSSVCVVVVNNSNRGDPQTHDWDKDFLQCQDCVNPVVAWDADDPGWIWGCDPNDTFTWDPWDDTRRMIITDTDDD